Protein AF-A0A7S2ISU5-F1 (afdb_monomer_lite)

Organism: NCBI:txid1333877

Secondary structure (DSSP, 8-state):
-------------S----HHHHHHHHHHHHHHHHHHHHHHHHHTTTSTTHHHHHHHHHHHHHHHH-TTPEEEEEEE----HHHHHHHHHHHHHHHHHHS---EEEEEE---TTS-HHHHHH-TT-HHHHH-EEETTEEEEEEESSHHHHHHHTPEE-TTT-TTS-EEEEEEEEEE--SEEE--TT----SS--TT-SEEEEEEE--TT--GGGGTPPPP---EEEEEESS-TTTEEEEEEEEEE-GGGHHHHHHH-SSSHHHHHHHSPPPPPHHHHHHHHHHHHHHHTT-HHHHHHHHHHHHHTT--HHHHHHHHHHHHHHHHSEEEEHHHHHSHHHHHHHHHHHT-SS-BHHHHHIIIII-TTT-STTTTSBPTTTSSB---GGGGS-GGGEEE-SEE----TT-BHHHHHHHHHHHHHHTT--TTT-EEE-HHHHS-HIIIIIS--GGGGTT-

Sequence (455 aa):
MVWMWSHGIRHVGPGLFGWPDALILLLRMTRLLLLGRLIRVVQAHWLPGTEVARTVDIMNLFHEQLPLATVVGVDVIRNNALEVRRFEQRREHLREIRGHATEQLLFFCGSPSKAPKDVLSDDIKLVEASAVEGLFGLAVYGSELPGYCDCCHSFINWELDGSGKTRQMLVLQALVGEVQDVGLSGKALAAPDSNFDSLCGGPWVPPEYCPEDFGLECRDVASKVYALHESQDRFLMVAVITYQNPEAFPEQVALGHQTWPEYQATRPPDLSGQQVWAVRAFEDAIEQRDVAASEAAQRRCRQMRVPEQRIYQVTEQKRLESESAGVCLAYLLSEEFADLARRCSGKEDPTFIDLKEPFFLSAKGAGMGERRLCPRDHRPGCAIVDTLPAPQRRKATHFMSWVWKYNLSVVRSGLSRWAKANDLAPDDVFLFCCFFCNNQWRILVEGSSQGSDNS

Structure (mmCIF, N/CA/C/O backbone):
data_AF-A0A7S2ISU5-F1
#
_entry.id   AF-A0A7S2ISU5-F1
#
loop_
_atom_site.group_PDB
_atom_site.id
_atom_site.type_symbol
_atom_site.label_atom_id
_atom_site.label_alt_id
_atom_site.label_comp_id
_atom_site.label_asym_id
_atom_site.label_entity_id
_atom_site.label_seq_id
_atom_site.pdbx_PDB_ins_code
_atom_site.Cartn_x
_atom_site.Cartn_y
_atom_site.Cartn_z
_atom_site.occupancy
_atom_site.B_iso_or_equiv
_atom_site.auth_seq_id
_atom_site.auth_comp_id
_atom_site.auth_asym_id
_atom_site.auth_atom_id
_atom_site.pdbx_PDB_model_num
ATOM 1 N N . MET A 1 1 ? -36.724 -22.481 -35.986 1.00 36.34 1 MET A N 1
ATOM 2 C CA . MET A 1 1 ? -37.217 -21.977 -37.283 1.00 36.34 1 MET A CA 1
ATOM 3 C C . MET A 1 1 ? -36.091 -22.198 -38.284 1.00 36.34 1 MET A C 1
ATOM 5 O O . MET A 1 1 ? -35.092 -21.499 -38.237 1.00 36.34 1 MET A O 1
ATOM 9 N N . VAL A 1 2 ? -36.183 -23.299 -39.031 1.00 33.56 2 VAL A N 1
ATOM 10 C CA . VAL A 1 2 ? -35.141 -23.852 -39.910 1.00 33.56 2 VAL A CA 1
ATOM 11 C C . VAL A 1 2 ? -35.475 -23.419 -41.332 1.00 33.56 2 VAL A C 1
ATOM 13 O O . VAL A 1 2 ? -36.574 -23.708 -41.797 1.00 33.56 2 VAL A O 1
ATOM 16 N N . TRP A 1 3 ? -34.567 -22.717 -42.008 1.00 32.81 3 TRP A N 1
ATOM 17 C CA . TRP A 1 3 ? -34.708 -22.400 -43.429 1.00 32.81 3 TRP A CA 1
ATOM 18 C C . TRP A 1 3 ? -33.807 -23.325 -44.247 1.00 32.81 3 TRP A C 1
ATOM 20 O O . TRP A 1 3 ? -32.585 -23.203 -44.246 1.00 32.81 3 TRP A O 1
ATOM 30 N N . MET A 1 4 ? -34.455 -24.280 -44.916 1.00 37.44 4 MET A N 1
ATOM 31 C CA . MET A 1 4 ? -33.894 -25.116 -45.972 1.00 37.44 4 MET A CA 1
ATOM 32 C C . MET A 1 4 ? -33.622 -24.261 -47.211 1.00 37.44 4 MET A C 1
ATOM 34 O O . MET A 1 4 ? -34.537 -23.646 -47.756 1.00 37.44 4 MET A O 1
ATOM 38 N N . TRP A 1 5 ? -32.393 -24.310 -47.715 1.00 40.28 5 TRP A N 1
ATOM 39 C CA . TRP A 1 5 ? -32.092 -24.011 -49.112 1.00 40.28 5 TRP A CA 1
ATOM 40 C C . TRP A 1 5 ? -31.701 -25.318 -49.796 1.00 40.28 5 TRP A C 1
ATOM 42 O O . TRP A 1 5 ? -30.624 -25.862 -49.571 1.00 40.28 5 TRP A O 1
ATOM 52 N N . SER A 1 6 ? -32.619 -25.839 -50.609 1.00 42.03 6 SER A N 1
ATOM 53 C CA . SER A 1 6 ? -32.342 -26.893 -51.580 1.00 42.03 6 SER A CA 1
ATOM 54 C C . SER A 1 6 ? -32.319 -26.239 -52.957 1.00 42.03 6 SER A C 1
ATOM 56 O O . SER A 1 6 ? -33.335 -25.730 -53.425 1.00 42.03 6 SER A O 1
ATOM 58 N N . HIS A 1 7 ? -31.146 -26.179 -53.583 1.00 40.09 7 HIS A N 1
ATOM 59 C CA . HIS A 1 7 ? -31.001 -25.856 -55.001 1.00 40.09 7 HIS A CA 1
ATOM 60 C C . HIS A 1 7 ? -30.184 -26.957 -55.668 1.00 40.09 7 HIS A C 1
ATOM 62 O O . HIS A 1 7 ? -29.195 -27.447 -55.127 1.00 40.09 7 HIS A O 1
ATOM 68 N N . GLY A 1 8 ? -30.707 -27.405 -56.807 1.00 43.72 8 GLY A N 1
ATOM 69 C CA . GLY A 1 8 ? -30.403 -28.684 -57.422 1.00 43.72 8 GLY A CA 1
ATOM 70 C C . GLY A 1 8 ? -28.991 -28.792 -57.978 1.00 43.72 8 GLY A C 1
ATOM 71 O O . GLY A 1 8 ? -28.525 -27.952 -58.746 1.00 43.72 8 GLY A O 1
ATOM 72 N N . ILE A 1 9 ? -28.356 -29.911 -57.647 1.00 40.78 9 ILE A N 1
ATOM 73 C CA . ILE A 1 9 ? -27.146 -30.393 -58.297 1.00 40.78 9 ILE A CA 1
ATOM 74 C C . ILE A 1 9 ? -27.575 -31.011 -59.632 1.00 40.78 9 ILE A C 1
ATOM 76 O O . ILE A 1 9 ? -28.135 -32.106 -59.680 1.00 40.78 9 ILE A O 1
ATOM 80 N N . ARG A 1 10 ? -27.341 -30.293 -60.736 1.00 45.50 10 ARG A N 1
ATOM 81 C CA . ARG A 1 10 ? -27.352 -30.900 -62.071 1.00 45.50 10 ARG A CA 1
ATOM 82 C C . ARG A 1 10 ? -26.112 -31.783 -62.182 1.00 45.50 10 ARG A C 1
ATOM 84 O O . ARG A 1 10 ? -24.994 -31.285 -62.092 1.00 45.50 10 ARG A O 1
ATOM 91 N N . HIS A 1 11 ? -26.320 -33.080 -62.388 1.00 45.50 11 HIS A N 1
ATOM 92 C CA . HIS A 1 11 ? -25.268 -34.010 -62.784 1.00 45.50 11 HIS A CA 1
ATOM 93 C C . HIS A 1 11 ? -24.645 -33.541 -64.105 1.00 45.50 11 HIS A C 1
ATOM 95 O O . HIS A 1 11 ? -25.242 -33.679 -65.171 1.00 45.50 11 HIS A O 1
ATOM 101 N N . VAL A 1 12 ? -23.443 -32.971 -64.028 1.00 47.44 12 VAL A N 1
ATOM 102 C CA . VAL A 1 12 ? -22.566 -32.786 -65.185 1.00 47.44 12 VAL A CA 1
ATOM 103 C C . VAL A 1 12 ? -21.857 -34.121 -65.396 1.00 47.44 12 VAL A C 1
ATOM 105 O O . VAL A 1 12 ? -21.200 -34.628 -64.488 1.00 47.44 12 VAL A O 1
ATOM 108 N N . GLY A 1 13 ? -22.079 -34.738 -66.558 1.00 48.81 13 GLY A N 1
ATOM 109 C CA . GLY A 1 13 ? -21.496 -36.033 -66.903 1.00 48.81 13 GLY A CA 1
ATOM 110 C C . GLY A 1 13 ? -19.959 -36.003 -66.914 1.00 48.81 13 GLY A C 1
ATOM 111 O O . GLY A 1 13 ? -19.372 -34.930 -67.064 1.00 48.81 13 GLY A O 1
ATOM 112 N N . PRO A 1 14 ? -19.299 -37.169 -66.778 1.00 50.88 14 PRO A N 1
ATOM 113 C CA . PRO A 1 14 ? -17.844 -37.307 -66.804 1.00 50.88 14 PRO A CA 1
ATOM 114 C C . PRO A 1 14 ? -17.329 -37.094 -68.235 1.00 50.88 14 PRO A C 1
ATOM 116 O O . PRO A 1 14 ? -17.004 -38.030 -68.958 1.00 50.88 14 PRO A O 1
ATOM 119 N N . GLY A 1 15 ? -17.330 -35.839 -68.672 1.00 51.91 15 GLY A N 1
ATOM 120 C CA . GLY A 1 15 ? -16.884 -35.409 -69.985 1.00 51.91 15 GLY A CA 1
ATOM 121 C C . GLY A 1 15 ? -15.634 -34.557 -69.857 1.00 51.91 15 GLY A C 1
ATOM 122 O O . GLY A 1 15 ? -15.728 -33.375 -69.555 1.00 51.91 15 GLY A O 1
ATOM 123 N N . LEU A 1 16 ? -14.484 -35.177 -70.127 1.00 57.06 16 LEU A N 1
ATOM 124 C CA . LEU A 1 16 ? -13.326 -34.533 -70.753 1.00 57.06 16 LEU A CA 1
ATOM 125 C C . LEU A 1 16 ? -12.862 -33.209 -70.116 1.00 57.06 16 LEU A C 1
ATOM 127 O O . LEU A 1 16 ? -12.778 -32.189 -70.790 1.00 57.06 16 LEU A O 1
ATOM 131 N N . PHE A 1 17 ? -12.433 -33.240 -68.853 1.00 51.75 17 PHE A N 1
ATOM 132 C CA . PHE A 1 17 ? -11.264 -32.428 -68.507 1.00 51.75 17 PHE A CA 1
ATOM 133 C C . PHE A 1 17 ? -10.051 -33.237 -68.949 1.00 51.75 17 PHE A C 1
ATOM 135 O O . PHE A 1 17 ? -9.641 -34.188 -68.281 1.00 51.75 17 PHE A O 1
ATOM 142 N N . GLY A 1 18 ? -9.546 -32.937 -70.144 1.00 61.38 18 GLY A N 1
ATOM 143 C CA . GLY A 1 18 ? -8.326 -33.558 -70.625 1.00 61.38 18 GLY A CA 1
ATOM 144 C C . GLY A 1 18 ? -7.217 -33.313 -69.605 1.00 61.38 18 GLY A C 1
ATOM 145 O O . GLY A 1 18 ? -7.067 -32.203 -69.096 1.00 61.38 18 GLY A O 1
ATOM 146 N N . TRP A 1 19 ? -6.404 -34.335 -69.338 1.00 73.19 19 TRP A N 1
ATOM 147 C CA . TRP A 1 19 ? -5.164 -34.209 -68.566 1.00 73.19 19 TRP A CA 1
ATOM 148 C C . TRP A 1 19 ? -4.330 -32.945 -68.883 1.00 73.19 19 TRP A C 1
ATOM 150 O O . TRP A 1 19 ? -3.750 -32.393 -67.944 1.00 73.19 19 TRP A O 1
ATOM 160 N N . PRO A 1 20 ? -4.295 -32.419 -70.131 1.00 78.00 20 PRO A N 1
ATOM 161 C CA . PRO A 1 20 ? -3.625 -31.153 -70.422 1.00 78.00 20 PRO A CA 1
ATOM 162 C C . PRO A 1 20 ? -4.186 -29.950 -69.650 1.00 78.00 20 PRO A C 1
ATOM 164 O O . PRO A 1 20 ? -3.411 -29.142 -69.146 1.00 78.00 20 PRO A O 1
ATOM 167 N N . ASP A 1 21 ? -5.505 -29.840 -69.489 1.00 76.38 21 ASP A N 1
ATOM 168 C CA . ASP A 1 21 ? -6.135 -28.679 -68.847 1.00 76.38 21 ASP A CA 1
ATOM 169 C C . ASP A 1 21 ? -5.938 -28.694 -67.329 1.00 76.38 21 ASP A C 1
ATOM 171 O O . ASP A 1 21 ? -5.668 -27.656 -66.720 1.00 76.38 21 ASP A O 1
ATOM 175 N N . ALA A 1 22 ? -5.976 -29.883 -66.717 1.00 78.06 22 ALA A N 1
ATOM 176 C CA . ALA A 1 22 ? -5.644 -30.062 -65.305 1.00 78.06 22 ALA A CA 1
ATOM 177 C C . ALA A 1 22 ? -4.168 -29.726 -65.025 1.00 78.06 22 ALA A C 1
ATOM 179 O O . ALA A 1 22 ? -3.861 -29.061 -64.034 1.00 78.06 22 ALA A O 1
ATOM 180 N N . LEU A 1 23 ? -3.257 -30.116 -65.925 1.00 83.00 23 LEU A N 1
ATOM 181 C CA . LEU A 1 23 ? -1.835 -29.789 -65.818 1.00 83.00 23 LEU A CA 1
ATOM 182 C C . LEU A 1 23 ? -1.582 -28.283 -65.980 1.00 83.00 23 LEU A C 1
ATOM 184 O O . LEU A 1 23 ? -0.797 -27.708 -65.228 1.00 83.00 23 LEU A O 1
ATOM 188 N N . ILE A 1 24 ? -2.277 -27.619 -66.909 1.00 85.81 24 ILE A N 1
ATOM 189 C CA . ILE A 1 24 ? -2.200 -26.162 -67.086 1.00 85.81 24 ILE A CA 1
ATOM 190 C C . ILE A 1 24 ? -2.714 -25.437 -65.837 1.00 85.81 24 ILE A C 1
ATOM 192 O O . ILE A 1 24 ? -2.101 -24.457 -65.403 1.00 85.81 24 ILE A O 1
ATOM 196 N N . LEU A 1 25 ? -3.805 -25.911 -65.231 1.00 83.62 25 LEU A N 1
ATOM 197 C CA . LEU A 1 25 ? -4.343 -25.326 -64.005 1.00 83.62 25 LEU A CA 1
ATOM 198 C C . LEU A 1 25 ? -3.375 -25.510 -62.827 1.00 83.62 25 LEU A C 1
ATOM 200 O O . LEU A 1 25 ? -3.094 -24.547 -62.113 1.00 83.62 25 LEU A O 1
ATOM 204 N N . LEU A 1 26 ? -2.800 -26.709 -62.683 1.00 86.06 26 LEU A N 1
ATOM 205 C CA . LEU A 1 26 ? -1.791 -27.012 -61.669 1.00 86.06 26 LEU A CA 1
ATOM 206 C C . LEU A 1 26 ? -0.567 -26.102 -61.833 1.00 86.06 26 LEU A C 1
ATOM 208 O O . LEU A 1 26 ? -0.178 -25.435 -60.882 1.00 86.06 26 LEU A O 1
ATOM 212 N N . LEU A 1 27 ? -0.024 -25.978 -63.048 1.00 89.75 27 LEU A N 1
ATOM 213 C CA . LEU A 1 27 ? 1.117 -25.104 -63.341 1.00 89.75 27 LEU A CA 1
ATOM 214 C C . LEU A 1 27 ? 0.809 -23.626 -63.071 1.00 89.75 27 LEU A C 1
ATOM 216 O O . LEU A 1 27 ? 1.669 -22.905 -62.565 1.00 89.75 27 LEU A O 1
ATOM 220 N N . ARG A 1 28 ? -0.414 -23.159 -63.357 1.00 87.06 28 ARG A N 1
ATOM 221 C CA . ARG A 1 28 ? -0.849 -21.794 -63.014 1.00 87.06 28 ARG A CA 1
ATOM 222 C C . ARG A 1 28 ? -0.933 -21.591 -61.502 1.00 87.06 28 ARG A C 1
ATOM 224 O O . ARG A 1 28 ? -0.465 -20.561 -61.021 1.00 87.06 28 ARG A O 1
ATOM 231 N N . MET A 1 29 ? -1.450 -22.561 -60.748 1.00 87.50 29 MET A N 1
ATOM 232 C CA . MET A 1 29 ? -1.483 -22.487 -59.284 1.00 87.50 29 MET A CA 1
ATOM 233 C C . MET A 1 29 ? -0.081 -22.558 -58.674 1.00 87.50 29 MET A C 1
ATOM 235 O O . MET A 1 29 ? 0.238 -21.759 -57.799 1.00 87.50 29 MET A O 1
ATOM 239 N N . THR A 1 30 ? 0.797 -23.432 -59.173 1.00 88.19 30 THR A N 1
ATOM 240 C CA . THR A 1 30 ? 2.197 -23.495 -58.736 1.00 88.19 30 THR A CA 1
ATOM 241 C C . THR A 1 30 ? 2.927 -22.196 -59.060 1.00 88.19 30 THR A C 1
ATOM 243 O O . THR A 1 30 ? 3.652 -21.686 -58.212 1.00 88.19 30 THR A O 1
ATOM 246 N N . ARG A 1 31 ? 2.693 -21.595 -60.234 1.00 87.75 31 ARG A N 1
ATOM 247 C CA . ARG A 1 31 ? 3.259 -20.290 -60.596 1.00 87.75 31 ARG A CA 1
ATOM 248 C C . ARG A 1 31 ? 2.741 -19.175 -59.692 1.00 87.75 31 ARG A C 1
ATOM 250 O O . ARG A 1 31 ? 3.542 -18.342 -59.301 1.00 87.75 31 ARG A O 1
ATOM 257 N N . LEU A 1 32 ? 1.461 -19.164 -59.319 1.00 84.00 32 LEU A N 1
ATOM 258 C CA . LEU A 1 32 ? 0.912 -18.190 -58.366 1.00 84.00 32 LEU A CA 1
ATOM 259 C C . LEU A 1 32 ? 1.457 -18.389 -56.946 1.00 84.00 32 LEU A C 1
ATOM 261 O O . LEU A 1 32 ? 1.761 -17.409 -56.275 1.00 84.00 32 LEU A O 1
ATOM 265 N N . LEU A 1 33 ? 1.650 -19.633 -56.500 1.00 84.25 33 LEU A N 1
ATOM 266 C CA . LEU A 1 33 ? 2.268 -19.938 -55.205 1.00 84.25 33 LEU A CA 1
ATOM 267 C C . LEU A 1 33 ? 3.755 -19.570 -55.179 1.00 84.25 33 LEU A C 1
ATOM 269 O O . LEU A 1 33 ? 4.227 -19.004 -54.197 1.00 84.25 33 LEU A O 1
ATOM 273 N N . LEU A 1 34 ? 4.488 -19.849 -56.259 1.00 82.25 34 LEU A N 1
ATOM 274 C CA . LEU A 1 34 ? 5.884 -19.448 -56.413 1.00 82.25 34 LEU A CA 1
ATOM 275 C C . LEU A 1 34 ? 6.016 -17.937 -56.565 1.00 82.25 34 LEU A C 1
ATOM 277 O O . LEU A 1 34 ? 6.918 -17.377 -55.966 1.00 82.25 34 LEU A O 1
ATOM 281 N N . LEU A 1 35 ? 5.108 -17.266 -57.279 1.00 80.25 35 LEU A N 1
ATOM 282 C CA . LEU A 1 35 ? 5.066 -15.807 -57.347 1.00 80.25 35 LEU A CA 1
ATOM 283 C C . LEU A 1 35 ? 4.712 -15.222 -55.979 1.00 80.25 35 LEU A C 1
ATOM 285 O O . LEU A 1 35 ? 5.334 -14.260 -55.580 1.00 80.25 35 LEU A O 1
ATOM 289 N N . GLY A 1 36 ? 3.802 -15.829 -55.214 1.00 75.19 36 GLY A N 1
ATOM 290 C CA . GLY A 1 36 ? 3.506 -15.433 -53.836 1.00 75.19 36 GLY A CA 1
ATOM 291 C C . GLY A 1 36 ? 4.693 -15.634 -52.890 1.00 75.19 36 GLY A C 1
ATOM 292 O O . GLY A 1 36 ? 4.945 -14.786 -52.042 1.00 75.19 36 GLY A O 1
ATOM 293 N N . ARG A 1 37 ? 5.471 -16.712 -53.056 1.00 75.69 37 ARG A N 1
ATOM 294 C CA . ARG A 1 37 ? 6.722 -16.942 -52.310 1.00 75.69 37 ARG A CA 1
ATOM 295 C C . ARG A 1 37 ? 7.842 -16.007 -52.759 1.00 75.69 37 ARG A C 1
ATOM 297 O O . ARG A 1 37 ? 8.550 -15.498 -51.909 1.00 75.69 37 ARG A O 1
ATOM 304 N N . LEU A 1 38 ? 7.977 -15.744 -54.056 1.00 67.31 38 LEU A N 1
ATOM 305 C CA . LEU A 1 38 ? 8.961 -14.821 -54.619 1.00 67.31 38 LEU A CA 1
ATOM 306 C C . LEU A 1 38 ? 8.625 -13.382 -54.235 1.00 67.31 38 LEU A C 1
ATOM 308 O O . LEU A 1 38 ? 9.515 -12.652 -53.846 1.00 67.31 38 LEU A O 1
ATOM 312 N N . ILE A 1 39 ? 7.350 -12.997 -54.266 1.00 63.16 39 ILE A N 1
ATOM 313 C CA . ILE A 1 39 ? 6.859 -11.732 -53.728 1.00 63.16 39 ILE A CA 1
ATOM 314 C C . ILE A 1 39 ? 7.193 -11.690 -52.238 1.00 63.16 39 ILE A C 1
ATOM 316 O O . ILE A 1 39 ? 7.875 -10.771 -51.837 1.00 63.16 39 ILE A O 1
ATOM 320 N N . ARG A 1 40 ? 6.896 -12.710 -51.425 1.00 62.03 40 ARG A N 1
ATOM 321 C CA . ARG A 1 40 ? 7.328 -12.716 -50.011 1.00 62.03 40 ARG A CA 1
ATOM 322 C C . ARG A 1 40 ? 8.848 -12.606 -49.825 1.00 62.03 40 ARG A C 1
ATOM 324 O O . ARG A 1 40 ? 9.269 -11.892 -48.933 1.00 62.03 40 ARG A O 1
ATOM 331 N N . VAL A 1 41 ? 9.664 -13.257 -50.655 1.00 60.00 41 VAL A N 1
ATOM 332 C CA . VAL A 1 41 ? 11.140 -13.224 -50.573 1.00 60.00 41 VAL A CA 1
ATOM 333 C C . VAL A 1 41 ? 11.714 -11.886 -51.052 1.00 60.00 41 VAL A C 1
ATOM 335 O O . VAL A 1 41 ? 12.629 -11.352 -50.439 1.00 60.00 41 VAL A O 1
ATOM 338 N N . VAL A 1 42 ? 11.161 -11.308 -52.117 1.00 52.12 42 VAL A N 1
ATOM 339 C CA . VAL A 1 42 ? 11.568 -10.008 -52.671 1.00 52.12 42 VAL A CA 1
ATOM 340 C C . VAL A 1 42 ? 11.034 -8.858 -51.808 1.00 52.12 42 VAL A C 1
ATOM 342 O O . VAL A 1 42 ? 11.706 -7.845 -51.647 1.00 52.12 42 VAL A O 1
ATOM 345 N N . GLN A 1 43 ? 9.859 -9.021 -51.198 1.00 46.12 43 GLN A N 1
ATOM 346 C CA . GLN A 1 43 ? 9.269 -8.066 -50.259 1.00 46.12 43 GLN A CA 1
ATOM 347 C C . GLN A 1 43 ? 9.874 -8.168 -48.850 1.00 46.12 43 GLN A C 1
ATOM 349 O O . GLN A 1 43 ? 9.882 -7.163 -48.145 1.00 46.12 43 GLN A O 1
ATOM 354 N N . ALA A 1 44 ? 10.439 -9.318 -48.456 1.00 48.50 44 ALA A N 1
ATOM 355 C CA . ALA A 1 44 ? 11.121 -9.499 -47.168 1.00 48.50 44 ALA A CA 1
ATOM 356 C C . ALA A 1 44 ? 12.341 -8.586 -46.989 1.00 48.50 44 ALA A C 1
ATOM 358 O O . ALA A 1 44 ? 12.760 -8.353 -45.859 1.00 48.50 44 ALA A O 1
ATOM 359 N N . HIS A 1 45 ? 12.893 -8.040 -48.075 1.00 46.94 45 HIS A N 1
ATOM 360 C CA . HIS A 1 45 ? 13.974 -7.070 -47.969 1.00 46.94 45 HIS A CA 1
ATOM 361 C C . HIS A 1 45 ? 13.507 -5.609 -47.925 1.00 46.94 45 HIS A C 1
ATOM 363 O O . HIS A 1 45 ? 14.326 -4.779 -47.548 1.00 46.94 45 HIS A O 1
ATOM 369 N N . TRP A 1 46 ? 12.250 -5.265 -48.261 1.00 48.47 46 TRP A N 1
ATOM 370 C CA . TRP A 1 46 ? 11.887 -3.855 -48.509 1.00 48.47 46 TRP A CA 1
ATOM 371 C C . TRP A 1 46 ? 10.433 -3.392 -48.229 1.00 48.47 46 TRP A C 1
ATOM 373 O O . TRP A 1 46 ? 10.110 -2.278 -48.640 1.00 48.47 46 TRP A O 1
ATOM 383 N N . LEU A 1 47 ? 9.536 -4.131 -47.549 1.00 48.31 47 LEU A N 1
ATOM 384 C CA . LEU A 1 47 ? 8.135 -3.669 -47.381 1.00 48.31 47 LEU A CA 1
ATOM 385 C C . LEU A 1 47 ? 7.532 -3.736 -45.955 1.00 48.31 47 LEU A C 1
ATOM 387 O O . LEU A 1 47 ? 7.850 -4.652 -45.199 1.00 48.31 47 LEU A O 1
ATOM 391 N N . PRO A 1 48 ? 6.615 -2.788 -45.635 1.00 51.06 48 PRO A N 1
ATOM 392 C CA . PRO A 1 48 ? 5.851 -2.700 -44.389 1.00 51.06 48 PRO A CA 1
ATOM 393 C C . PRO A 1 48 ? 5.148 -4.023 -44.094 1.00 51.06 48 PRO A C 1
ATOM 395 O O . PRO A 1 48 ? 4.364 -4.516 -44.908 1.00 51.06 48 PRO A O 1
ATOM 398 N N . GLY A 1 49 ? 5.451 -4.608 -42.941 1.00 59.00 49 GLY A N 1
ATOM 399 C CA . GLY A 1 49 ? 4.940 -5.921 -42.551 1.00 59.00 49 GLY A CA 1
ATOM 400 C C . GLY A 1 49 ? 5.867 -6.687 -41.614 1.00 59.00 49 GLY A C 1
ATOM 401 O O . GLY A 1 49 ? 5.391 -7.535 -40.860 1.00 59.00 49 GLY A O 1
ATOM 402 N N . THR A 1 50 ? 7.161 -6.362 -41.598 1.00 77.12 50 THR A N 1
ATOM 403 C CA . THR A 1 50 ? 8.083 -6.853 -40.562 1.00 77.12 50 THR A CA 1
ATOM 404 C C . THR A 1 50 ? 7.711 -6.288 -39.194 1.00 77.12 50 THR A C 1
ATOM 406 O O . THR A 1 50 ? 7.808 -6.998 -38.198 1.00 77.12 50 THR A O 1
ATOM 409 N N . GLU A 1 51 ? 7.200 -5.057 -39.145 1.00 81.00 51 GLU A N 1
ATOM 410 C CA . GLU A 1 51 ? 6.679 -4.429 -37.933 1.00 81.00 51 GLU A CA 1
ATOM 411 C C . GLU A 1 51 ? 5.469 -5.201 -37.406 1.00 81.00 51 GLU A C 1
ATOM 413 O O . GLU A 1 51 ? 5.449 -5.571 -36.241 1.00 81.00 51 GLU A O 1
ATOM 418 N N . VAL A 1 52 ? 4.519 -5.550 -38.282 1.00 81.56 52 VAL A N 1
ATOM 419 C CA . VAL A 1 52 ? 3.313 -6.307 -37.905 1.00 81.56 52 VAL A CA 1
ATOM 420 C C . VAL A 1 52 ? 3.662 -7.705 -37.398 1.00 81.56 52 VAL A C 1
ATOM 422 O O . VAL A 1 52 ? 3.119 -8.135 -36.386 1.00 81.56 52 VAL A O 1
ATOM 425 N N . ALA A 1 53 ? 4.573 -8.413 -38.074 1.00 84.56 53 ALA A N 1
ATOM 426 C CA . ALA A 1 53 ? 5.017 -9.733 -37.628 1.00 84.56 53 ALA A CA 1
ATOM 427 C C . ALA A 1 53 ? 5.651 -9.666 -36.228 1.00 84.56 53 ALA A C 1
ATOM 429 O O . ALA A 1 53 ? 5.272 -10.434 -35.350 1.00 84.56 53 ALA A O 1
ATOM 430 N N . ARG A 1 54 ? 6.525 -8.680 -35.987 1.00 88.62 54 ARG A N 1
ATOM 431 C CA . ARG A 1 54 ? 7.113 -8.450 -34.659 1.00 88.62 54 ARG A CA 1
ATOM 432 C C . ARG A 1 54 ? 6.062 -8.080 -33.624 1.00 88.62 54 ARG A C 1
ATOM 434 O O . ARG A 1 54 ? 6.139 -8.555 -32.502 1.00 88.62 54 ARG A O 1
ATOM 441 N N . THR A 1 55 ? 5.070 -7.266 -33.982 1.00 91.00 55 THR A N 1
ATOM 442 C CA . THR A 1 55 ? 3.957 -6.949 -33.082 1.00 91.00 55 THR A CA 1
ATOM 443 C C . THR A 1 55 ? 3.199 -8.209 -32.671 1.00 91.00 55 THR A C 1
ATOM 445 O O . THR A 1 55 ? 2.839 -8.328 -31.507 1.00 91.00 55 THR A O 1
ATOM 448 N N . VAL A 1 56 ? 2.997 -9.175 -33.571 1.00 91.00 56 VAL A N 1
ATOM 449 C CA . VAL A 1 56 ? 2.378 -10.463 -33.212 1.00 91.00 56 VAL A CA 1
ATOM 450 C C . VAL A 1 56 ? 3.238 -11.231 -32.205 1.00 91.00 56 VAL A C 1
ATOM 452 O O . VAL A 1 56 ? 2.703 -11.710 -31.207 1.00 91.00 56 VAL A O 1
ATOM 455 N N . ASP A 1 57 ? 4.554 -11.300 -32.414 1.00 91.94 57 ASP A N 1
ATOM 456 C CA . ASP A 1 57 ? 5.469 -11.965 -31.475 1.00 91.94 57 ASP A CA 1
ATOM 457 C C . ASP A 1 57 ? 5.468 -11.280 -30.098 1.00 91.94 57 ASP A C 1
ATOM 459 O O . ASP A 1 57 ? 5.372 -11.945 -29.067 1.00 91.94 57 ASP A O 1
ATOM 463 N N . ILE A 1 58 ? 5.477 -9.943 -30.084 1.00 94.81 58 ILE A N 1
ATOM 464 C CA . ILE A 1 58 ? 5.362 -9.120 -28.872 1.00 94.81 58 ILE A CA 1
ATOM 465 C C . ILE A 1 58 ? 4.053 -9.415 -28.138 1.00 94.81 58 ILE A C 1
ATOM 467 O O . ILE A 1 58 ? 4.057 -9.565 -26.922 1.00 94.81 58 ILE A O 1
ATOM 471 N N . MET A 1 59 ? 2.934 -9.508 -28.858 1.00 96.69 59 MET A N 1
ATOM 472 C CA . MET A 1 59 ? 1.626 -9.782 -28.264 1.00 96.69 59 MET A CA 1
ATOM 473 C C . MET A 1 59 ? 1.537 -11.190 -27.676 1.00 96.69 59 MET A C 1
ATOM 475 O O . MET A 1 59 ? 0.929 -11.368 -26.623 1.00 96.69 59 MET A O 1
ATOM 479 N N . ASN A 1 60 ? 2.162 -12.181 -28.317 1.00 95.62 60 ASN A N 1
ATOM 480 C CA . ASN A 1 60 ? 2.244 -13.533 -27.769 1.00 95.62 60 ASN A CA 1
ATOM 481 C C . ASN A 1 60 ? 3.033 -13.540 -26.454 1.00 95.62 60 ASN A C 1
ATOM 483 O O . ASN A 1 60 ? 2.532 -14.048 -25.454 1.00 95.62 60 ASN A O 1
ATOM 487 N N . LEU A 1 61 ? 4.211 -12.906 -26.437 1.00 95.06 61 LEU A N 1
ATOM 488 C CA . LEU A 1 61 ? 5.023 -12.764 -25.226 1.00 95.06 61 LEU A CA 1
ATOM 489 C C . LEU A 1 61 ? 4.278 -11.982 -24.132 1.00 95.06 61 LEU A C 1
ATOM 491 O O . LEU A 1 61 ? 4.311 -12.358 -22.963 1.00 95.06 61 LEU A O 1
ATOM 495 N N . PHE A 1 62 ? 3.563 -10.920 -24.510 1.00 96.88 62 PHE A N 1
ATOM 496 C CA . PHE A 1 62 ? 2.751 -10.125 -23.594 1.00 96.88 62 PHE A CA 1
ATOM 497 C C . PHE A 1 62 ? 1.651 -10.958 -22.934 1.00 96.88 62 PHE A C 1
ATOM 499 O O . PHE A 1 62 ? 1.510 -10.924 -21.717 1.00 96.88 62 PHE A O 1
ATOM 506 N N . HIS A 1 63 ? 0.900 -11.741 -23.711 1.00 96.56 63 HIS A N 1
ATOM 507 C CA . HIS A 1 63 ? -0.157 -12.599 -23.175 1.00 96.56 63 HIS A CA 1
ATOM 508 C C . HIS A 1 63 ? 0.369 -13.775 -22.352 1.00 96.56 63 HIS A C 1
ATOM 510 O O . HIS A 1 63 ? -0.302 -14.197 -21.416 1.00 96.56 63 HIS A O 1
ATOM 516 N N . GLU A 1 64 ? 1.547 -14.303 -22.682 1.00 96.19 64 GLU A N 1
ATOM 517 C CA . GLU A 1 64 ? 2.185 -15.354 -21.890 1.00 96.19 64 GLU A CA 1
ATOM 518 C C . GLU A 1 64 ? 2.570 -14.847 -20.494 1.00 96.19 64 GLU A C 1
ATOM 520 O O . GLU A 1 64 ? 2.335 -15.533 -19.503 1.00 96.19 64 GLU A O 1
ATOM 525 N N . GLN A 1 65 ? 3.123 -13.636 -20.417 1.00 96.25 65 GLN A N 1
ATOM 526 C CA . GLN A 1 65 ? 3.653 -13.061 -19.177 1.00 96.25 65 GLN A CA 1
ATOM 527 C C . GLN A 1 65 ? 2.605 -12.305 -18.354 1.00 96.25 65 GLN A C 1
ATOM 529 O O . GLN A 1 65 ? 2.724 -12.211 -17.138 1.00 96.25 65 GLN A O 1
ATOM 534 N N . LEU A 1 66 ? 1.569 -11.769 -19.000 1.00 96.62 66 LEU A N 1
ATOM 535 C CA . LEU A 1 66 ? 0.466 -11.051 -18.362 1.00 96.62 66 LEU A CA 1
ATOM 536 C C . LEU A 1 66 ? -0.877 -11.661 -18.804 1.00 96.62 66 LEU A C 1
ATOM 538 O O . LEU A 1 66 ? -1.656 -11.014 -19.510 1.00 96.62 66 LEU A O 1
ATOM 542 N N . PRO A 1 67 ? -1.182 -12.909 -18.399 1.00 96.69 67 PRO A N 1
ATOM 543 C CA . PRO A 1 67 ? -2.332 -13.657 -18.912 1.00 96.69 67 PRO A CA 1
ATOM 544 C C . PRO A 1 67 ? -3.686 -13.049 -18.530 1.00 96.69 67 PRO A C 1
ATOM 546 O O . PRO A 1 67 ? -4.679 -13.277 -19.221 1.00 96.69 67 PRO A O 1
ATOM 549 N N . LEU A 1 68 ? -3.743 -12.270 -17.443 1.00 95.94 68 LEU A N 1
ATOM 550 C CA . LEU A 1 68 ? -4.956 -11.571 -17.010 1.00 95.94 68 LEU A CA 1
ATOM 551 C C . LEU A 1 68 ? -5.084 -10.158 -17.595 1.00 95.94 68 LEU A C 1
ATOM 553 O O . LEU A 1 68 ? -6.144 -9.537 -17.468 1.00 95.94 68 LEU A O 1
ATOM 557 N N . ALA A 1 69 ? -4.040 -9.639 -18.247 1.00 97.00 69 ALA A N 1
ATOM 558 C CA . ALA A 1 69 ? -4.089 -8.318 -18.845 1.00 97.00 69 ALA A CA 1
ATOM 559 C C . ALA A 1 69 ? -4.939 -8.319 -20.122 1.00 97.00 69 ALA A C 1
ATOM 561 O O . ALA A 1 69 ? -4.788 -9.147 -21.020 1.00 97.00 69 ALA A O 1
ATOM 562 N N . THR A 1 70 ? -5.827 -7.334 -20.225 1.00 97.06 70 THR A N 1
ATOM 563 C CA . THR A 1 70 ? -6.635 -7.094 -21.420 1.00 97.06 70 THR A CA 1
ATOM 564 C C . THR A 1 70 ? -5.993 -5.989 -22.245 1.00 97.06 70 THR A C 1
ATOM 566 O O . THR A 1 70 ? -5.901 -4.847 -21.793 1.00 97.06 70 THR A O 1
ATOM 569 N N . VAL A 1 71 ? -5.555 -6.309 -23.464 1.00 97.06 71 VAL A N 1
ATOM 570 C CA . VAL A 1 71 ? -5.007 -5.310 -24.390 1.00 97.06 71 VAL A CA 1
ATOM 571 C C . VAL A 1 71 ? -6.148 -4.525 -25.030 1.00 97.06 71 VAL A C 1
ATOM 573 O O . VAL A 1 71 ? -7.034 -5.090 -25.666 1.00 97.06 71 VAL A O 1
ATOM 576 N N . VAL A 1 72 ? -6.122 -3.209 -24.831 1.00 96.62 72 VAL A N 1
ATOM 577 C CA . VAL A 1 72 ? -7.125 -2.252 -25.316 1.00 96.62 72 VAL A CA 1
ATOM 578 C C . VAL A 1 72 ? -6.763 -1.754 -26.716 1.00 96.62 72 VAL A C 1
ATOM 580 O O . VAL A 1 72 ? -7.645 -1.549 -27.546 1.00 96.62 72 VAL A O 1
ATOM 583 N N . GLY A 1 73 ? -5.470 -1.577 -26.995 1.00 95.62 73 GLY A N 1
ATOM 584 C CA . GLY A 1 73 ? -4.988 -1.102 -28.287 1.00 95.62 73 GLY A CA 1
ATOM 585 C C . GLY A 1 73 ? -3.494 -1.332 -28.477 1.00 95.62 73 GLY A C 1
ATOM 586 O O . GLY A 1 73 ? -2.746 -1.441 -27.505 1.00 95.62 73 GLY A O 1
ATOM 587 N N . VAL A 1 74 ? -3.069 -1.408 -29.737 1.00 96.31 74 VAL A N 1
ATOM 588 C CA . VAL A 1 74 ? -1.659 -1.530 -30.119 1.00 96.31 74 VAL A CA 1
ATOM 589 C C . VAL A 1 74 ? -1.375 -0.559 -31.254 1.00 96.31 74 VAL A C 1
ATOM 591 O O . VAL A 1 74 ? -1.869 -0.736 -32.369 1.00 96.31 74 VAL A O 1
ATOM 594 N N . ASP A 1 75 ? -0.562 0.450 -30.969 1.00 94.06 75 ASP A N 1
ATOM 595 C CA . ASP A 1 75 ? -0.133 1.441 -31.947 1.00 94.06 75 ASP A CA 1
ATOM 596 C C . ASP A 1 75 ? 1.220 1.016 -32.518 1.00 94.06 75 ASP A C 1
ATOM 598 O O . ASP A 1 75 ? 2.247 1.112 -31.847 1.00 94.06 75 ASP A O 1
ATOM 602 N N . VAL A 1 76 ? 1.229 0.510 -33.754 1.00 94.12 76 VAL A N 1
ATOM 603 C CA . VAL A 1 76 ? 2.466 0.119 -34.449 1.00 94.12 76 VAL A CA 1
ATOM 604 C C . VAL A 1 76 ? 3.206 1.372 -34.910 1.00 94.12 76 VAL A C 1
ATOM 606 O O . VAL A 1 76 ? 2.654 2.201 -35.637 1.00 94.12 76 VAL A O 1
ATOM 609 N N . ILE A 1 77 ? 4.468 1.503 -34.508 1.00 91.38 77 ILE A N 1
ATOM 610 C CA . ILE A 1 77 ? 5.264 2.703 -34.755 1.00 91.38 77 ILE A CA 1
ATOM 611 C C . ILE A 1 77 ? 5.995 2.572 -36.087 1.00 91.38 77 ILE A C 1
ATOM 613 O O . ILE A 1 77 ? 6.753 1.633 -36.332 1.00 91.38 77 ILE A O 1
ATOM 617 N N . ARG A 1 78 ? 5.793 3.563 -36.958 1.00 90.88 78 ARG A N 1
ATOM 618 C CA . ARG A 1 78 ? 6.511 3.671 -38.226 1.00 90.88 78 ARG A CA 1
ATOM 619 C C . ARG A 1 78 ? 7.709 4.602 -38.067 1.00 90.88 78 ARG A C 1
ATOM 621 O O . ARG A 1 78 ? 7.574 5.809 -38.248 1.00 90.88 78 ARG A O 1
ATOM 628 N N . ASN A 1 79 ? 8.868 4.018 -37.779 1.00 89.31 79 ASN A N 1
ATOM 629 C CA . ASN A 1 79 ? 10.140 4.742 -37.743 1.00 89.31 79 ASN A CA 1
ATOM 630 C C . ASN A 1 79 ? 10.420 5.416 -39.095 1.00 89.31 79 ASN A C 1
ATOM 632 O O . ASN A 1 79 ? 10.068 4.899 -40.166 1.00 89.31 79 ASN A O 1
ATOM 636 N N . ASN A 1 80 ? 11.053 6.582 -39.057 1.00 90.19 80 ASN A N 1
ATOM 637 C CA . ASN A 1 80 ? 11.377 7.325 -40.261 1.00 90.19 80 ASN A CA 1
ATOM 638 C C . ASN A 1 80 ? 12.542 6.658 -41.028 1.00 90.19 80 ASN A C 1
ATOM 640 O O . ASN A 1 80 ? 13.326 5.867 -40.502 1.00 90.19 80 ASN A O 1
ATOM 644 N N . ALA A 1 81 ? 12.677 6.974 -42.319 1.00 90.38 81 ALA A N 1
ATOM 645 C CA . ALA A 1 81 ? 13.676 6.331 -43.180 1.00 90.38 81 ALA A CA 1
ATOM 646 C C . ALA A 1 81 ? 15.137 6.662 -42.812 1.00 90.38 81 ALA A C 1
ATOM 648 O O . ALA A 1 81 ? 16.052 6.045 -43.366 1.00 90.38 81 ALA A O 1
ATOM 649 N N . LEU A 1 82 ? 15.372 7.671 -41.968 1.00 90.31 82 LEU A N 1
ATOM 650 C CA . LEU A 1 82 ? 16.696 8.017 -41.461 1.00 90.31 82 LEU A CA 1
ATOM 651 C C . LEU A 1 82 ? 17.048 7.146 -40.248 1.00 90.31 82 LEU A C 1
ATOM 653 O O . LEU A 1 82 ? 18.120 6.554 -40.257 1.00 90.31 82 LEU A O 1
ATOM 657 N N . GLU A 1 83 ? 16.143 7.001 -39.279 1.00 89.44 83 GLU A N 1
ATOM 658 C CA . GLU A 1 83 ? 16.292 6.120 -38.106 1.00 89.44 83 GLU A CA 1
ATOM 659 C C . GLU A 1 83 ? 16.560 4.679 -38.526 1.00 89.44 83 GLU A C 1
ATOM 661 O O . GLU A 1 83 ? 17.548 4.081 -38.107 1.00 89.44 83 GLU A O 1
ATOM 666 N N . VAL A 1 84 ? 15.744 4.152 -39.447 1.00 91.75 84 VAL A N 1
ATOM 667 C CA . VAL A 1 84 ? 15.933 2.797 -39.985 1.00 91.75 84 VAL A CA 1
ATOM 668 C C . VAL A 1 84 ? 17.308 2.664 -40.638 1.00 91.75 84 VAL A C 1
ATOM 670 O O . VAL A 1 84 ? 18.007 1.684 -40.408 1.00 91.75 84 VAL A O 1
ATOM 673 N N . ARG A 1 85 ? 17.745 3.665 -41.416 1.00 92.62 85 ARG A N 1
ATOM 674 C CA . ARG A 1 85 ? 19.077 3.643 -42.039 1.00 92.62 85 ARG A CA 1
ATOM 675 C C . ARG A 1 85 ? 20.204 3.665 -41.012 1.00 92.62 85 ARG A C 1
ATOM 677 O O . ARG A 1 85 ? 21.181 2.954 -41.214 1.00 92.62 85 ARG A O 1
ATOM 684 N N . ARG A 1 86 ? 20.088 4.458 -39.947 1.00 92.81 86 ARG A N 1
ATOM 685 C CA . ARG A 1 86 ? 21.101 4.528 -38.887 1.00 92.81 86 ARG A CA 1
ATOM 686 C C . ARG A 1 86 ? 21.180 3.229 -38.093 1.00 92.81 86 ARG A C 1
ATOM 688 O O . ARG A 1 86 ? 22.277 2.712 -37.905 1.00 92.81 86 ARG A O 1
ATOM 695 N N . PHE A 1 87 ? 20.034 2.658 -37.727 1.00 93.88 87 PHE A N 1
ATOM 696 C CA . PHE A 1 87 ? 19.958 1.348 -37.081 1.00 93.88 87 PHE A CA 1
ATOM 697 C C . PHE A 1 87 ? 20.615 0.259 -37.938 1.00 93.88 87 PHE A C 1
ATOM 699 O O . PHE A 1 87 ? 21.450 -0.503 -37.460 1.00 93.88 87 PHE A O 1
ATOM 706 N N . GLU A 1 88 ? 20.305 0.226 -39.235 1.00 94.94 88 GLU A N 1
ATOM 707 C CA . GLU A 1 88 ? 20.898 -0.720 -40.184 1.00 94.94 88 GLU A CA 1
ATOM 708 C C . GLU A 1 88 ? 22.411 -0.527 -40.350 1.00 94.94 88 GLU A C 1
ATOM 710 O O . GLU A 1 88 ? 23.171 -1.493 -40.312 1.00 94.94 88 GLU A O 1
ATOM 715 N N . GLN A 1 89 ? 22.875 0.720 -40.460 1.00 95.50 89 GLN A N 1
ATOM 716 C CA . GLN A 1 89 ? 24.306 1.035 -40.491 1.00 95.50 89 GLN A CA 1
ATOM 717 C C . GLN A 1 89 ? 25.014 0.577 -39.214 1.00 95.50 89 GLN A C 1
ATOM 719 O O . GLN A 1 89 ? 26.086 -0.023 -39.288 1.00 95.50 89 GLN A O 1
ATOM 724 N N . ARG A 1 90 ? 24.413 0.816 -38.042 1.00 95.50 90 ARG A N 1
ATOM 725 C CA . ARG A 1 90 ? 24.970 0.375 -36.761 1.00 95.50 90 ARG A CA 1
ATOM 726 C C . ARG A 1 90 ? 25.001 -1.147 -36.659 1.00 95.50 90 ARG A C 1
ATOM 728 O O . ARG A 1 90 ? 25.983 -1.695 -36.164 1.00 95.50 90 ARG A O 1
ATOM 735 N N . ARG A 1 91 ? 23.973 -1.829 -37.165 1.00 96.19 91 ARG A N 1
ATOM 736 C CA . ARG A 1 91 ? 23.906 -3.291 -37.225 1.00 96.19 91 ARG A CA 1
ATOM 737 C C . ARG A 1 91 ? 25.018 -3.883 -38.082 1.00 96.19 91 ARG A C 1
ATOM 739 O O . ARG A 1 91 ? 25.696 -4.801 -37.629 1.00 96.19 91 ARG A O 1
ATOM 746 N N . GLU A 1 92 ? 25.224 -3.364 -39.291 1.00 96.75 92 GLU A N 1
ATOM 747 C CA . GLU A 1 92 ? 26.314 -3.827 -40.159 1.00 96.75 92 GLU A CA 1
ATOM 748 C C . GLU A 1 92 ? 27.682 -3.547 -39.538 1.00 96.75 92 GLU A C 1
ATOM 750 O O . GLU A 1 92 ? 28.540 -4.423 -39.514 1.00 96.75 92 GLU A O 1
ATOM 755 N N . HIS A 1 93 ? 27.859 -2.383 -38.917 1.00 95.62 93 HIS A N 1
ATOM 756 C CA . HIS A 1 93 ? 29.094 -2.062 -38.212 1.00 95.62 93 HIS A CA 1
ATOM 757 C C . HIS A 1 93 ? 29.400 -3.029 -37.053 1.00 95.62 93 HIS A C 1
ATOM 759 O O . HIS A 1 93 ? 30.542 -3.458 -36.885 1.00 95.62 93 HIS A O 1
ATOM 765 N N . LEU A 1 94 ? 28.388 -3.421 -36.269 1.00 95.69 94 LEU A N 1
ATOM 766 C CA . LEU A 1 94 ? 28.556 -4.452 -35.239 1.00 95.69 94 LEU A CA 1
ATOM 767 C C . LEU A 1 94 ? 28.934 -5.804 -35.858 1.00 95.69 94 LEU A C 1
ATOM 769 O O . LEU A 1 94 ? 29.841 -6.461 -35.351 1.00 95.69 94 LEU A O 1
ATOM 773 N N . ARG A 1 95 ? 28.330 -6.189 -36.993 1.00 97.00 95 ARG A N 1
ATOM 774 C CA . ARG A 1 95 ? 28.713 -7.411 -37.726 1.00 97.00 95 ARG A CA 1
ATOM 775 C C . ARG A 1 95 ? 30.156 -7.369 -38.213 1.00 97.00 95 ARG A C 1
ATOM 777 O O . ARG A 1 95 ? 30.839 -8.382 -38.123 1.00 97.00 95 ARG A O 1
ATOM 784 N N . GLU A 1 96 ? 30.628 -6.226 -38.695 1.00 97.25 96 GLU A N 1
ATOM 785 C CA . GLU A 1 96 ? 32.011 -6.058 -39.147 1.00 97.25 96 GLU A CA 1
ATOM 786 C C . GLU A 1 96 ? 33.017 -6.213 -37.998 1.00 97.25 96 GLU A C 1
ATOM 788 O O . GLU A 1 96 ? 34.026 -6.897 -38.157 1.00 97.25 96 GLU A O 1
ATOM 793 N N . ILE A 1 97 ? 32.741 -5.617 -36.832 1.00 96.44 97 ILE A N 1
ATOM 794 C CA . ILE A 1 97 ? 33.668 -5.630 -35.687 1.00 96.44 97 ILE A CA 1
ATOM 795 C C . ILE A 1 97 ? 33.583 -6.934 -34.881 1.00 96.44 97 ILE A C 1
ATOM 797 O O . ILE A 1 97 ? 34.607 -7.453 -34.437 1.00 96.44 97 ILE A O 1
ATOM 801 N N . ARG A 1 98 ? 32.373 -7.461 -34.662 1.00 94.88 98 ARG A N 1
ATOM 802 C CA . ARG A 1 98 ? 32.100 -8.605 -33.770 1.00 94.88 98 ARG A CA 1
ATOM 803 C C . ARG A 1 98 ? 31.850 -9.917 -34.516 1.00 94.88 98 ARG A C 1
ATOM 805 O O . ARG A 1 98 ? 31.705 -10.964 -33.889 1.00 94.88 98 ARG A O 1
ATOM 812 N N . GLY A 1 99 ? 31.723 -9.876 -35.841 1.00 96.50 99 GLY A N 1
ATOM 813 C CA . GLY A 1 99 ? 31.298 -11.014 -36.666 1.00 96.50 99 GLY A CA 1
ATOM 814 C C . GLY A 1 99 ? 29.795 -11.315 -36.598 1.00 96.50 99 GLY A C 1
ATOM 815 O O . GLY A 1 99 ? 29.313 -12.187 -37.320 1.00 96.50 99 GLY A O 1
ATOM 816 N N . HIS A 1 100 ? 29.044 -10.616 -35.744 1.00 95.31 100 HIS A N 1
ATOM 817 C CA . HIS A 1 100 ? 27.611 -10.804 -35.550 1.00 95.31 100 HIS A CA 1
ATOM 818 C C . HIS A 1 100 ? 26.959 -9.522 -35.005 1.00 95.31 100 HIS A C 1
ATOM 820 O O . HIS A 1 100 ? 27.642 -8.609 -34.553 1.00 95.31 100 HIS A O 1
ATOM 826 N N . ALA A 1 101 ? 25.629 -9.447 -35.060 1.00 94.12 101 ALA A N 1
ATOM 827 C CA . ALA A 1 101 ? 24.861 -8.394 -34.402 1.00 94.12 101 ALA A CA 1
ATOM 828 C C . ALA A 1 101 ? 23.622 -9.020 -33.767 1.00 94.12 101 ALA A C 1
ATOM 830 O O . ALA A 1 101 ? 22.750 -9.526 -34.478 1.00 94.12 101 ALA A O 1
ATOM 831 N N . THR A 1 102 ? 23.585 -9.012 -32.439 1.00 96.62 102 THR A N 1
ATOM 832 C CA . THR A 1 102 ? 22.481 -9.563 -31.653 1.00 96.62 102 THR A CA 1
ATOM 833 C C . THR A 1 102 ? 21.399 -8.505 -31.486 1.00 96.62 102 THR A C 1
ATOM 835 O O . THR A 1 102 ? 21.680 -7.387 -31.044 1.00 96.62 102 THR A O 1
ATOM 838 N N . GLU A 1 103 ? 20.169 -8.865 -31.845 1.00 96.12 103 GLU A N 1
ATOM 839 C CA . GLU A 1 103 ? 18.983 -8.030 -31.672 1.00 96.12 103 GLU A CA 1
ATOM 840 C C . GLU A 1 103 ? 18.091 -8.624 -30.580 1.00 96.12 103 GLU A C 1
ATOM 842 O O . GLU A 1 103 ? 17.926 -9.841 -30.527 1.00 96.12 103 GLU A O 1
ATOM 847 N N . GLN A 1 104 ? 17.486 -7.773 -29.754 1.00 96.44 104 GLN A N 1
ATOM 848 C CA . GLN A 1 104 ? 16.558 -8.175 -28.699 1.00 96.44 104 GLN A CA 1
ATOM 849 C C . GLN A 1 104 ? 15.297 -7.307 -28.752 1.00 96.44 104 GLN A C 1
ATOM 851 O O . GLN A 1 104 ? 15.373 -6.101 -29.002 1.00 96.44 104 GLN A O 1
ATOM 856 N N . LEU A 1 105 ? 14.134 -7.911 -28.510 1.00 96.06 105 LEU A N 1
ATOM 857 C CA . LEU A 1 105 ? 12.906 -7.167 -28.232 1.00 96.06 105 LEU A CA 1
ATOM 858 C C . LEU A 1 105 ? 12.861 -6.843 -26.741 1.00 96.06 105 LEU A C 1
ATOM 860 O O . LEU A 1 105 ? 12.989 -7.743 -25.915 1.00 96.06 105 LEU A O 1
ATOM 864 N N . LEU A 1 106 ? 12.707 -5.563 -26.417 1.00 96.12 106 LEU A N 1
ATOM 865 C CA . LEU A 1 106 ? 12.741 -5.062 -25.049 1.00 96.12 106 LEU A CA 1
ATOM 866 C C . LEU A 1 106 ? 11.505 -4.215 -24.753 1.00 96.12 106 LEU A C 1
ATOM 868 O O . LEU A 1 106 ? 11.108 -3.371 -25.556 1.00 96.12 106 LEU A O 1
ATOM 872 N N . PHE A 1 107 ? 10.938 -4.390 -23.568 1.00 95.94 107 PHE A N 1
ATOM 873 C CA . PHE A 1 107 ? 9.934 -3.502 -23.002 1.00 95.94 107 PHE A CA 1
ATOM 874 C C . PHE A 1 107 ? 10.645 -2.351 -22.298 1.00 95.94 107 PHE A C 1
ATOM 876 O O . PHE A 1 107 ? 11.533 -2.557 -21.472 1.00 95.94 107 PHE A O 1
ATOM 883 N N . PHE A 1 108 ? 10.311 -1.125 -22.675 1.00 91.50 108 PHE A N 1
ATOM 884 C CA . PHE A 1 108 ? 11.028 0.064 -22.241 1.00 91.50 108 PHE A CA 1
ATOM 885 C C . PHE A 1 108 ? 10.750 0.406 -20.772 1.00 91.50 108 PHE A C 1
ATOM 887 O O . PHE A 1 108 ? 9.598 0.580 -20.370 1.00 91.50 108 PHE A O 1
ATOM 894 N N . CYS A 1 109 ? 11.815 0.576 -19.986 1.00 81.75 109 CYS A N 1
ATOM 895 C CA . CYS A 1 109 ? 11.746 1.011 -18.590 1.00 81.75 109 CYS A CA 1
ATOM 896 C C . CYS A 1 109 ? 11.888 2.540 -18.515 1.00 81.75 109 CYS A C 1
ATOM 898 O O . CYS A 1 109 ? 12.919 3.064 -18.096 1.00 81.75 109 CYS A O 1
ATOM 900 N N . GLY A 1 110 ? 10.875 3.255 -19.007 1.00 76.44 110 GLY A N 1
ATOM 901 C CA . GLY A 1 110 ? 10.856 4.718 -19.049 1.00 76.44 110 GLY A CA 1
ATOM 902 C C . GLY A 1 110 ? 10.380 5.380 -17.758 1.00 76.44 110 GLY A C 1
ATOM 903 O O . GLY A 1 110 ? 9.926 4.721 -16.822 1.00 76.44 110 GLY A O 1
ATOM 904 N N . SER A 1 111 ? 10.436 6.715 -17.732 1.00 79.06 111 SER A N 1
ATOM 905 C CA . SER A 1 111 ? 9.786 7.485 -16.671 1.00 79.06 111 SER A CA 1
ATOM 906 C C . SER A 1 111 ? 8.265 7.329 -16.780 1.00 79.06 111 SER A C 1
ATOM 908 O O . SER A 1 111 ? 7.700 7.706 -17.811 1.00 79.06 111 SER A O 1
ATOM 910 N N . PRO A 1 112 ? 7.575 6.872 -15.725 1.00 78.94 112 PRO A N 1
ATOM 911 C CA . PRO A 1 112 ? 6.124 6.705 -15.747 1.00 78.94 112 PRO A CA 1
ATOM 912 C C . PRO A 1 112 ? 5.358 8.040 -15.795 1.00 78.94 112 PRO A C 1
ATOM 914 O O . PRO A 1 112 ? 4.140 8.041 -15.926 1.00 78.94 112 PRO A O 1
ATOM 917 N N . SER A 1 113 ? 6.057 9.179 -15.716 1.00 81.12 113 SER A N 1
ATOM 918 C CA . SER A 1 113 ? 5.485 10.524 -15.848 1.00 81.12 113 SER A CA 1
ATOM 919 C C . SER A 1 113 ? 5.378 11.036 -17.288 1.00 81.12 113 SER A C 1
ATOM 921 O O . SER A 1 113 ? 4.755 12.073 -17.511 1.00 81.12 113 SER A O 1
ATOM 923 N N . LYS A 1 114 ? 5.982 10.352 -18.271 1.00 85.31 114 LYS A N 1
ATOM 924 C CA . LYS A 1 114 ? 5.932 10.750 -19.686 1.00 85.31 114 LYS A CA 1
ATOM 925 C C . LYS A 1 114 ? 5.149 9.731 -20.494 1.00 85.31 114 LYS A C 1
ATOM 927 O O . LYS A 1 114 ? 5.444 8.538 -20.438 1.00 85.31 114 LYS A O 1
ATOM 932 N N . ALA A 1 115 ? 4.180 10.200 -21.275 1.00 88.69 115 ALA A N 1
ATOM 933 C CA . ALA A 1 115 ? 3.419 9.303 -22.124 1.00 88.69 115 ALA A CA 1
ATOM 934 C C . ALA A 1 115 ? 4.328 8.753 -23.237 1.00 88.69 115 ALA A C 1
ATOM 936 O O . ALA A 1 115 ? 5.132 9.507 -23.794 1.00 88.69 115 ALA A O 1
ATOM 937 N N . PRO A 1 116 ? 4.175 7.480 -23.645 1.00 89.62 116 PRO A N 1
ATOM 938 C CA . PRO A 1 116 ? 4.948 6.921 -24.751 1.00 89.62 116 PRO A CA 1
ATOM 939 C C . PRO A 1 116 ? 4.863 7.754 -26.033 1.00 89.62 116 PRO A C 1
ATOM 941 O O . PRO A 1 116 ? 5.853 7.880 -26.736 1.00 89.62 116 PRO A O 1
ATOM 944 N N . LYS A 1 117 ? 3.713 8.385 -26.311 1.00 85.69 117 LYS A N 1
ATOM 945 C CA . LYS A 1 117 ? 3.534 9.284 -27.466 1.00 85.69 117 LYS A CA 1
ATOM 946 C C . LYS A 1 117 ? 4.469 10.502 -27.438 1.00 85.69 117 LYS A C 1
ATOM 948 O O . LYS A 1 117 ? 4.933 10.918 -28.493 1.00 85.69 117 LYS A O 1
ATOM 953 N N . ASP A 1 118 ? 4.772 11.040 -26.257 1.00 86.12 118 ASP A N 1
ATOM 954 C CA . ASP A 1 118 ? 5.621 12.229 -26.110 1.00 86.12 118 ASP A CA 1
ATOM 955 C C . ASP A 1 118 ? 7.090 11.863 -26.363 1.00 86.12 118 ASP A C 1
ATOM 957 O O . ASP A 1 118 ? 7.852 12.635 -26.943 1.00 86.12 118 ASP A O 1
ATOM 961 N N . VAL A 1 119 ? 7.456 10.625 -26.012 1.00 83.19 119 VAL A N 1
ATOM 962 C CA . VAL A 1 119 ? 8.751 10.018 -26.337 1.00 83.19 119 VAL A CA 1
ATOM 963 C C . VAL A 1 119 ? 8.944 9.889 -27.859 1.00 83.19 119 VAL A C 1
ATOM 965 O O . VAL A 1 119 ? 10.075 9.985 -28.327 1.00 83.19 119 VAL A O 1
ATOM 968 N N . LEU A 1 120 ? 7.861 9.734 -28.637 1.00 80.62 120 LEU A N 1
ATOM 969 C CA . LEU A 1 120 ? 7.908 9.669 -30.109 1.00 80.62 120 LEU A CA 1
ATOM 970 C C . LEU A 1 120 ? 8.084 11.037 -30.777 1.00 80.62 120 LEU A C 1
ATOM 972 O O . LEU A 1 120 ? 8.601 11.101 -31.888 1.00 80.62 120 LEU A O 1
ATOM 976 N N . SER A 1 121 ? 7.593 12.114 -30.160 1.00 78.44 121 SER A N 1
ATOM 977 C CA . SE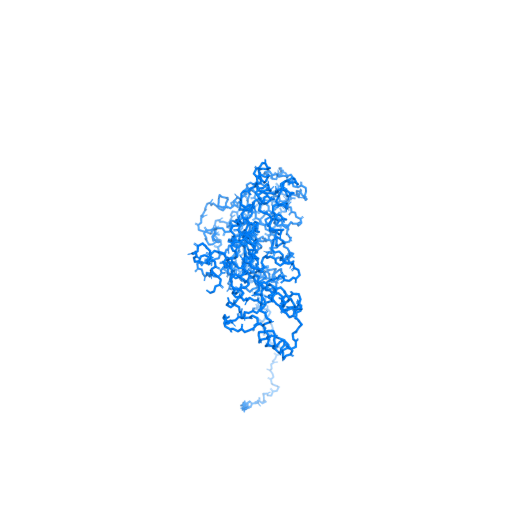R A 1 121 ? 7.606 13.454 -30.765 1.00 78.44 121 SER A CA 1
ATOM 978 C C . SER A 1 121 ? 8.909 14.224 -30.553 1.00 78.44 121 SER A C 1
ATOM 980 O O . SER A 1 121 ? 9.187 15.167 -31.293 1.00 78.44 121 SER A O 1
ATOM 982 N N . ASP A 1 122 ? 9.710 13.841 -29.557 1.00 72.00 122 ASP A N 1
ATOM 983 C CA . ASP A 1 122 ? 10.991 14.482 -29.263 1.00 72.00 122 ASP A CA 1
ATOM 984 C C . ASP A 1 122 ? 12.107 13.887 -30.145 1.00 72.00 122 ASP A C 1
ATOM 986 O O . ASP A 1 122 ? 12.868 13.025 -29.703 1.00 72.00 122 ASP A O 1
ATOM 990 N N . ASP A 1 123 ? 12.244 14.407 -31.375 1.00 57.47 123 ASP A N 1
ATOM 991 C CA . ASP A 1 123 ? 13.206 14.011 -32.433 1.00 57.47 123 ASP A CA 1
ATOM 992 C C . ASP A 1 123 ? 14.690 13.867 -31.988 1.00 57.47 123 ASP A C 1
ATOM 994 O O . ASP A 1 123 ? 15.534 13.441 -32.778 1.00 57.47 123 ASP A O 1
ATOM 998 N N . ILE A 1 124 ? 15.076 14.252 -30.760 1.00 49.31 124 ILE A N 1
ATOM 999 C CA . ILE A 1 124 ? 16.487 14.291 -30.323 1.00 49.31 124 ILE A CA 1
ATOM 1000 C C . ILE A 1 124 ? 16.769 13.680 -28.935 1.00 49.31 124 ILE A C 1
ATOM 1002 O O . ILE A 1 124 ? 17.943 13.531 -28.593 1.00 49.31 124 ILE A O 1
ATOM 1006 N N . LYS A 1 125 ? 15.797 13.290 -28.092 1.00 60.06 125 LYS A N 1
ATOM 1007 C CA . LYS A 1 125 ? 16.122 13.119 -26.653 1.00 60.06 125 LYS A CA 1
ATOM 1008 C C . LYS A 1 125 ? 15.483 11.948 -25.910 1.00 60.06 125 LYS A C 1
ATOM 1010 O O . LYS A 1 125 ? 15.253 12.067 -24.712 1.00 60.06 125 LYS A O 1
ATOM 1015 N N . LEU A 1 126 ? 15.349 10.768 -26.525 1.00 61.88 126 LEU A N 1
ATOM 1016 C CA . LEU A 1 126 ? 15.055 9.549 -25.744 1.00 61.88 126 LEU A CA 1
ATOM 1017 C C . LEU A 1 126 ? 16.086 9.329 -24.616 1.00 61.88 126 LEU A C 1
ATOM 1019 O O . LEU A 1 126 ? 15.726 8.866 -23.541 1.00 61.88 126 LEU A O 1
ATOM 1023 N N . VAL A 1 127 ? 17.342 9.757 -24.815 1.00 57.47 127 VAL A N 1
ATOM 1024 C CA . VAL A 1 127 ? 18.388 9.766 -23.771 1.00 57.47 127 VAL A CA 1
ATOM 1025 C C . VAL A 1 127 ? 18.089 10.752 -22.667 1.00 57.47 127 VAL A C 1
ATOM 1027 O O . VAL A 1 127 ? 18.074 10.372 -21.512 1.00 57.47 127 VAL A O 1
ATOM 1030 N N . GLU A 1 128 ? 17.862 12.025 -22.977 1.00 58.75 128 GLU A N 1
ATOM 1031 C CA . GLU A 1 128 ? 17.727 13.019 -21.907 1.00 58.75 128 GLU A CA 1
ATOM 1032 C C . GLU A 1 128 ? 16.372 12.916 -21.200 1.00 58.75 128 GLU A C 1
ATOM 1034 O O . GLU A 1 128 ? 16.247 13.289 -20.040 1.00 58.75 128 GLU A O 1
ATOM 1039 N N . ALA A 1 129 ? 15.353 12.389 -21.884 1.00 52.97 129 ALA A N 1
ATOM 1040 C CA . ALA A 1 129 ? 14.030 12.168 -21.321 1.00 52.97 129 ALA A CA 1
ATOM 1041 C C . ALA A 1 129 ? 13.929 10.902 -20.460 1.00 52.97 129 ALA A C 1
ATOM 1043 O O . ALA A 1 129 ? 12.987 10.817 -19.670 1.00 52.97 129 ALA A O 1
ATOM 1044 N N . SER A 1 130 ? 14.844 9.943 -20.634 1.00 54.84 130 SER A N 1
ATOM 1045 C CA . SER A 1 130 ? 14.654 8.571 -20.139 1.00 54.84 130 SER A CA 1
ATOM 1046 C C . SER A 1 130 ? 15.904 7.907 -19.590 1.00 54.84 130 SER A C 1
ATOM 1048 O O . SER A 1 130 ? 15.815 6.788 -19.090 1.00 54.84 130 SER A O 1
ATOM 1050 N N . ALA A 1 131 ? 17.061 8.558 -19.680 1.00 57.41 131 ALA A N 1
ATOM 1051 C CA . ALA A 1 131 ? 18.226 8.101 -18.962 1.00 57.41 131 ALA A CA 1
ATOM 1052 C C . ALA A 1 131 ? 18.019 8.416 -17.485 1.00 57.41 131 ALA A C 1
ATOM 1054 O O . ALA A 1 131 ? 18.276 9.513 -16.992 1.00 57.41 131 ALA A O 1
ATOM 1055 N N . VAL A 1 132 ? 17.464 7.426 -16.803 1.00 58.09 132 VAL A N 1
ATOM 1056 C CA . VAL A 1 132 ? 17.394 7.391 -15.354 1.00 58.09 132 VAL A CA 1
ATOM 1057 C C . VAL A 1 132 ? 18.797 7.058 -14.862 1.00 58.09 132 VAL A C 1
ATOM 1059 O O . VAL A 1 132 ? 19.468 6.199 -15.438 1.00 58.09 132 VAL A O 1
ATOM 1062 N N . GLU A 1 133 ? 19.259 7.730 -13.811 1.00 56.62 133 GLU A N 1
ATOM 1063 C CA . GLU A 1 133 ? 20.416 7.260 -13.053 1.00 56.62 133 GLU A CA 1
ATOM 1064 C C . GLU A 1 133 ? 20.003 5.954 -12.357 1.00 56.62 133 GLU A C 1
ATOM 1066 O O . GLU A 1 133 ? 19.443 5.952 -11.266 1.00 56.62 133 GLU A O 1
ATOM 1071 N N . GLY A 1 134 ? 20.149 4.847 -13.084 1.00 65.06 134 GLY A N 1
ATOM 1072 C CA . GLY A 1 134 ? 19.779 3.509 -12.640 1.00 65.06 134 GLY A CA 1
ATOM 1073 C C . GLY A 1 134 ? 20.994 2.694 -12.207 1.00 65.06 134 GLY A C 1
ATOM 1074 O O . GLY A 1 134 ? 22.100 3.212 -12.041 1.00 65.06 134 GLY A O 1
ATOM 1075 N N . LEU A 1 135 ? 20.805 1.376 -12.097 1.00 70.06 135 LEU A N 1
ATOM 1076 C CA . LEU A 1 135 ? 21.855 0.413 -11.729 1.00 70.06 135 LEU A CA 1
ATOM 1077 C C . LEU A 1 135 ? 23.107 0.485 -12.629 1.00 70.06 135 LEU A C 1
ATOM 1079 O O . LEU A 1 135 ? 24.187 0.068 -12.213 1.00 70.06 135 LEU A O 1
ATOM 1083 N N . PHE A 1 136 ? 22.973 1.026 -13.844 1.00 80.94 136 PHE A N 1
ATOM 1084 C CA . PHE A 1 136 ? 24.002 1.070 -14.885 1.00 80.94 136 PHE A CA 1
ATOM 1085 C C . PHE A 1 136 ? 24.373 2.491 -15.336 1.00 80.94 136 PHE A C 1
ATOM 1087 O O . PHE A 1 136 ? 24.883 2.685 -16.441 1.00 80.94 136 PHE A O 1
ATOM 1094 N N . GLY A 1 137 ? 24.101 3.503 -14.509 1.00 82.12 137 GLY A N 1
ATOM 1095 C CA . GLY A 1 137 ? 24.348 4.900 -14.864 1.00 82.12 137 GLY A CA 1
ATOM 1096 C C . GLY A 1 137 ? 23.376 5.431 -15.923 1.00 82.12 137 GLY A C 1
ATOM 1097 O O . GLY A 1 137 ? 22.223 5.006 -15.997 1.00 82.12 137 GLY A O 1
ATOM 1098 N N . LEU A 1 138 ? 23.828 6.398 -16.724 1.00 85.12 138 LEU A N 1
ATOM 1099 C CA . LEU A 1 138 ? 23.004 7.111 -17.703 1.00 85.12 138 LEU A CA 1
ATOM 1100 C C . LEU A 1 138 ? 22.859 6.287 -18.997 1.00 85.12 138 LEU A C 1
ATOM 1102 O O . LEU A 1 138 ? 23.725 6.337 -19.869 1.00 85.12 138 LEU A O 1
ATOM 1106 N N . ALA A 1 139 ? 21.769 5.530 -19.125 1.00 89.81 139 ALA A N 1
ATOM 1107 C CA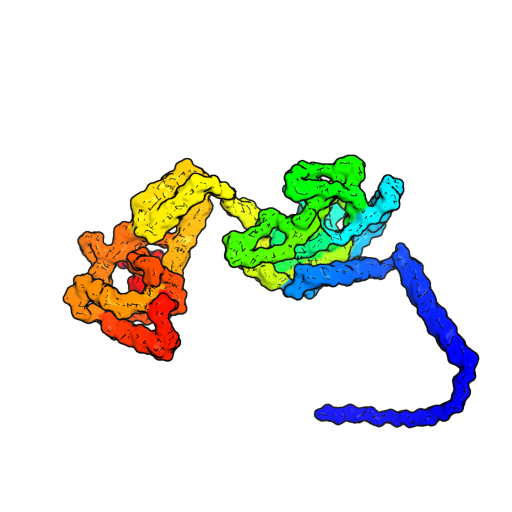 . ALA A 1 139 ? 21.512 4.655 -20.271 1.00 89.81 139 ALA A CA 1
ATOM 1108 C C . ALA A 1 139 ? 20.017 4.562 -20.607 1.00 89.81 139 ALA A C 1
ATOM 1110 O O . ALA A 1 139 ? 19.163 4.951 -19.815 1.00 89.81 139 ALA A O 1
ATOM 1111 N N . VAL A 1 140 ? 19.694 4.018 -21.783 1.00 90.50 140 VAL A N 1
ATOM 1112 C CA . VAL A 1 140 ? 18.327 3.592 -22.116 1.00 90.50 140 VAL A CA 1
ATOM 1113 C C . VAL A 1 140 ? 18.123 2.172 -21.598 1.00 90.50 140 VAL A C 1
ATOM 1115 O O . VAL A 1 140 ? 18.872 1.272 -21.981 1.00 90.50 140 VAL A O 1
ATOM 1118 N N . TYR A 1 141 ? 17.121 1.978 -20.741 1.00 92.06 141 TYR A N 1
ATOM 1119 C CA . TYR A 1 141 ? 16.841 0.693 -20.103 1.00 92.06 141 TYR A CA 1
ATOM 1120 C C . TYR A 1 141 ? 15.671 -0.029 -20.770 1.00 92.06 141 TYR A C 1
ATOM 1122 O O . TYR A 1 141 ? 14.639 0.574 -21.080 1.00 92.06 141 TYR A O 1
ATOM 1130 N N . GLY A 1 142 ? 15.815 -1.339 -20.947 1.00 94.38 142 GLY A N 1
ATOM 1131 C CA . GLY A 1 142 ? 14.738 -2.203 -21.413 1.00 94.38 142 GLY A CA 1
ATOM 1132 C C . GLY A 1 142 ? 14.800 -3.586 -20.776 1.00 94.38 142 GLY A C 1
ATOM 1133 O O . GLY A 1 142 ? 15.884 -4.113 -20.536 1.00 94.38 142 GLY A O 1
ATOM 1134 N N . SER A 1 143 ? 13.641 -4.168 -20.495 1.00 96.44 143 SER A N 1
ATOM 1135 C CA . SER A 1 143 ? 13.500 -5.507 -19.922 1.00 96.44 143 SER A CA 1
ATOM 1136 C C . SER A 1 143 ? 13.040 -6.517 -20.978 1.00 96.44 143 SER A C 1
ATOM 1138 O O . SER A 1 143 ? 12.358 -6.152 -21.933 1.00 96.44 143 SER A O 1
ATOM 1140 N N . GLU A 1 144 ? 13.422 -7.788 -20.845 1.00 96.88 144 GLU A N 1
ATOM 1141 C CA . GLU A 1 144 ? 12.940 -8.854 -21.742 1.00 96.88 144 GLU A CA 1
ATOM 1142 C C . GLU A 1 144 ? 11.464 -9.200 -21.521 1.00 96.88 144 GLU A C 1
ATOM 1144 O O . GLU A 1 144 ? 10.782 -9.576 -22.472 1.00 96.88 144 GLU A O 1
ATOM 1149 N N . LEU A 1 145 ? 10.970 -9.085 -20.284 1.00 97.06 145 LEU A N 1
ATOM 1150 C CA . LEU A 1 145 ? 9.614 -9.481 -19.910 1.00 97.06 145 LEU A CA 1
ATOM 1151 C C . LEU A 1 145 ? 8.770 -8.262 -19.513 1.00 97.06 145 LEU A C 1
ATOM 1153 O O . LEU A 1 145 ? 9.219 -7.428 -18.725 1.00 97.06 145 LEU A O 1
ATOM 1157 N N . PRO A 1 146 ? 7.508 -8.173 -19.971 1.00 97.06 146 PRO A N 1
ATOM 1158 C CA . PRO A 1 146 ? 6.659 -7.017 -19.713 1.00 97.06 146 PRO A CA 1
ATOM 1159 C C . PRO A 1 146 ? 6.234 -6.908 -18.248 1.00 97.06 146 PRO A C 1
ATOM 1161 O O . PRO A 1 146 ? 5.910 -5.809 -17.816 1.00 97.06 146 PRO A O 1
ATOM 1164 N N . GLY A 1 147 ? 6.262 -8.000 -17.472 1.00 96.06 147 GLY A N 1
ATOM 1165 C CA . GLY A 1 147 ? 5.942 -7.978 -16.039 1.00 96.06 147 GLY A CA 1
ATOM 1166 C C . GLY A 1 147 ? 6.807 -6.991 -15.248 1.00 96.06 147 GLY A C 1
ATOM 1167 O O . GLY A 1 147 ? 6.281 -6.252 -14.419 1.00 96.06 147 GLY A O 1
ATOM 1168 N N . TYR A 1 148 ? 8.098 -6.894 -15.587 1.00 95.50 148 TYR A N 1
ATOM 1169 C CA . TYR A 1 148 ? 9.040 -5.950 -14.975 1.00 95.50 148 TYR A CA 1
ATOM 1170 C C . TYR A 1 148 ? 8.645 -4.488 -15.235 1.00 95.50 148 TYR A C 1
ATOM 1172 O O . TYR A 1 148 ? 8.661 -3.642 -14.341 1.00 95.50 148 TYR A O 1
ATOM 1180 N N . CYS A 1 149 ? 8.275 -4.169 -16.478 1.00 94.12 149 CYS A N 1
ATOM 1181 C CA . CYS A 1 149 ? 7.813 -2.830 -16.832 1.00 94.12 149 CYS A CA 1
ATOM 1182 C C . CYS A 1 149 ? 6.421 -2.539 -16.265 1.00 94.12 149 CYS A C 1
ATOM 1184 O O . CYS A 1 149 ? 6.175 -1.422 -15.819 1.00 94.12 149 CYS A O 1
ATOM 1186 N N . ASP A 1 150 ? 5.517 -3.519 -16.275 1.00 94.81 150 ASP A N 1
ATOM 1187 C CA . ASP A 1 150 ? 4.152 -3.375 -15.775 1.00 94.81 150 ASP A CA 1
ATOM 1188 C C . ASP A 1 150 ? 4.132 -3.013 -14.294 1.00 94.81 150 ASP A C 1
ATOM 1190 O O . ASP A 1 150 ? 3.374 -2.131 -13.906 1.00 94.81 150 ASP A O 1
ATOM 1194 N N . CYS A 1 151 ? 4.960 -3.633 -13.454 1.00 90.44 151 CYS A N 1
ATOM 1195 C CA . CYS A 1 151 ? 4.889 -3.329 -12.033 1.00 90.44 151 CYS A CA 1
ATOM 1196 C C . CYS A 1 151 ? 5.335 -1.891 -11.729 1.00 90.44 151 CYS A C 1
ATOM 1198 O O . CYS A 1 151 ? 4.590 -1.203 -11.044 1.00 90.44 151 CYS A O 1
ATOM 1200 N N . CYS A 1 152 ? 6.444 -1.384 -12.291 1.00 86.19 152 CYS A N 1
ATOM 1201 C CA . CYS A 1 152 ? 7.024 -0.098 -11.854 1.00 86.19 152 CYS A CA 1
ATOM 1202 C C . CYS A 1 152 ? 7.117 1.019 -12.906 1.00 86.19 152 CYS A C 1
ATOM 1204 O O . CYS A 1 152 ? 7.200 2.188 -12.527 1.00 86.19 152 CYS A O 1
ATOM 1206 N N . HIS A 1 153 ? 7.134 0.696 -14.200 1.00 87.44 153 HIS A N 1
ATOM 1207 C CA . HIS A 1 153 ? 7.579 1.628 -15.250 1.00 87.44 153 HIS A CA 1
ATOM 1208 C C . HIS A 1 153 ? 6.528 1.927 -16.328 1.00 87.44 153 HIS A C 1
ATOM 1210 O O . HIS A 1 153 ? 6.741 2.800 -17.167 1.00 87.44 153 HIS A O 1
ATOM 1216 N N . SER A 1 154 ? 5.388 1.231 -16.331 1.00 89.31 154 SER A N 1
ATOM 1217 C CA . SER A 1 154 ? 4.304 1.499 -17.276 1.00 89.31 154 SER A CA 1
ATOM 1218 C C . SER A 1 154 ? 3.687 2.875 -17.018 1.00 89.31 154 SER A C 1
ATOM 1220 O O . SER A 1 154 ? 3.386 3.216 -15.872 1.00 89.31 154 SER A O 1
ATOM 1222 N N . PHE A 1 155 ? 3.432 3.634 -18.081 1.00 90.88 155 PHE A N 1
ATOM 1223 C CA . PHE A 1 155 ? 2.760 4.928 -17.991 1.00 90.88 155 PHE A CA 1
ATOM 1224 C C . PHE A 1 155 ? 1.270 4.729 -17.698 1.00 90.88 155 PHE A C 1
ATOM 1226 O O . PHE A 1 155 ? 0.603 3.978 -18.411 1.00 90.88 155 PHE A O 1
ATOM 1233 N N . ILE A 1 156 ? 0.727 5.416 -16.692 1.00 88.50 156 ILE A N 1
ATOM 1234 C CA . ILE A 1 156 ? -0.715 5.412 -16.410 1.00 88.50 156 ILE A CA 1
ATOM 1235 C C . ILE A 1 156 ? -1.358 6.597 -17.121 1.00 88.50 156 ILE A C 1
ATOM 1237 O O . ILE A 1 156 ? -1.032 7.754 -16.857 1.00 88.50 156 ILE A O 1
ATOM 1241 N N . ASN A 1 157 ? -2.310 6.316 -18.009 1.00 85.62 157 ASN A N 1
ATOM 1242 C CA . ASN A 1 157 ? -2.974 7.359 -18.776 1.00 85.62 157 ASN A CA 1
ATOM 1243 C C . ASN A 1 157 ? -4.229 7.871 -18.055 1.00 85.62 157 ASN A C 1
ATOM 1245 O O . ASN A 1 157 ? -5.351 7.474 -18.369 1.00 85.62 157 ASN A O 1
ATOM 1249 N N . TRP A 1 158 ? -4.028 8.784 -17.105 1.00 84.94 158 TRP A N 1
ATOM 1250 C CA . TRP A 1 158 ? -5.111 9.413 -16.341 1.00 84.94 158 TRP A CA 1
ATOM 1251 C C . TRP A 1 158 ? -6.063 10.262 -17.194 1.00 84.94 158 TRP A C 1
ATOM 1253 O O . TRP A 1 158 ? -7.216 10.453 -16.812 1.00 84.94 158 TRP A O 1
ATOM 1263 N N . GLU A 1 159 ? -5.603 10.769 -18.344 1.00 85.69 159 GLU A N 1
ATOM 1264 C CA . GLU A 1 159 ? -6.438 11.551 -19.266 1.00 85.69 159 GLU A CA 1
ATOM 1265 C C . GLU A 1 159 ? -7.482 10.672 -19.962 1.00 85.69 159 GLU A C 1
ATOM 1267 O O . GLU A 1 159 ? -8.630 11.083 -20.130 1.00 85.69 159 GLU A O 1
ATOM 1272 N N . LEU A 1 160 ? -7.085 9.461 -20.365 1.00 83.62 160 LEU A N 1
ATOM 1273 C CA . LEU A 1 160 ? -7.988 8.483 -20.971 1.00 83.62 160 LEU A CA 1
ATOM 1274 C C . LEU A 1 160 ? -8.840 7.765 -19.925 1.00 83.62 160 LEU A C 1
ATOM 1276 O O . LEU A 1 160 ? -9.986 7.414 -20.202 1.00 83.62 160 LEU A O 1
ATOM 1280 N N . ASP A 1 161 ? -8.278 7.529 -18.740 1.00 85.12 161 ASP A N 1
ATOM 1281 C CA . ASP A 1 161 ? -8.903 6.738 -17.694 1.00 85.12 161 ASP A CA 1
ATOM 1282 C C . ASP A 1 161 ? -8.560 7.275 -16.301 1.00 85.12 161 ASP A C 1
ATOM 1284 O O . ASP A 1 161 ? -7.552 6.916 -15.689 1.00 85.12 161 ASP A O 1
ATOM 1288 N N . GLY A 1 162 ? -9.465 8.090 -15.756 1.00 84.12 162 GLY A N 1
ATOM 1289 C CA . GLY A 1 162 ? -9.341 8.639 -14.405 1.00 84.12 162 GLY A CA 1
ATOM 1290 C C . GLY A 1 162 ? -9.336 7.587 -13.288 1.00 84.12 162 GLY A C 1
ATOM 1291 O O . GLY A 1 162 ? -9.089 7.937 -12.138 1.00 84.12 162 GLY A O 1
ATOM 1292 N N . SER A 1 163 ? -9.599 6.308 -13.591 1.00 85.75 163 SER A N 1
ATOM 1293 C CA . SER A 1 163 ? -9.458 5.221 -12.617 1.00 85.75 163 SER A CA 1
ATOM 1294 C C . SER A 1 163 ? -8.019 4.724 -12.457 1.00 85.75 163 SER A C 1
ATOM 1296 O O . SER A 1 163 ? -7.754 3.956 -11.535 1.00 85.75 163 SER A O 1
ATOM 1298 N N . GLY A 1 164 ? -7.101 5.130 -13.343 1.00 84.44 164 GLY A N 1
ATOM 1299 C CA . GLY A 1 164 ? -5.697 4.712 -13.322 1.00 84.44 164 GLY A CA 1
ATOM 1300 C C . GLY A 1 164 ? -5.450 3.282 -13.810 1.00 84.44 164 GLY A C 1
ATOM 1301 O O . GLY A 1 164 ? -4.319 2.799 -13.777 1.00 84.44 164 GLY A O 1
ATOM 1302 N N . LYS A 1 165 ? -6.490 2.588 -14.282 1.00 89.62 165 LYS A N 1
ATOM 1303 C CA . LYS A 1 165 ? -6.414 1.179 -14.694 1.00 89.62 165 LYS A CA 1
ATOM 1304 C C . LYS A 1 165 ? -5.764 0.990 -16.057 1.00 89.62 165 LYS A C 1
ATOM 1306 O O . LYS A 1 165 ? -5.199 -0.070 -16.326 1.00 89.62 165 LYS A O 1
ATOM 1311 N N . THR A 1 166 ? -5.868 1.996 -16.917 1.00 93.75 166 THR A N 1
ATOM 1312 C CA . THR A 1 166 ? -5.333 1.960 -18.278 1.00 93.75 166 THR A CA 1
ATOM 1313 C C . THR A 1 166 ? -3.869 2.386 -18.301 1.00 93.75 166 THR A C 1
ATOM 1315 O O . THR A 1 166 ? -3.516 3.513 -17.944 1.00 93.75 166 THR A O 1
ATOM 1318 N N . ARG A 1 167 ? -3.019 1.467 -18.756 1.00 94.38 167 ARG A N 1
ATOM 1319 C CA . ARG A 1 167 ? -1.563 1.595 -18.801 1.00 94.38 167 ARG A CA 1
ATOM 1320 C C . ARG A 1 167 ? -1.058 1.563 -20.236 1.00 94.38 167 ARG A C 1
ATOM 1322 O O . ARG A 1 167 ? -1.714 1.011 -21.120 1.00 94.38 167 ARG A O 1
ATOM 1329 N N . GLN A 1 168 ? 0.114 2.145 -20.460 1.00 95.31 168 GLN A N 1
ATOM 1330 C CA . GLN A 1 168 ? 0.810 2.122 -21.740 1.00 95.31 168 GLN A CA 1
ATOM 1331 C C . GLN A 1 168 ? 2.267 1.689 -21.569 1.00 95.31 168 GLN A C 1
ATOM 1333 O O . GLN A 1 168 ? 2.945 2.103 -20.627 1.00 95.31 168 GLN A O 1
ATOM 1338 N N . MET A 1 169 ? 2.750 0.874 -22.504 1.00 95.38 169 MET A N 1
ATOM 1339 C CA . MET A 1 169 ? 4.119 0.360 -22.524 1.00 95.38 169 MET A CA 1
ATOM 1340 C C . MET A 1 169 ? 4.715 0.496 -23.925 1.00 95.38 169 MET A C 1
ATOM 1342 O O . MET A 1 169 ? 4.074 0.132 -24.911 1.00 95.38 169 MET A O 1
ATOM 1346 N N . LEU A 1 170 ? 5.934 1.031 -24.012 1.00 95.06 170 LEU A N 1
ATOM 1347 C CA . LEU A 1 170 ? 6.684 1.155 -25.262 1.00 95.06 170 LEU A CA 1
ATOM 1348 C C . LEU A 1 170 ? 7.552 -0.090 -25.470 1.00 95.06 170 LEU A C 1
ATOM 1350 O O . LEU A 1 170 ? 8.208 -0.553 -24.539 1.00 95.06 170 LEU A O 1
ATOM 1354 N N . VAL A 1 171 ? 7.579 -0.606 -26.697 1.00 95.75 171 VAL A N 1
ATOM 1355 C CA . VAL A 1 171 ? 8.400 -1.759 -27.079 1.00 95.75 171 VAL A CA 1
ATOM 1356 C C . VAL A 1 171 ? 9.474 -1.334 -28.068 1.00 95.75 171 VAL A C 1
ATOM 1358 O O . VAL A 1 171 ? 9.196 -0.634 -29.045 1.00 95.75 171 VAL A O 1
ATOM 1361 N N . LEU A 1 172 ? 10.700 -1.778 -27.815 1.00 94.88 172 LEU A N 1
ATOM 1362 C CA . LEU A 1 172 ? 11.898 -1.465 -28.577 1.00 94.88 172 LEU A CA 1
ATOM 1363 C C . LEU A 1 172 ? 12.451 -2.728 -29.238 1.00 94.88 172 LEU A C 1
ATOM 1365 O O . LEU A 1 172 ? 12.428 -3.813 -28.665 1.00 94.88 172 LEU A O 1
ATOM 1369 N N . GLN A 1 173 ? 13.014 -2.569 -30.426 1.00 95.44 173 GLN A N 1
ATOM 1370 C CA . GLN A 1 173 ? 13.927 -3.529 -31.025 1.00 95.44 173 GLN A CA 1
ATOM 1371 C C . GLN A 1 173 ? 15.337 -2.972 -30.868 1.00 95.44 173 GLN A C 1
ATOM 1373 O O . GLN A 1 173 ? 15.656 -1.972 -31.502 1.00 95.44 173 GLN A O 1
ATOM 1378 N N . ALA A 1 174 ? 16.168 -3.598 -30.043 1.00 95.75 174 ALA A N 1
ATOM 1379 C CA . ALA A 1 174 ? 17.483 -3.090 -29.674 1.00 95.75 174 ALA A CA 1
ATOM 1380 C C . ALA A 1 174 ? 18.630 -3.943 -30.232 1.00 95.75 174 ALA A C 1
ATOM 1382 O O . ALA A 1 174 ? 18.573 -5.169 -30.200 1.00 95.75 174 ALA A O 1
ATOM 1383 N N . LEU A 1 175 ? 19.702 -3.289 -30.683 1.00 97.06 175 LEU A N 1
ATOM 1384 C CA . LEU A 1 175 ? 21.007 -3.885 -30.966 1.00 97.06 175 LEU A CA 1
ATOM 1385 C C . LEU A 1 175 ? 21.797 -3.989 -29.659 1.00 97.06 175 LEU A C 1
ATOM 1387 O O . LEU A 1 175 ? 22.441 -3.025 -29.230 1.00 97.06 175 LEU A O 1
ATOM 1391 N N . VAL A 1 176 ? 21.745 -5.158 -29.025 1.00 96.69 176 VAL A N 1
ATOM 1392 C CA . VAL A 1 176 ? 22.441 -5.404 -27.751 1.00 96.69 176 VAL A CA 1
ATOM 1393 C C . VAL A 1 176 ? 23.918 -5.759 -27.955 1.00 96.69 176 VAL A C 1
ATOM 1395 O O . VAL A 1 176 ? 24.730 -5.488 -27.074 1.00 96.69 176 VAL A O 1
ATOM 1398 N N . GLY A 1 177 ? 24.283 -6.272 -29.137 1.00 95.62 177 GLY A N 1
ATOM 1399 C CA . GLY A 1 177 ? 25.672 -6.594 -29.490 1.00 95.62 177 GLY A CA 1
ATOM 1400 C C . GLY A 1 177 ? 26.287 -7.643 -28.558 1.00 95.62 177 GLY A C 1
ATOM 1401 O O . GLY A 1 177 ? 25.591 -8.570 -28.140 1.00 95.62 177 GLY A O 1
ATOM 1402 N N . GLU A 1 178 ? 27.574 -7.495 -28.243 1.00 96.69 178 GLU A N 1
ATOM 1403 C CA . GLU A 1 178 ? 28.233 -8.283 -27.199 1.00 96.69 178 GLU A CA 1
ATOM 1404 C C . GLU A 1 178 ? 27.838 -7.730 -25.820 1.00 96.69 178 GLU A C 1
ATOM 1406 O O . GLU A 1 178 ? 28.050 -6.553 -25.518 1.00 96.69 178 GLU A O 1
ATOM 1411 N N . VAL A 1 179 ? 27.246 -8.568 -24.975 1.00 96.25 179 VAL A N 1
ATOM 1412 C CA . VAL A 1 179 ? 26.624 -8.142 -23.715 1.00 96.25 179 VAL A CA 1
ATOM 1413 C C . VAL A 1 179 ? 27.550 -8.425 -22.536 1.00 96.25 179 VAL A C 1
ATOM 1415 O O . VAL A 1 179 ? 27.962 -9.567 -22.332 1.00 96.25 179 VAL A O 1
ATOM 1418 N N . GLN A 1 180 ? 27.840 -7.410 -21.722 1.00 95.50 180 GLN A N 1
ATOM 1419 C CA . GLN A 1 180 ? 28.534 -7.598 -20.451 1.00 95.50 180 GLN A CA 1
ATOM 1420 C C . GLN A 1 180 ? 27.528 -7.940 -19.353 1.00 95.50 180 GLN A C 1
ATOM 1422 O O . GLN A 1 180 ? 26.713 -7.100 -18.966 1.00 95.50 180 GLN A O 1
ATOM 1427 N N . ASP A 1 181 ? 27.610 -9.161 -18.831 1.00 94.00 181 ASP A N 1
ATOM 1428 C CA . ASP A 1 181 ? 26.840 -9.567 -17.658 1.00 94.00 181 ASP A CA 1
ATOM 1429 C C . ASP A 1 181 ? 27.482 -9.005 -16.383 1.00 94.00 181 ASP A C 1
ATOM 1431 O O . ASP A 1 181 ? 28.640 -9.286 -16.061 1.00 94.00 181 ASP A O 1
ATOM 1435 N N . VAL A 1 182 ? 26.730 -8.186 -15.657 1.00 90.44 182 VAL A N 1
ATOM 1436 C CA . VAL A 1 182 ? 27.169 -7.548 -14.407 1.00 90.44 182 VAL A CA 1
ATOM 1437 C C . VAL A 1 182 ? 26.905 -8.398 -13.156 1.00 90.44 182 VAL A C 1
ATOM 1439 O O . VAL A 1 182 ? 27.337 -8.040 -12.056 1.00 90.44 182 VAL A O 1
ATOM 1442 N N . GLY A 1 183 ? 26.203 -9.525 -13.308 1.00 86.31 183 GLY A N 1
ATOM 1443 C CA . GLY A 1 183 ? 25.776 -10.399 -12.223 1.00 86.31 183 GLY A CA 1
ATOM 1444 C C . GLY A 1 183 ? 24.811 -9.745 -11.223 1.00 86.31 183 GLY A C 1
ATOM 1445 O O . GLY A 1 183 ? 24.405 -8.591 -11.338 1.00 86.31 183 GLY A O 1
ATOM 1446 N N . LEU A 1 184 ? 24.450 -10.501 -10.181 1.00 71.38 184 LEU A N 1
ATOM 1447 C CA . LEU A 1 184 ? 23.535 -10.053 -9.118 1.00 71.38 184 LEU A CA 1
ATOM 1448 C C . LEU A 1 184 ? 24.196 -9.115 -8.086 1.00 71.38 184 LEU A C 1
ATOM 1450 O O . LEU A 1 184 ? 23.499 -8.477 -7.306 1.00 71.38 184 LEU A O 1
ATOM 1454 N N . SER A 1 185 ? 25.532 -9.034 -8.048 1.00 61.25 185 SER A N 1
ATOM 1455 C CA . SER A 1 185 ? 26.276 -8.314 -6.998 1.00 61.25 185 SER A CA 1
ATOM 1456 C C . SER A 1 185 ? 26.465 -6.810 -7.242 1.00 61.25 185 SER A C 1
ATOM 1458 O O . SER A 1 185 ? 27.123 -6.154 -6.438 1.00 61.25 185 SER A O 1
ATOM 1460 N N . GLY A 1 186 ? 25.914 -6.262 -8.332 1.00 57.81 186 GLY A N 1
ATOM 1461 C CA . GLY A 1 186 ? 25.560 -4.841 -8.431 1.00 57.81 186 GLY A CA 1
ATOM 1462 C C . GLY A 1 186 ? 26.677 -3.828 -8.167 1.00 57.81 186 GLY A C 1
ATOM 1463 O O . GLY A 1 186 ? 26.434 -2.811 -7.520 1.00 57.81 186 GLY A O 1
ATOM 1464 N N . LYS A 1 187 ? 27.901 -4.045 -8.670 1.00 69.81 187 LYS A N 1
ATOM 1465 C CA . LYS A 1 187 ? 28.789 -2.886 -8.840 1.00 69.81 187 LYS A CA 1
ATOM 1466 C C . LYS A 1 187 ? 28.230 -2.069 -9.993 1.00 69.81 187 LYS A C 1
ATOM 1468 O O . LYS A 1 187 ? 28.285 -2.522 -11.130 1.00 69.81 187 LYS A O 1
ATOM 1473 N N . ALA A 1 188 ? 27.686 -0.897 -9.677 1.00 75.94 188 ALA A N 1
ATOM 1474 C CA . ALA A 1 188 ? 27.207 0.038 -10.681 1.00 75.94 188 ALA A CA 1
ATOM 1475 C C . ALA A 1 188 ? 28.350 0.359 -11.654 1.00 75.94 188 ALA A C 1
ATOM 1477 O O . ALA A 1 188 ? 29.364 0.950 -11.271 1.00 75.94 188 ALA A O 1
ATOM 1478 N N . LEU A 1 189 ? 28.205 -0.092 -12.897 1.00 86.44 189 LEU A N 1
ATOM 1479 C CA . LEU A 1 189 ? 29.103 0.244 -13.993 1.00 86.44 189 LEU A CA 1
ATOM 1480 C C . LEU A 1 189 ? 28.468 1.386 -14.773 1.00 86.44 189 LEU A C 1
ATOM 1482 O O . LEU A 1 189 ? 27.317 1.293 -15.186 1.00 86.44 189 LEU A O 1
ATOM 1486 N N . ALA A 1 190 ? 29.222 2.467 -14.965 1.00 86.69 190 ALA A N 1
ATOM 1487 C CA . ALA A 1 190 ? 28.740 3.638 -15.692 1.00 86.69 190 ALA A CA 1
ATOM 1488 C C . ALA A 1 190 ? 28.651 3.408 -17.213 1.00 86.69 190 ALA A C 1
ATOM 1490 O O . ALA A 1 190 ? 27.975 4.172 -17.893 1.00 86.69 190 ALA A O 1
ATOM 1491 N N . ALA A 1 191 ? 29.357 2.401 -17.736 1.00 92.06 191 ALA A N 1
ATOM 1492 C CA . ALA A 1 191 ? 29.401 2.008 -19.142 1.00 92.06 191 ALA A CA 1
ATOM 1493 C C . ALA A 1 191 ? 29.935 0.563 -19.265 1.00 92.06 191 ALA A C 1
ATOM 1495 O O . ALA A 1 191 ? 30.618 0.107 -18.341 1.00 92.06 191 ALA A O 1
ATOM 1496 N N . PRO A 1 192 ? 29.656 -0.147 -20.376 1.00 93.44 192 PRO A N 1
ATOM 1497 C CA . PRO A 1 192 ? 30.319 -1.411 -20.693 1.00 93.44 192 PRO A CA 1
ATOM 1498 C C . PRO A 1 192 ? 31.833 -1.235 -20.879 1.00 93.44 192 PRO A C 1
ATOM 1500 O O . PRO A 1 192 ? 32.298 -0.178 -21.317 1.00 93.44 192 PRO A O 1
ATOM 1503 N N . ASP A 1 193 ? 32.608 -2.283 -20.591 1.00 95.38 193 ASP A N 1
ATOM 1504 C CA . ASP A 1 193 ? 34.026 -2.332 -20.955 1.00 95.38 193 ASP A CA 1
ATOM 1505 C C . ASP A 1 193 ? 34.181 -2.269 -22.483 1.00 95.38 193 ASP A C 1
ATOM 1507 O O . ASP A 1 193 ? 33.281 -2.642 -23.232 1.00 95.38 193 ASP A O 1
ATOM 1511 N N . SER A 1 194 ? 35.360 -1.877 -22.979 1.00 94.19 194 SER A N 1
ATOM 1512 C CA . SER A 1 194 ? 35.602 -1.651 -24.418 1.00 94.19 194 SER A CA 1
ATOM 1513 C C . SER A 1 194 ? 35.325 -2.858 -25.327 1.00 94.19 194 SER A C 1
ATOM 1515 O O . SER A 1 194 ? 35.196 -2.711 -26.542 1.00 94.19 194 SER A O 1
ATOM 1517 N N . ASN A 1 195 ? 35.251 -4.062 -24.758 1.00 95.50 195 ASN A N 1
ATOM 1518 C CA . ASN A 1 195 ? 34.948 -5.290 -25.487 1.00 95.50 195 ASN A CA 1
ATOM 1519 C C . ASN A 1 195 ? 33.454 -5.607 -25.576 1.00 95.50 195 ASN A C 1
ATOM 1521 O O . ASN A 1 195 ? 33.114 -6.547 -26.287 1.00 95.50 195 ASN A O 1
ATOM 1525 N N . PHE A 1 196 ? 32.593 -4.834 -24.923 1.00 96.25 196 PHE A N 1
ATOM 1526 C CA . PHE A 1 196 ? 31.156 -5.046 -24.899 1.00 96.25 196 PHE A CA 1
ATOM 1527 C C . PHE A 1 196 ? 30.430 -3.835 -25.461 1.00 96.25 196 PHE A C 1
ATOM 1529 O O . PHE A 1 196 ? 30.930 -2.711 -25.465 1.00 96.25 196 PHE A O 1
ATOM 1536 N N . ASP A 1 197 ? 29.233 -4.087 -25.961 1.00 95.88 197 ASP A N 1
ATOM 1537 C CA . ASP A 1 197 ? 28.404 -3.080 -26.586 1.00 95.88 197 ASP A CA 1
ATOM 1538 C C . ASP A 1 197 ? 27.294 -2.637 -25.620 1.00 95.88 197 ASP A C 1
ATOM 1540 O O . ASP A 1 197 ? 26.918 -1.466 -25.641 1.00 95.88 197 ASP A O 1
ATOM 1544 N N . SER A 1 198 ? 26.791 -3.515 -24.750 1.00 95.50 198 SER A N 1
ATOM 1545 C CA . SER A 1 198 ? 25.769 -3.186 -23.745 1.00 95.50 198 SER A CA 1
ATOM 1546 C C . SER A 1 198 ? 26.026 -3.864 -22.399 1.00 95.50 198 SER A C 1
ATOM 1548 O O . SER A 1 198 ? 26.848 -4.776 -22.293 1.00 95.50 198 SER A O 1
ATOM 1550 N N . LEU A 1 199 ? 25.312 -3.410 -21.366 1.00 94.56 199 LEU A N 1
ATOM 1551 C CA . LEU A 1 199 ? 25.255 -4.074 -20.064 1.00 94.56 199 LEU A CA 1
ATOM 1552 C C . LEU A 1 199 ? 23.954 -4.874 -19.944 1.00 94.56 199 LEU A C 1
ATOM 1554 O O . LEU A 1 199 ? 22.899 -4.405 -20.375 1.00 94.56 199 LEU A O 1
ATOM 1558 N N . CYS A 1 200 ? 24.016 -6.044 -19.312 1.00 94.88 200 CYS A N 1
ATOM 1559 C CA . CYS A 1 200 ? 22.846 -6.810 -18.893 1.00 94.88 200 CYS A CA 1
ATOM 1560 C C . CYS A 1 200 ? 23.014 -7.273 -17.450 1.00 94.88 200 CYS A C 1
ATOM 1562 O O . CYS A 1 200 ? 24.103 -7.662 -17.031 1.00 94.88 200 CYS A O 1
ATOM 1564 N N . GLY A 1 201 ? 21.917 -7.279 -16.705 1.00 91.38 201 GLY A N 1
ATOM 1565 C CA . GLY A 1 201 ? 21.825 -7.940 -15.411 1.00 91.38 201 GLY A CA 1
ATOM 1566 C C . GLY A 1 201 ? 20.487 -8.648 -15.256 1.00 91.38 201 GLY A C 1
ATOM 1567 O O . GLY A 1 201 ? 19.541 -8.382 -15.998 1.00 91.38 201 GLY A O 1
ATOM 1568 N N . GLY A 1 202 ? 20.414 -9.572 -14.304 1.00 87.38 202 GLY A N 1
ATOM 1569 C CA . GLY A 1 202 ? 19.178 -10.263 -13.950 1.00 87.38 202 GLY A CA 1
ATOM 1570 C C . GLY A 1 202 ? 19.236 -11.791 -14.043 1.00 87.38 202 GLY A C 1
ATOM 1571 O O . GLY A 1 202 ? 20.299 -12.357 -14.300 1.00 87.38 202 GLY A O 1
ATOM 1572 N N . PRO A 1 203 ? 18.101 -12.472 -13.804 1.00 92.56 203 PRO A N 1
ATOM 1573 C CA . PRO A 1 203 ? 16.770 -11.888 -13.610 1.00 92.56 203 PRO A CA 1
ATOM 1574 C C . PRO A 1 203 ? 16.678 -11.029 -12.339 1.00 92.56 203 PRO A C 1
ATOM 1576 O O . PRO A 1 203 ? 17.176 -11.415 -11.282 1.00 92.56 203 PRO A O 1
ATOM 1579 N N . TRP A 1 204 ? 16.079 -9.844 -12.459 1.00 91.06 204 TRP A N 1
ATOM 1580 C CA . TRP A 1 204 ? 15.900 -8.877 -11.377 1.00 91.06 204 TRP A CA 1
ATOM 1581 C C . TRP A 1 204 ? 14.438 -8.519 -11.202 1.00 91.06 204 TRP A C 1
ATOM 1583 O O . TRP A 1 204 ? 13.720 -8.362 -12.182 1.00 91.06 204 TRP A O 1
ATOM 1593 N N . VAL A 1 205 ? 14.038 -8.336 -9.951 1.00 90.75 205 VAL A N 1
ATOM 1594 C CA . VAL A 1 205 ? 12.797 -7.657 -9.572 1.00 90.75 205 VAL A CA 1
ATOM 1595 C C . VAL A 1 205 ? 13.131 -6.170 -9.415 1.00 90.75 205 VAL A C 1
ATOM 1597 O O . VAL A 1 205 ? 14.194 -5.880 -8.851 1.00 90.75 205 VAL A O 1
ATOM 1600 N N . PRO A 1 206 ? 12.301 -5.223 -9.901 1.00 88.69 206 PRO A N 1
ATOM 1601 C CA . PRO A 1 206 ? 12.570 -3.808 -9.677 1.00 88.69 206 PRO A CA 1
ATOM 1602 C C . PRO A 1 206 ? 12.678 -3.534 -8.174 1.00 88.69 206 PRO A C 1
ATOM 1604 O O . PRO A 1 206 ? 11.785 -3.946 -7.430 1.00 88.69 206 PRO A O 1
ATOM 1607 N N . PRO A 1 207 ? 13.734 -2.857 -7.699 1.00 85.88 207 PRO A N 1
ATOM 1608 C CA . PRO A 1 207 ? 13.926 -2.620 -6.269 1.00 85.88 207 PRO A CA 1
ATOM 1609 C C . PRO A 1 207 ? 12.796 -1.785 -5.655 1.00 85.88 207 PRO A C 1
ATOM 1611 O O . PRO A 1 207 ? 12.593 -1.819 -4.445 1.00 85.88 207 PRO A O 1
ATOM 1614 N N . GLU A 1 208 ? 12.055 -1.037 -6.476 1.00 86.38 208 GLU A N 1
ATOM 1615 C CA . GLU A 1 208 ? 10.913 -0.251 -6.039 1.00 86.38 208 GLU A CA 1
ATOM 1616 C C . GLU A 1 208 ? 9.656 -1.087 -5.787 1.00 86.38 208 GLU A C 1
ATOM 1618 O O . GLU A 1 208 ? 8.767 -0.614 -5.078 1.00 86.38 208 GLU A O 1
ATOM 1623 N N . TYR A 1 209 ? 9.569 -2.298 -6.345 1.00 91.31 209 TYR A N 1
ATOM 1624 C CA . TYR A 1 209 ? 8.405 -3.171 -6.227 1.00 91.31 209 TYR A CA 1
ATOM 1625 C C . TYR A 1 209 ? 8.403 -3.892 -4.874 1.00 91.31 209 TYR A C 1
ATOM 1627 O O . TYR A 1 209 ? 9.153 -4.845 -4.672 1.00 91.31 209 TYR A O 1
ATOM 1635 N N . CYS A 1 210 ? 7.555 -3.436 -3.946 1.00 89.25 210 CYS A N 1
ATOM 1636 C CA . CYS A 1 210 ? 7.425 -4.005 -2.596 1.00 89.25 210 CYS A CA 1
ATOM 1637 C C . CYS A 1 210 ? 5.945 -4.266 -2.233 1.00 89.25 210 CYS A C 1
ATOM 1639 O O . CYS A 1 210 ? 5.417 -3.624 -1.319 1.00 89.25 210 CYS A O 1
ATOM 1641 N N . PRO A 1 211 ? 5.223 -5.152 -2.950 1.00 89.19 211 PRO A N 1
ATOM 1642 C CA . PRO A 1 211 ? 3.803 -5.457 -2.694 1.00 89.19 211 PRO A CA 1
ATOM 1643 C C . PRO A 1 211 ? 3.522 -5.917 -1.253 1.00 89.19 211 PRO A C 1
ATOM 1645 O O . PRO A 1 211 ? 2.451 -5.648 -0.700 1.00 89.19 211 PRO A O 1
ATOM 1648 N N . GLU A 1 212 ? 4.499 -6.550 -0.612 1.00 88.81 212 GLU A N 1
ATOM 1649 C CA . GLU A 1 212 ? 4.438 -7.010 0.770 1.00 88.81 212 GLU A CA 1
ATOM 1650 C C . GLU A 1 212 ? 4.238 -5.883 1.792 1.00 88.81 212 GLU A C 1
ATOM 1652 O O . GLU A 1 212 ? 3.621 -6.128 2.832 1.00 88.81 212 GLU A O 1
ATOM 1657 N N . ASP A 1 213 ? 4.656 -4.645 1.489 1.00 82.44 213 ASP A N 1
ATOM 1658 C CA . ASP A 1 213 ? 4.429 -3.477 2.358 1.00 82.44 213 ASP A CA 1
ATOM 1659 C C . ASP A 1 213 ? 2.925 -3.198 2.556 1.00 82.44 213 ASP A C 1
ATOM 1661 O O . ASP A 1 213 ? 2.521 -2.558 3.530 1.00 82.44 213 ASP A O 1
ATOM 1665 N N . PHE A 1 214 ? 2.086 -3.734 1.664 1.00 82.12 214 PHE A N 1
ATOM 1666 C CA . PHE A 1 214 ? 0.630 -3.621 1.686 1.00 82.12 214 PHE A CA 1
ATOM 1667 C C . PHE A 1 214 ? -0.078 -4.956 1.960 1.00 82.12 214 PHE A C 1
ATOM 1669 O O . PHE A 1 214 ? -1.304 -5.033 1.875 1.00 82.12 214 PHE A O 1
ATOM 1676 N N . GLY A 1 215 ? 0.673 -6.015 2.283 1.00 83.62 215 GLY A N 1
ATOM 1677 C CA . GLY A 1 215 ? 0.132 -7.366 2.452 1.00 83.62 215 GLY A CA 1
ATOM 1678 C C . GLY A 1 215 ? -0.419 -7.975 1.158 1.00 83.62 215 GLY A C 1
ATOM 1679 O O . GLY A 1 215 ? -1.296 -8.838 1.222 1.00 83.62 215 GLY A O 1
ATOM 1680 N N . LEU A 1 216 ? 0.055 -7.510 -0.001 1.00 86.81 216 LEU A N 1
ATOM 1681 C CA . LEU A 1 216 ? -0.292 -8.070 -1.305 1.00 86.81 216 LEU A CA 1
ATOM 1682 C C . LEU A 1 216 ? 0.648 -9.230 -1.656 1.00 86.81 216 LEU A C 1
ATOM 1684 O O . LEU A 1 216 ? 1.782 -9.301 -1.180 1.00 86.81 216 LEU A O 1
ATOM 1688 N N . GLU A 1 217 ? 0.166 -10.151 -2.487 1.00 91.56 217 GLU A N 1
ATOM 1689 C CA . GLU A 1 217 ? 0.981 -11.248 -3.009 1.00 91.56 217 GLU A CA 1
ATOM 1690 C C . GLU A 1 217 ? 1.979 -10.717 -4.047 1.00 91.56 217 GLU A C 1
ATOM 1692 O O . GLU A 1 217 ? 1.629 -9.893 -4.894 1.00 91.56 217 GLU A O 1
ATOM 1697 N N . CYS A 1 218 ? 3.230 -11.174 -3.969 1.00 92.12 218 CYS A N 1
ATOM 1698 C CA . CYS A 1 218 ? 4.277 -10.747 -4.889 1.00 92.12 218 CYS A CA 1
ATOM 1699 C C . CYS A 1 218 ? 4.141 -11.474 -6.230 1.00 92.12 218 CYS A C 1
ATOM 1701 O O . CYS A 1 218 ? 4.126 -12.706 -6.272 1.00 92.12 218 CYS A O 1
ATOM 1703 N N . ARG A 1 219 ? 4.047 -10.711 -7.324 1.00 93.12 219 ARG A N 1
ATOM 1704 C CA . ARG A 1 219 ? 4.003 -11.253 -8.688 1.00 93.12 219 ARG A CA 1
ATOM 1705 C C . ARG A 1 219 ? 5.403 -11.645 -9.162 1.00 93.12 219 ARG A C 1
ATOM 1707 O O . ARG A 1 219 ? 6.393 -11.018 -8.787 1.00 93.12 219 ARG A O 1
ATOM 1714 N N . ASP A 1 220 ? 5.485 -12.642 -10.042 1.00 94.88 220 ASP A N 1
ATOM 1715 C CA . ASP A 1 220 ? 6.739 -12.981 -10.721 1.00 94.88 220 ASP A CA 1
ATOM 1716 C C . ASP A 1 220 ? 7.036 -11.952 -11.821 1.00 94.88 220 ASP A C 1
ATOM 1718 O O . ASP A 1 220 ? 6.594 -12.067 -12.961 1.00 94.88 220 ASP A O 1
ATOM 1722 N N . VAL A 1 221 ? 7.731 -10.883 -11.437 1.00 95.19 221 VAL A N 1
ATOM 1723 C CA . VAL A 1 221 ? 8.087 -9.761 -12.322 1.00 95.19 221 VAL A CA 1
ATOM 1724 C C . VAL A 1 221 ? 9.571 -9.763 -12.688 1.00 95.19 221 VAL A C 1
ATOM 1726 O O . VAL A 1 221 ? 10.085 -8.776 -13.217 1.00 95.19 221 VAL A O 1
ATOM 1729 N N . ALA A 1 222 ? 10.290 -10.843 -12.370 1.00 95.81 222 ALA A N 1
ATOM 1730 C CA . ALA A 1 222 ? 11.731 -10.882 -12.526 1.00 95.81 222 ALA A CA 1
ATOM 1731 C C . ALA A 1 222 ? 12.123 -10.944 -14.010 1.00 95.81 222 ALA A C 1
ATOM 1733 O O . ALA A 1 222 ? 11.717 -11.849 -14.729 1.00 95.81 222 ALA A O 1
ATOM 1734 N N . SER A 1 223 ? 12.955 -10.014 -14.480 1.00 96.12 223 SER A N 1
ATOM 1735 C CA . SER A 1 223 ? 13.392 -9.968 -15.882 1.00 96.12 223 SER A CA 1
ATOM 1736 C C . SER A 1 223 ? 14.881 -9.691 -15.996 1.00 96.12 223 SER A C 1
ATOM 1738 O O . SER A 1 223 ? 15.473 -9.038 -15.137 1.00 96.12 223 SER A O 1
ATOM 1740 N N . LYS A 1 224 ? 15.503 -10.140 -17.091 1.00 95.88 224 LYS A N 1
ATOM 1741 C CA . LYS A 1 224 ? 16.768 -9.539 -17.520 1.00 95.88 224 LYS A CA 1
ATOM 1742 C C . LYS A 1 224 ? 16.520 -8.102 -17.953 1.00 95.88 224 LYS A C 1
ATOM 1744 O O . LYS A 1 224 ? 15.501 -7.816 -18.591 1.00 95.88 224 LYS A O 1
ATOM 1749 N N . VAL A 1 225 ? 17.445 -7.223 -17.594 1.00 94.38 225 VAL A N 1
ATOM 1750 C CA . VAL A 1 225 ? 17.399 -5.796 -17.900 1.00 94.38 225 VAL A CA 1
ATOM 1751 C C . VAL A 1 225 ? 18.677 -5.416 -18.626 1.00 94.38 225 VAL A C 1
ATOM 1753 O O . VAL A 1 225 ? 19.781 -5.675 -18.148 1.00 94.38 225 VAL A O 1
ATOM 1756 N N . TYR A 1 226 ? 18.504 -4.776 -19.774 1.00 95.12 226 TYR A N 1
ATOM 1757 C CA . TYR A 1 226 ? 19.565 -4.278 -20.631 1.00 95.12 226 TYR A CA 1
ATOM 1758 C C . TYR A 1 226 ? 19.702 -2.767 -20.467 1.00 95.12 226 TYR A C 1
ATOM 1760 O O . TYR A 1 226 ? 18.697 -2.056 -20.429 1.00 95.12 226 TYR A O 1
ATOM 1768 N N . ALA A 1 227 ? 20.941 -2.279 -20.426 1.00 93.56 227 ALA A N 1
ATOM 1769 C CA . ALA A 1 227 ? 21.265 -0.859 -20.525 1.00 93.56 227 ALA A CA 1
ATOM 1770 C C . ALA A 1 227 ? 22.055 -0.563 -21.803 1.00 93.56 227 ALA A C 1
ATOM 1772 O O . ALA A 1 227 ? 23.090 -1.175 -22.080 1.00 93.56 227 ALA A O 1
ATOM 1773 N N . LEU A 1 228 ? 21.553 0.407 -22.569 1.00 93.19 228 LEU A N 1
ATOM 1774 C CA . LEU A 1 228 ? 22.106 0.863 -23.841 1.00 93.19 228 LEU A CA 1
ATOM 1775 C C . LEU A 1 228 ? 22.667 2.289 -23.675 1.00 93.19 228 LEU A C 1
ATOM 1777 O O . LEU A 1 228 ? 21.911 3.263 -23.677 1.00 93.19 228 LEU A O 1
ATOM 1781 N N . HIS A 1 229 ? 23.988 2.417 -23.518 1.00 88.12 229 HIS A N 1
ATOM 1782 C CA . HIS A 1 229 ? 24.673 3.698 -23.245 1.00 88.12 229 HIS A CA 1
ATOM 1783 C C . HIS A 1 229 ? 24.829 4.607 -24.473 1.00 88.12 229 HIS A C 1
ATOM 1785 O O . HIS A 1 229 ? 24.942 5.821 -24.341 1.00 88.12 229 HIS A O 1
ATOM 1791 N N . GLU A 1 230 ? 24.786 4.043 -25.679 1.00 81.62 230 GLU A N 1
ATOM 1792 C CA . GLU A 1 230 ? 24.771 4.787 -26.943 1.00 81.62 230 GLU A CA 1
ATOM 1793 C C . GLU A 1 230 ? 23.412 4.587 -27.611 1.00 81.62 230 GLU A C 1
ATOM 1795 O O . GLU A 1 230 ? 23.123 3.521 -28.142 1.00 81.62 230 GLU A O 1
ATOM 1800 N N . SER A 1 231 ? 22.538 5.579 -27.562 1.00 68.06 231 SER A N 1
ATOM 1801 C CA . SER A 1 231 ? 21.109 5.352 -27.810 1.00 68.06 231 SER A CA 1
ATOM 1802 C C . SER A 1 231 ? 20.640 5.620 -29.240 1.00 68.06 231 SER A C 1
ATOM 1804 O O . SER A 1 231 ? 19.767 4.909 -29.721 1.00 68.06 231 SER A O 1
ATOM 1806 N N . GLN A 1 232 ? 21.176 6.643 -29.916 1.00 74.75 232 GLN A N 1
ATOM 1807 C CA . GLN A 1 232 ? 20.450 7.283 -31.023 1.00 74.75 232 GLN A CA 1
ATOM 1808 C C . GLN A 1 232 ? 20.259 6.365 -32.236 1.00 74.75 232 GLN A C 1
ATOM 1810 O O . GLN A 1 232 ? 19.307 6.548 -32.988 1.00 74.75 232 GLN A O 1
ATOM 1815 N N . ASP A 1 233 ? 21.103 5.338 -32.366 1.00 88.94 233 ASP A N 1
ATOM 1816 C CA . ASP A 1 233 ? 21.131 4.444 -33.525 1.00 88.94 233 ASP A CA 1
ATOM 1817 C C . ASP A 1 233 ? 21.069 2.958 -33.127 1.00 88.94 233 ASP A C 1
ATOM 1819 O O . ASP A 1 233 ? 21.336 2.076 -33.944 1.00 88.94 233 ASP A O 1
ATOM 1823 N N . ARG A 1 234 ? 20.774 2.654 -31.855 1.00 90.81 234 ARG A N 1
ATOM 1824 C CA . ARG A 1 234 ? 20.818 1.279 -31.329 1.00 90.81 234 ARG A CA 1
ATOM 1825 C C . ARG A 1 234 ? 19.465 0.635 -31.127 1.00 90.81 234 ARG A C 1
ATOM 1827 O O . ARG A 1 234 ? 19.420 -0.550 -30.818 1.00 90.81 234 ARG A O 1
ATOM 1834 N N . PHE A 1 235 ? 18.375 1.359 -31.304 1.00 93.12 235 PHE A N 1
ATOM 1835 C CA . PHE A 1 235 ? 17.053 0.762 -31.231 1.00 93.12 235 PHE A CA 1
ATOM 1836 C C . PHE A 1 235 ? 16.095 1.390 -32.232 1.00 93.12 235 PHE A C 1
ATOM 1838 O O . PHE A 1 235 ? 16.281 2.518 -32.680 1.00 93.12 235 PHE A O 1
ATOM 1845 N N . LEU A 1 236 ? 15.056 0.633 -32.559 1.00 92.81 236 LEU A N 1
ATOM 1846 C CA . LEU A 1 236 ? 13.868 1.106 -33.251 1.00 92.81 236 LEU A CA 1
ATOM 1847 C C . LEU A 1 236 ? 12.676 0.950 -32.321 1.00 92.81 236 LEU A C 1
ATOM 1849 O O . LEU A 1 236 ? 12.579 -0.027 -31.576 1.00 92.81 236 LEU A O 1
ATOM 1853 N N . MET A 1 237 ? 11.748 1.893 -32.383 1.00 92.50 237 MET A N 1
ATOM 1854 C CA . MET A 1 237 ? 10.502 1.793 -31.635 1.00 92.50 237 MET A CA 1
ATOM 1855 C C . MET A 1 237 ? 9.527 0.934 -32.436 1.00 92.50 237 MET A C 1
ATOM 1857 O O . MET A 1 237 ? 9.339 1.157 -33.630 1.00 92.50 237 MET A O 1
ATOM 1861 N N . VAL A 1 238 ? 8.940 -0.086 -31.816 1.00 94.25 238 VAL A N 1
ATOM 1862 C CA . VAL A 1 238 ? 8.129 -1.084 -32.531 1.00 94.25 238 VAL A CA 1
ATOM 1863 C C . VAL A 1 238 ? 6.644 -0.820 -32.339 1.00 94.25 238 VAL A C 1
ATOM 1865 O O . VAL A 1 238 ? 5.901 -0.729 -33.316 1.00 94.25 238 VAL A O 1
ATOM 1868 N N . ALA A 1 239 ? 6.202 -0.694 -31.089 1.00 95.69 239 ALA A N 1
ATOM 1869 C CA . ALA A 1 239 ? 4.799 -0.480 -30.768 1.00 95.69 239 ALA A CA 1
ATOM 1870 C C . ALA A 1 239 ? 4.613 0.197 -29.406 1.00 95.69 239 ALA A C 1
ATOM 1872 O O . ALA A 1 239 ? 5.462 0.067 -28.522 1.00 95.69 239 ALA A O 1
ATOM 1873 N N . VAL A 1 240 ? 3.467 0.857 -29.227 1.00 95.44 240 VAL A N 1
ATOM 1874 C CA . VAL A 1 240 ? 2.911 1.189 -27.910 1.00 95.44 240 VAL A CA 1
ATOM 1875 C C . VAL A 1 240 ? 1.737 0.256 -27.635 1.00 95.44 240 VAL A C 1
ATOM 1877 O O . VAL A 1 240 ? 0.783 0.206 -28.409 1.00 95.44 240 VAL A O 1
ATOM 1880 N N . ILE A 1 241 ? 1.797 -0.482 -26.531 1.00 96.31 241 ILE A N 1
ATOM 1881 C CA . ILE A 1 241 ? 0.714 -1.358 -26.078 1.00 96.31 241 ILE A CA 1
ATOM 1882 C C . ILE A 1 241 ? -0.085 -0.604 -25.021 1.00 96.31 241 ILE A C 1
ATOM 1884 O O . ILE A 1 241 ? 0.472 -0.220 -23.996 1.00 96.31 241 ILE A O 1
ATOM 1888 N N . THR A 1 242 ? -1.382 -0.410 -25.254 1.00 96.00 242 THR A N 1
ATOM 1889 C CA . THR A 1 242 ? -2.330 0.122 -24.265 1.00 96.00 242 THR A CA 1
ATOM 1890 C C . THR A 1 242 ? -3.146 -1.031 -23.694 1.00 96.00 242 THR A C 1
ATOM 1892 O O . THR A 1 242 ? -3.767 -1.778 -24.450 1.00 96.00 242 THR A O 1
ATOM 1895 N N . TYR A 1 243 ? -3.161 -1.199 -22.374 1.00 96.75 243 TYR A N 1
ATOM 1896 C CA . TYR A 1 243 ? -3.754 -2.371 -21.728 1.00 96.75 243 TYR A CA 1
ATOM 1897 C C . TYR A 1 243 ? -4.293 -2.064 -20.326 1.00 96.75 243 TYR A C 1
ATOM 1899 O O . TYR A 1 243 ? -4.052 -0.999 -19.761 1.00 96.75 243 TYR A O 1
ATOM 1907 N N . GLN A 1 244 ? -5.033 -3.017 -19.766 1.00 95.69 244 GLN A N 1
ATOM 1908 C CA . GLN A 1 244 ? -5.512 -3.011 -18.387 1.00 95.69 244 GLN A CA 1
ATOM 1909 C C . GLN A 1 244 ? -5.090 -4.311 -17.708 1.00 95.69 244 GLN A C 1
ATOM 1911 O O . GLN A 1 244 ? -5.398 -5.384 -18.223 1.00 95.69 244 GLN A O 1
ATOM 1916 N N . ASN A 1 245 ? -4.406 -4.229 -16.564 1.00 94.56 245 ASN A N 1
ATOM 1917 C CA . ASN A 1 245 ? -3.989 -5.400 -15.790 1.00 94.56 245 ASN A CA 1
ATOM 1918 C C . ASN A 1 245 ? -4.718 -5.451 -14.432 1.00 94.56 245 ASN A C 1
ATOM 1920 O O . ASN A 1 245 ? -4.332 -4.714 -13.522 1.00 94.56 245 ASN A O 1
ATOM 1924 N N . PRO A 1 246 ? -5.739 -6.317 -14.267 1.00 92.25 246 PRO A N 1
ATOM 1925 C CA . PRO A 1 246 ? -6.485 -6.446 -13.018 1.00 92.25 246 PRO A CA 1
ATOM 1926 C C . PRO A 1 246 ? -5.622 -6.778 -11.798 1.00 92.25 246 PRO A C 1
ATOM 1928 O O . PRO A 1 246 ? -5.953 -6.344 -10.696 1.00 92.25 246 PRO A O 1
ATOM 1931 N N . GLU A 1 247 ? -4.518 -7.506 -11.981 1.00 88.75 247 GLU A N 1
ATOM 1932 C CA . GLU A 1 247 ? -3.613 -7.876 -10.884 1.00 88.75 247 GLU A CA 1
ATOM 1933 C C . GLU A 1 247 ? -2.859 -6.672 -10.317 1.00 88.75 247 GLU A C 1
ATOM 1935 O O . GLU A 1 247 ? -2.495 -6.665 -9.146 1.00 88.75 247 GLU A O 1
ATOM 1940 N N . ALA A 1 248 ? -2.677 -5.623 -11.119 1.00 86.31 248 ALA A N 1
ATOM 1941 C CA . ALA A 1 248 ? -1.985 -4.412 -10.701 1.00 86.31 248 ALA A CA 1
ATOM 1942 C C . ALA A 1 248 ? -2.926 -3.381 -10.041 1.00 86.31 248 ALA A C 1
ATOM 1944 O O . ALA A 1 248 ? -2.468 -2.349 -9.548 1.00 86.31 248 ALA A O 1
ATOM 1945 N N . PHE A 1 249 ? -4.247 -3.615 -10.026 1.00 86.31 249 PHE A N 1
ATOM 1946 C CA . PHE A 1 249 ? -5.207 -2.673 -9.432 1.00 86.31 249 PHE A CA 1
ATOM 1947 C C . PHE A 1 249 ? -5.145 -2.629 -7.900 1.00 86.31 249 PHE A C 1
ATOM 1949 O O . PHE A 1 249 ? -5.166 -1.522 -7.361 1.00 86.31 249 PHE A O 1
ATOM 1956 N N . PRO A 1 250 ? -5.054 -3.764 -7.170 1.00 84.94 250 PRO A N 1
ATOM 1957 C CA . PRO A 1 250 ? -4.857 -3.729 -5.724 1.00 84.94 250 PRO A CA 1
ATOM 1958 C C . PRO A 1 250 ? -3.591 -2.962 -5.338 1.00 84.94 250 PRO A C 1
ATOM 1960 O O . PRO A 1 250 ? -3.634 -2.180 -4.395 1.00 84.94 250 PRO A O 1
ATOM 1963 N N . GLU A 1 251 ? -2.508 -3.121 -6.110 1.00 83.62 251 GLU A N 1
ATOM 1964 C CA . GLU A 1 251 ? -1.247 -2.394 -5.920 1.00 83.62 251 GLU A CA 1
ATOM 1965 C C . GLU A 1 251 ? -1.469 -0.880 -6.046 1.00 83.62 251 GLU A C 1
ATOM 1967 O O . GLU A 1 251 ? -1.139 -0.133 -5.134 1.00 83.62 251 GLU A O 1
ATOM 1972 N N . GLN A 1 252 ? -2.112 -0.417 -7.123 1.00 79.12 252 GLN A N 1
ATOM 1973 C CA . GLN A 1 252 ? -2.404 1.010 -7.333 1.00 79.12 252 GLN A CA 1
ATOM 1974 C C . GLN A 1 252 ? -3.277 1.614 -6.229 1.00 79.12 252 GLN A C 1
ATOM 1976 O O . GLN A 1 252 ? -3.011 2.718 -5.754 1.00 79.12 252 GLN A O 1
ATOM 1981 N N . VAL A 1 253 ? -4.328 0.897 -5.822 1.00 78.62 253 VAL A N 1
ATOM 1982 C CA . VAL A 1 253 ? -5.231 1.352 -4.758 1.00 78.62 253 VAL A CA 1
ATOM 1983 C C . VAL A 1 253 ? -4.496 1.420 -3.422 1.00 78.62 253 VAL A C 1
ATOM 1985 O O . VAL A 1 253 ? -4.703 2.367 -2.666 1.00 78.62 253 VAL A O 1
ATOM 1988 N N . ALA A 1 254 ? -3.641 0.437 -3.134 1.00 78.44 254 ALA A N 1
ATOM 1989 C CA . ALA A 1 254 ? -2.889 0.374 -1.889 1.00 78.44 254 ALA A CA 1
ATOM 1990 C C . ALA A 1 254 ? -1.785 1.437 -1.814 1.00 78.44 254 ALA A C 1
ATOM 1992 O O . ALA A 1 254 ? -1.600 2.040 -0.758 1.00 78.44 254 ALA A O 1
ATOM 1993 N N . LEU A 1 255 ? -1.097 1.701 -2.930 1.00 79.94 255 LEU A N 1
ATOM 1994 C CA . LEU A 1 255 ? -0.012 2.677 -3.001 1.00 79.94 255 LEU A CA 1
ATOM 1995 C C . LEU A 1 255 ? -0.478 4.079 -2.607 1.00 79.94 255 LEU A C 1
ATOM 1997 O O . LEU A 1 255 ? 0.245 4.783 -1.913 1.00 79.94 255 LEU A O 1
ATOM 2001 N N . GLY A 1 256 ? -1.648 4.519 -3.082 1.00 79.75 256 GLY A N 1
ATOM 2002 C CA . GLY A 1 256 ? -2.062 5.924 -2.954 1.00 79.75 256 GLY A CA 1
ATOM 2003 C C . GLY A 1 256 ? -1.164 6.911 -3.726 1.00 79.75 256 GLY A C 1
ATOM 2004 O O . GLY A 1 256 ? -1.341 8.123 -3.616 1.00 79.75 256 GLY A O 1
ATOM 2005 N N . HIS A 1 257 ? -0.227 6.391 -4.523 1.00 80.25 257 HIS A N 1
ATOM 2006 C CA . HIS A 1 257 ? 0.673 7.100 -5.432 1.00 80.25 257 HIS A CA 1
ATOM 2007 C C . HIS A 1 257 ? 0.443 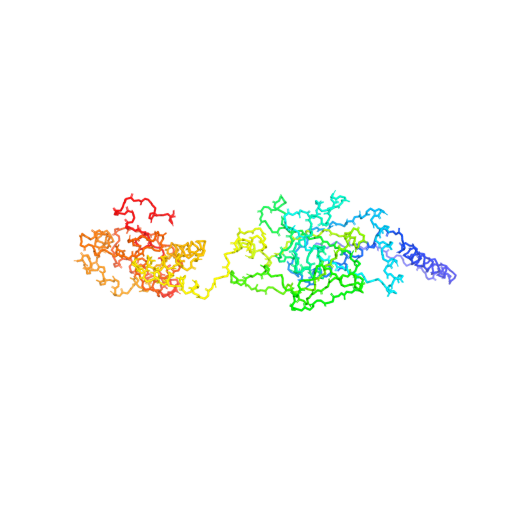6.605 -6.860 1.00 80.25 257 HIS A C 1
ATOM 2009 O O . HIS A 1 257 ? -0.160 5.549 -7.062 1.00 80.25 257 HIS A O 1
ATOM 2015 N N . GLN A 1 258 ? 0.926 7.341 -7.865 1.00 81.12 258 GLN A N 1
ATOM 2016 C CA . GLN A 1 258 ? 0.749 6.905 -9.250 1.00 81.12 258 GLN A CA 1
ATOM 2017 C C . GLN A 1 258 ? 1.682 5.736 -9.578 1.00 81.12 258 GLN A C 1
ATOM 2019 O O . GLN A 1 258 ? 1.346 4.889 -10.400 1.00 81.12 258 GLN A O 1
ATOM 2024 N N . THR A 1 259 ? 2.861 5.683 -8.953 1.00 82.56 259 THR A N 1
ATOM 2025 C CA . THR A 1 259 ? 3.920 4.741 -9.330 1.00 82.56 259 THR A CA 1
ATOM 2026 C C . THR A 1 259 ? 4.693 4.245 -8.109 1.00 82.56 259 THR A C 1
ATOM 2028 O O . THR A 1 259 ? 4.751 4.918 -7.078 1.00 82.56 259 THR A O 1
ATOM 2031 N N . TRP A 1 260 ? 5.321 3.071 -8.220 1.00 83.75 260 TRP A N 1
ATOM 2032 C CA . TRP A 1 260 ? 6.211 2.553 -7.175 1.00 83.75 260 TRP A CA 1
ATOM 2033 C C . TRP A 1 260 ? 7.424 3.456 -6.912 1.00 83.75 260 TRP A C 1
ATOM 2035 O O . TRP A 1 260 ? 7.711 3.691 -5.742 1.00 83.75 260 TRP A O 1
ATOM 2045 N N . PRO A 1 261 ? 8.104 4.034 -7.925 1.00 81.94 261 PRO A N 1
ATOM 2046 C CA . PRO A 1 261 ? 9.156 5.018 -7.678 1.00 81.94 261 PRO A CA 1
ATOM 2047 C C . PRO A 1 261 ? 8.689 6.237 -6.872 1.00 81.94 261 PRO A C 1
ATOM 2049 O O . PRO A 1 261 ? 9.398 6.676 -5.970 1.00 81.94 261 PRO A O 1
ATOM 2052 N N . GLU A 1 262 ? 7.488 6.767 -7.137 1.00 81.50 262 GLU A N 1
ATOM 2053 C CA . GLU A 1 262 ? 6.911 7.846 -6.319 1.00 81.50 262 GLU A CA 1
ATOM 2054 C C . GLU A 1 262 ? 6.659 7.393 -4.880 1.00 81.50 262 GLU A C 1
ATOM 2056 O O . GLU A 1 262 ? 6.996 8.112 -3.937 1.00 81.50 262 GLU A O 1
ATOM 2061 N N . TYR A 1 263 ? 6.112 6.188 -4.700 1.00 82.44 263 TYR A N 1
ATOM 2062 C CA . TYR A 1 263 ? 5.937 5.608 -3.373 1.00 82.44 263 TYR A CA 1
ATOM 2063 C C . TYR A 1 263 ? 7.276 5.477 -2.647 1.00 82.44 263 TYR A C 1
ATOM 2065 O O . TYR A 1 263 ? 7.400 5.994 -1.546 1.00 82.44 263 TYR A O 1
ATOM 2073 N N . GLN A 1 264 ? 8.306 4.898 -3.267 1.00 80.38 264 GLN A N 1
ATOM 2074 C CA . GLN A 1 264 ? 9.634 4.759 -2.659 1.00 80.38 264 GLN A CA 1
ATOM 2075 C C . GLN A 1 264 ? 10.279 6.112 -2.346 1.00 80.38 264 GLN A C 1
ATOM 2077 O O . GLN A 1 264 ? 10.893 6.269 -1.296 1.00 80.38 264 GLN A O 1
ATOM 2082 N N . ALA A 1 265 ? 10.094 7.121 -3.202 1.00 79.44 265 ALA A N 1
ATOM 2083 C CA . ALA A 1 265 ? 10.587 8.474 -2.946 1.00 79.44 265 ALA A CA 1
ATOM 2084 C C . ALA A 1 265 ? 9.912 9.133 -1.728 1.00 79.44 265 ALA A C 1
ATOM 2086 O O . ALA A 1 265 ? 10.510 9.986 -1.072 1.00 79.44 265 ALA A O 1
ATOM 2087 N N . THR A 1 266 ? 8.674 8.738 -1.417 1.00 77.06 266 THR A N 1
ATOM 2088 C CA . THR A 1 266 ? 7.949 9.166 -0.208 1.00 77.06 266 THR A CA 1
ATOM 2089 C C . THR A 1 266 ? 8.032 8.162 0.939 1.00 77.06 266 THR A C 1
ATOM 2091 O O . THR A 1 266 ? 7.569 8.459 2.047 1.00 77.06 266 THR A O 1
ATOM 2094 N N . ARG A 1 267 ? 8.618 6.984 0.699 1.00 75.62 267 ARG A N 1
ATOM 2095 C CA . ARG A 1 267 ? 8.780 5.939 1.698 1.00 75.62 267 ARG A CA 1
ATOM 2096 C C . ARG A 1 267 ? 9.761 6.470 2.734 1.00 75.62 267 ARG A C 1
ATOM 2098 O O . ARG A 1 267 ? 10.862 6.904 2.385 1.00 75.62 267 ARG A O 1
ATOM 2105 N N . PRO A 1 268 ? 9.376 6.491 4.018 1.00 73.25 268 PRO A N 1
ATOM 2106 C CA . PRO A 1 268 ? 10.304 6.897 5.050 1.00 73.25 268 PRO A CA 1
ATOM 2107 C C . PRO A 1 268 ? 11.517 5.956 5.013 1.00 73.25 268 PRO A C 1
ATOM 2109 O O . PRO A 1 268 ? 11.341 4.755 4.804 1.00 73.25 268 PRO A O 1
ATOM 2112 N N . PRO A 1 269 ? 12.737 6.482 5.204 1.00 79.50 269 PRO A N 1
ATOM 2113 C CA . PRO A 1 269 ? 13.948 5.677 5.141 1.00 79.50 269 PRO A CA 1
ATOM 2114 C C . PRO A 1 269 ? 13.883 4.520 6.137 1.00 79.50 269 PRO A C 1
ATOM 2116 O O . PRO A 1 269 ? 13.287 4.658 7.215 1.00 79.50 269 PRO A O 1
ATOM 2119 N N . ASP A 1 270 ? 14.547 3.415 5.792 1.00 85.69 270 ASP A N 1
ATOM 2120 C CA . ASP A 1 270 ? 14.641 2.250 6.663 1.00 85.69 270 ASP A CA 1
ATOM 2121 C C . ASP A 1 270 ? 15.107 2.661 8.057 1.00 85.69 270 ASP A C 1
ATOM 2123 O O . ASP A 1 270 ? 16.132 3.323 8.259 1.00 85.69 270 ASP A O 1
ATOM 2127 N N . LEU A 1 271 ? 14.313 2.269 9.047 1.00 89.81 271 LEU A N 1
ATOM 2128 C CA . LEU A 1 271 ? 14.609 2.572 10.431 1.00 89.81 271 LEU A CA 1
ATOM 2129 C C . LEU A 1 271 ? 15.750 1.678 10.911 1.00 89.81 271 LEU A C 1
ATOM 2131 O O . LEU A 1 271 ? 15.700 0.453 10.807 1.00 89.81 271 LEU A O 1
ATOM 2135 N N . SER A 1 272 ? 16.740 2.281 11.561 1.00 93.94 272 SER A N 1
ATOM 2136 C CA . SER A 1 272 ? 17.697 1.529 12.372 1.00 93.94 272 SER A CA 1
ATOM 2137 C C . SER A 1 272 ? 16.975 0.705 13.448 1.00 93.94 272 SER A C 1
ATOM 2139 O O . SER A 1 272 ? 15.897 1.071 13.922 1.00 93.94 272 SER A O 1
ATOM 2141 N N . GLY A 1 273 ? 17.598 -0.376 13.927 1.00 93.06 273 GLY A N 1
ATOM 2142 C CA . GLY A 1 273 ? 17.000 -1.221 14.972 1.00 93.06 273 GLY A CA 1
ATOM 2143 C C . GLY A 1 273 ? 16.579 -0.452 16.239 1.00 93.06 273 GLY A C 1
ATOM 2144 O O . GLY A 1 273 ? 15.559 -0.771 16.848 1.00 93.06 273 GLY A O 1
ATOM 2145 N N . GLN A 1 274 ? 17.307 0.611 16.607 1.00 96.25 274 GLN A N 1
ATOM 2146 C CA . GLN A 1 274 ? 16.941 1.482 17.734 1.00 96.25 274 GLN A CA 1
ATOM 2147 C C . GLN A 1 274 ? 15.699 2.336 17.443 1.00 96.25 274 GLN A C 1
ATOM 2149 O O . GLN A 1 274 ? 14.857 2.517 18.324 1.00 96.25 274 GLN A O 1
ATOM 2154 N N . GLN A 1 275 ? 15.563 2.839 16.213 1.00 95.94 275 GLN A N 1
ATOM 2155 C CA . GLN A 1 275 ? 14.378 3.574 15.773 1.00 95.94 275 GLN A CA 1
ATOM 2156 C C . GLN A 1 275 ? 13.150 2.658 15.712 1.00 95.94 275 GLN A C 1
ATOM 2158 O O . GLN A 1 275 ? 12.101 3.041 16.223 1.00 95.94 275 GLN A O 1
ATOM 2163 N N . VAL A 1 276 ? 13.287 1.432 15.188 1.00 93.69 276 VAL A N 1
ATOM 2164 C CA . VAL A 1 276 ? 12.211 0.421 15.196 1.00 93.69 276 VAL A CA 1
ATOM 2165 C C . VAL A 1 276 ? 11.726 0.160 16.621 1.00 93.69 276 VAL A C 1
ATOM 2167 O O . VAL A 1 276 ? 10.524 0.159 16.880 1.00 93.69 276 VAL A O 1
ATOM 2170 N N . TRP A 1 277 ? 12.650 -0.017 17.569 1.00 96.62 277 TRP A N 1
ATOM 2171 C CA . TRP A 1 277 ? 12.292 -0.217 18.971 1.00 96.62 277 TRP A CA 1
ATOM 2172 C C . TRP A 1 277 ? 11.569 0.993 19.580 1.00 96.62 277 TRP A C 1
ATOM 2174 O O . TRP A 1 277 ? 10.591 0.820 20.305 1.00 96.62 277 TRP A O 1
ATOM 2184 N N . ALA A 1 278 ? 12.010 2.217 19.271 1.00 97.75 278 ALA A N 1
ATOM 2185 C CA . ALA A 1 278 ? 11.350 3.433 19.745 1.00 97.75 278 ALA A CA 1
ATOM 2186 C C . ALA A 1 278 ? 9.913 3.564 19.207 1.00 97.75 278 ALA A C 1
ATOM 2188 O O . ALA A 1 278 ? 9.018 3.912 19.976 1.00 97.75 278 ALA A O 1
ATOM 2189 N N . VAL A 1 279 ? 9.692 3.240 17.927 1.00 96.38 279 VAL A N 1
ATOM 2190 C CA . VAL A 1 279 ? 8.360 3.237 17.299 1.00 96.38 279 VAL A CA 1
ATOM 2191 C C . VAL A 1 279 ? 7.454 2.184 17.937 1.00 96.38 279 VAL A C 1
ATOM 2193 O O . VAL A 1 279 ? 6.342 2.516 18.333 1.00 96.38 279 VAL A O 1
ATOM 2196 N N . ARG A 1 280 ? 7.943 0.953 18.142 1.00 96.44 280 ARG A N 1
ATOM 2197 C CA . ARG A 1 280 ? 7.176 -0.100 18.835 1.00 96.44 280 ARG A CA 1
ATOM 2198 C C . ARG A 1 280 ? 6.792 0.301 20.257 1.00 96.44 280 ARG A C 1
ATOM 2200 O O . ARG A 1 280 ? 5.650 0.127 20.655 1.00 96.44 280 ARG A O 1
ATOM 2207 N N . ALA A 1 281 ? 7.710 0.913 21.006 1.00 98.00 281 ALA A N 1
ATOM 2208 C CA . ALA A 1 281 ? 7.401 1.414 22.345 1.00 98.00 281 ALA A CA 1
ATOM 2209 C C . ALA A 1 281 ? 6.307 2.501 22.333 1.00 98.00 281 ALA A C 1
ATOM 2211 O O . ALA A 1 281 ? 5.559 2.628 23.301 1.00 98.00 281 ALA A O 1
ATOM 2212 N N . PHE A 1 282 ? 6.215 3.290 21.258 1.00 98.25 282 PHE A N 1
ATOM 2213 C CA . PHE A 1 282 ? 5.151 4.278 21.074 1.00 98.25 282 PHE A CA 1
ATOM 2214 C C . PHE A 1 282 ? 3.813 3.613 20.727 1.00 98.25 282 PHE A C 1
ATOM 2216 O O . PHE A 1 282 ? 2.806 3.928 21.359 1.00 98.25 282 PHE A O 1
ATOM 2223 N N . GLU A 1 283 ? 3.810 2.642 19.810 1.00 97.19 283 GLU A N 1
ATOM 2224 C CA . GLU A 1 283 ? 2.640 1.807 19.494 1.00 97.19 283 GLU A CA 1
ATOM 2225 C C . GLU A 1 283 ? 2.087 1.102 20.743 1.00 97.19 283 GLU A C 1
ATOM 2227 O O . GLU A 1 283 ? 0.890 1.196 21.023 1.00 97.19 283 GLU A O 1
ATOM 2232 N N . ASP A 1 284 ? 2.957 0.463 21.532 1.00 97.44 284 ASP A N 1
ATOM 2233 C CA . ASP A 1 284 ? 2.597 -0.246 22.765 1.00 97.44 284 ASP A CA 1
ATOM 2234 C C . ASP A 1 284 ? 1.976 0.695 23.803 1.00 97.44 284 ASP A C 1
ATOM 2236 O O . ASP A 1 284 ? 0.986 0.351 24.450 1.00 97.44 284 ASP A O 1
ATOM 2240 N N . ALA A 1 285 ? 2.523 1.905 23.953 1.00 98.06 285 ALA A N 1
ATOM 2241 C CA . ALA A 1 285 ? 1.988 2.895 24.880 1.00 98.06 285 ALA A CA 1
ATOM 2242 C C . ALA A 1 285 ? 0.588 3.378 24.469 1.00 98.06 285 ALA A C 1
ATOM 2244 O O . ALA A 1 285 ? -0.288 3.545 25.327 1.00 98.06 285 ALA A O 1
ATOM 2245 N N . ILE A 1 286 ? 0.350 3.549 23.161 1.00 97.81 286 ILE A N 1
ATOM 2246 C CA . ILE A 1 286 ? -0.987 3.847 22.639 1.00 97.81 286 ILE A CA 1
ATOM 2247 C C . ILE A 1 286 ? -1.927 2.671 22.906 1.00 97.81 286 ILE A C 1
ATOM 2249 O O . ILE A 1 286 ? -3.042 2.876 23.388 1.00 97.81 286 ILE A O 1
ATOM 2253 N N . GLU A 1 287 ? -1.493 1.438 22.651 1.00 96.38 287 GLU A N 1
ATOM 2254 C CA . GLU A 1 287 ? -2.294 0.225 22.845 1.00 96.38 287 GLU A CA 1
ATOM 2255 C C . GLU A 1 287 ? -2.698 0.012 24.312 1.00 96.38 287 GLU A C 1
ATOM 2257 O O . GLU A 1 287 ? -3.851 -0.316 24.603 1.00 96.38 287 GLU A O 1
ATOM 2262 N N . GLN A 1 288 ? -1.778 0.283 25.240 1.00 97.12 288 GLN A N 1
ATOM 2263 C CA . GLN A 1 288 ? -1.998 0.226 26.691 1.00 97.12 288 GLN A CA 1
ATOM 2264 C C . GLN A 1 288 ? -2.795 1.420 27.231 1.00 97.12 288 GLN A C 1
ATOM 2266 O O . GLN A 1 288 ? -3.217 1.413 28.389 1.00 97.12 288 GLN A O 1
ATOM 2271 N N . ARG A 1 289 ? -3.048 2.426 26.385 1.00 97.44 289 ARG A N 1
ATOM 2272 C CA . ARG A 1 289 ? -3.770 3.657 26.717 1.00 97.44 289 ARG A CA 1
ATOM 2273 C C . ARG A 1 289 ? -3.101 4.452 27.849 1.00 97.44 289 ARG A C 1
ATOM 2275 O O . ARG A 1 289 ? -3.792 5.101 28.640 1.00 97.44 289 ARG A O 1
ATOM 2282 N N . ASP A 1 290 ? -1.772 4.415 27.923 1.00 97.81 290 ASP A N 1
ATOM 2283 C CA . ASP A 1 290 ? -0.979 5.106 28.944 1.00 97.81 290 ASP A CA 1
ATOM 2284 C C . ASP A 1 290 ? -0.470 6.452 28.407 1.00 97.81 290 ASP A C 1
ATOM 2286 O O . ASP A 1 290 ? 0.354 6.524 27.491 1.00 97.81 290 ASP A O 1
ATOM 2290 N N . VAL A 1 291 ? -0.974 7.538 28.999 1.00 97.06 291 VAL A N 1
ATOM 2291 C CA . VAL A 1 291 ? -0.635 8.913 28.610 1.00 97.06 291 VAL A CA 1
ATOM 2292 C C . VAL A 1 291 ? 0.848 9.206 28.840 1.00 97.06 291 VAL A C 1
ATOM 2294 O O . VAL A 1 291 ? 1.525 9.715 27.949 1.00 97.06 291 VAL A O 1
ATOM 2297 N N . ALA A 1 292 ? 1.378 8.845 30.010 1.00 97.81 292 ALA A N 1
ATOM 2298 C CA . ALA A 1 292 ? 2.750 9.165 30.382 1.00 97.81 292 ALA A CA 1
ATOM 2299 C C . ALA A 1 292 ? 3.756 8.338 29.569 1.00 97.81 292 ALA A C 1
ATOM 2301 O O . ALA A 1 292 ? 4.780 8.868 29.120 1.00 97.81 292 ALA A O 1
ATOM 2302 N N . ALA A 1 293 ? 3.454 7.054 29.343 1.00 98.00 293 ALA A N 1
ATOM 2303 C CA . ALA A 1 293 ? 4.273 6.190 28.500 1.00 98.00 293 ALA A CA 1
ATOM 2304 C C . ALA A 1 293 ? 4.281 6.671 27.043 1.00 98.00 293 ALA A C 1
ATOM 2306 O O . ALA A 1 293 ? 5.347 6.693 26.426 1.00 98.00 293 ALA A O 1
ATOM 2307 N N . SER A 1 294 ? 3.136 7.119 26.515 1.00 98.00 294 SER A N 1
ATOM 2308 C CA . SER A 1 294 ? 3.028 7.613 25.137 1.00 98.00 294 SER A CA 1
ATOM 2309 C C . SER A 1 294 ? 3.863 8.874 24.930 1.00 98.00 294 SER A C 1
ATOM 2311 O O . SER A 1 294 ? 4.693 8.928 24.021 1.00 98.00 294 SER A O 1
ATOM 2313 N N . GLU A 1 295 ? 3.769 9.846 25.841 1.00 97.81 295 GLU A N 1
ATOM 2314 C CA . GLU A 1 295 ? 4.611 11.044 25.795 1.00 97.81 295 GLU A CA 1
ATOM 2315 C C . GLU A 1 295 ? 6.110 10.715 25.896 1.00 97.81 295 GLU A C 1
ATOM 2317 O O . GLU A 1 295 ? 6.942 11.304 25.198 1.00 97.81 295 GLU A O 1
ATOM 2322 N N . ALA A 1 296 ? 6.487 9.774 26.770 1.00 98.12 296 ALA A N 1
ATOM 2323 C CA . ALA A 1 296 ? 7.874 9.344 26.919 1.00 98.12 296 ALA A CA 1
ATOM 2324 C C . ALA A 1 296 ? 8.395 8.640 25.657 1.00 98.12 296 ALA A C 1
ATOM 2326 O O . ALA A 1 296 ? 9.513 8.922 25.213 1.00 98.12 296 ALA A O 1
ATOM 2327 N N . ALA A 1 297 ? 7.588 7.766 25.056 1.00 97.94 297 ALA A N 1
ATOM 2328 C CA . ALA A 1 297 ? 7.922 7.066 23.825 1.00 97.94 297 ALA A CA 1
ATOM 2329 C C . ALA A 1 297 ? 7.995 8.022 22.624 1.00 97.94 297 ALA A C 1
ATOM 2331 O O . ALA A 1 297 ? 8.924 7.925 21.821 1.00 97.94 297 ALA A O 1
ATOM 2332 N N . GLN A 1 298 ? 7.118 9.027 22.549 1.00 97.88 298 GLN A N 1
ATOM 2333 C CA . GLN A 1 298 ? 7.185 10.065 21.521 1.00 97.88 298 GLN A CA 1
ATOM 2334 C C . GLN A 1 298 ? 8.459 10.916 21.654 1.00 97.88 298 GLN A C 1
ATOM 2336 O O . GLN A 1 298 ? 9.151 11.162 20.662 1.00 97.88 298 GLN A O 1
ATOM 2341 N N . ARG A 1 299 ? 8.835 11.324 22.879 1.00 98.19 299 ARG A N 1
ATOM 2342 C CA . ARG A 1 299 ? 10.122 12.005 23.136 1.00 98.19 299 ARG A CA 1
ATOM 2343 C C . ARG A 1 299 ? 11.306 11.143 22.704 1.00 98.19 299 ARG A C 1
ATOM 2345 O O . ARG A 1 299 ? 12.242 11.655 22.093 1.00 98.19 299 ARG A O 1
ATOM 2352 N N . ARG A 1 300 ? 11.251 9.838 22.975 1.00 98.00 300 ARG A N 1
ATOM 2353 C CA . ARG A 1 300 ? 12.284 8.885 22.562 1.00 98.00 300 ARG A CA 1
ATOM 2354 C C . ARG A 1 300 ? 12.378 8.753 21.041 1.00 98.00 300 ARG A C 1
ATOM 2356 O O . ARG A 1 300 ? 13.489 8.755 20.522 1.00 98.00 300 ARG A O 1
ATOM 2363 N N . CYS A 1 301 ? 11.254 8.707 20.326 1.00 97.62 301 CYS A N 1
ATOM 2364 C CA . CYS A 1 301 ? 11.252 8.714 18.861 1.00 97.62 301 CYS A CA 1
ATOM 2365 C C . CYS A 1 301 ? 11.990 9.945 18.312 1.00 97.62 301 CYS A C 1
ATOM 2367 O O . CYS A 1 301 ? 12.857 9.812 17.450 1.00 97.62 301 CYS A O 1
ATOM 2369 N N . ARG A 1 302 ? 11.735 11.130 18.884 1.00 97.31 302 ARG A N 1
ATOM 2370 C CA . ARG A 1 302 ? 12.441 12.368 18.508 1.00 97.31 302 ARG A CA 1
ATOM 2371 C C . ARG A 1 302 ? 13.942 12.304 18.816 1.00 97.31 302 ARG A C 1
ATOM 2373 O O . ARG A 1 302 ? 14.750 12.692 17.979 1.00 97.31 302 ARG A O 1
ATOM 2380 N N . GLN A 1 303 ? 14.331 11.779 19.981 1.00 97.88 303 GLN A N 1
ATOM 2381 C CA . GLN A 1 303 ? 15.745 11.607 20.357 1.00 97.88 303 GLN A CA 1
ATOM 2382 C C . GLN A 1 303 ? 16.495 10.669 19.402 1.00 97.88 303 GLN A C 1
ATOM 2384 O O . GLN A 1 303 ? 17.630 10.956 19.032 1.00 97.88 303 GLN A O 1
ATOM 2389 N N . MET A 1 304 ? 15.843 9.592 18.957 1.00 97.62 304 MET A N 1
ATOM 2390 C CA . MET A 1 304 ? 16.389 8.634 17.988 1.00 97.62 304 MET A CA 1
ATOM 2391 C C . MET A 1 304 ? 16.275 9.110 16.533 1.00 97.62 304 MET A C 1
ATOM 2393 O O . MET A 1 304 ? 16.566 8.346 15.613 1.00 97.62 304 MET A O 1
ATOM 2397 N N . ARG A 1 305 ? 15.838 10.358 16.305 1.00 96.81 305 ARG A N 1
ATOM 2398 C CA . ARG A 1 305 ? 15.608 10.935 14.972 1.00 96.81 305 ARG A CA 1
ATOM 2399 C C . ARG A 1 305 ? 14.730 10.037 14.094 1.00 96.81 305 ARG A C 1
ATOM 2401 O O . ARG A 1 305 ? 15.010 9.864 12.913 1.00 96.81 305 ARG A O 1
ATOM 2408 N N . VAL A 1 306 ? 13.706 9.411 14.680 1.00 95.00 306 VAL A N 1
ATOM 2409 C CA . VAL A 1 306 ? 12.682 8.697 13.907 1.00 95.00 306 VAL A CA 1
ATOM 2410 C C . VAL A 1 306 ? 12.005 9.718 12.982 1.00 95.00 306 VAL A C 1
ATOM 2412 O O . VAL A 1 306 ? 11.601 10.773 13.482 1.00 95.00 306 VAL A O 1
ATOM 2415 N N . PRO A 1 307 ? 11.868 9.443 11.671 1.00 92.06 307 PRO A N 1
ATOM 2416 C CA . PRO A 1 307 ? 11.154 10.326 10.752 1.00 92.06 307 PRO A CA 1
ATOM 2417 C C . PRO A 1 307 ? 9.744 10.659 11.259 1.00 92.06 307 PRO A C 1
ATOM 2419 O O . PRO A 1 307 ? 8.997 9.760 11.651 1.00 92.06 307 PRO A O 1
ATOM 2422 N N . GLU A 1 308 ? 9.350 11.937 11.230 1.00 90.81 308 GLU A N 1
ATOM 2423 C CA . GLU A 1 308 ? 8.033 12.372 11.731 1.00 90.81 308 GLU A CA 1
ATOM 2424 C C . GLU A 1 308 ? 6.875 11.686 11.000 1.00 90.81 308 GLU A C 1
ATOM 2426 O O . GLU A 1 308 ? 5.890 11.308 11.633 1.00 90.81 308 GLU A O 1
ATOM 2431 N N . GLN A 1 309 ? 7.035 11.429 9.698 1.00 84.19 309 GLN A N 1
ATOM 2432 C CA . GLN A 1 309 ? 6.079 10.674 8.887 1.00 84.19 309 GLN A CA 1
ATOM 2433 C C . GLN A 1 309 ? 5.784 9.294 9.483 1.00 84.19 309 GLN A C 1
ATOM 2435 O O . GLN A 1 309 ? 4.639 8.856 9.462 1.00 84.19 309 GLN A O 1
ATOM 2440 N N . ARG A 1 310 ? 6.777 8.623 10.080 1.00 89.50 310 ARG A N 1
ATOM 2441 C CA . ARG A 1 310 ? 6.555 7.315 10.702 1.00 89.50 310 ARG A CA 1
ATOM 2442 C C . ARG A 1 310 ? 5.745 7.419 11.990 1.00 89.50 310 ARG A C 1
ATOM 2444 O O . ARG A 1 310 ? 4.870 6.596 12.235 1.00 89.50 310 ARG A O 1
ATOM 2451 N N . ILE A 1 311 ? 6.012 8.441 12.802 1.00 94.19 311 ILE A N 1
ATOM 2452 C CA . ILE A 1 311 ? 5.231 8.718 14.017 1.00 94.19 311 ILE A CA 1
ATOM 2453 C C . ILE A 1 311 ? 3.781 9.047 13.632 1.00 94.19 311 ILE A C 1
ATOM 2455 O O . ILE A 1 311 ? 2.843 8.563 14.267 1.00 94.19 311 ILE A O 1
ATOM 2459 N N . TYR A 1 312 ? 3.598 9.834 12.569 1.00 90.06 312 TYR A N 1
ATOM 2460 C CA . TYR A 1 312 ? 2.289 10.158 12.011 1.00 90.06 312 TYR A CA 1
ATOM 2461 C C . TYR A 1 312 ? 1.557 8.913 11.492 1.00 90.06 312 TYR A C 1
ATOM 2463 O O . TYR A 1 312 ? 0.406 8.717 11.852 1.00 90.06 312 TYR A O 1
ATOM 2471 N N . GLN A 1 313 ? 2.221 8.027 10.741 1.00 86.19 313 GLN A N 1
ATOM 2472 C CA . GLN A 1 313 ? 1.630 6.767 10.267 1.00 86.19 313 GLN A CA 1
ATOM 2473 C C . GLN A 1 313 ? 1.096 5.907 11.417 1.00 86.19 313 GLN A C 1
ATOM 2475 O O . GLN A 1 313 ? -0.035 5.438 11.352 1.00 86.19 313 GLN A O 1
ATOM 2480 N N . VAL A 1 314 ? 1.872 5.746 12.494 1.00 94.00 314 VAL A N 1
ATOM 2481 C CA . VAL A 1 314 ? 1.423 5.016 13.692 1.00 94.00 314 VAL A CA 1
ATOM 2482 C C . VAL A 1 314 ? 0.211 5.684 14.336 1.00 94.00 314 VAL A C 1
ATOM 2484 O O . VAL A 1 314 ? -0.756 5.012 14.691 1.00 94.00 314 VAL A O 1
ATOM 2487 N N . THR A 1 315 ? 0.264 7.009 14.477 1.00 95.19 315 THR A N 1
ATOM 2488 C CA . THR A 1 315 ? -0.832 7.818 15.030 1.00 95.19 315 THR A CA 1
ATOM 2489 C C . THR A 1 315 ? -2.114 7.607 14.230 1.00 95.19 315 THR A C 1
ATOM 2491 O O . THR A 1 315 ? -3.160 7.293 14.789 1.00 95.19 315 THR A O 1
ATOM 2494 N N . GLU A 1 316 ? -2.012 7.731 12.912 1.00 90.25 316 GLU A N 1
ATOM 2495 C CA . GLU A 1 316 ? -3.134 7.634 11.992 1.00 90.25 316 GLU A CA 1
ATOM 2496 C C . GLU A 1 316 ? -3.706 6.217 11.942 1.00 90.25 316 GLU A C 1
ATOM 2498 O O . GLU A 1 316 ? -4.918 6.032 12.036 1.00 90.25 316 GLU A O 1
ATOM 2503 N N . GLN A 1 317 ? -2.849 5.197 11.897 1.00 90.31 317 GLN A N 1
ATOM 2504 C CA . GLN A 1 317 ? -3.284 3.807 11.969 1.00 90.31 317 GLN A CA 1
ATOM 2505 C C . GLN A 1 317 ? -4.074 3.542 13.260 1.00 90.31 317 GLN A C 1
ATOM 2507 O O . GLN A 1 317 ? -5.166 2.973 13.216 1.00 90.31 317 GLN A O 1
ATOM 2512 N N . LYS A 1 318 ? -3.563 3.986 14.416 1.00 96.00 318 LYS A N 1
ATOM 2513 C CA . LYS A 1 318 ? -4.237 3.798 15.709 1.00 96.00 318 LYS A CA 1
ATOM 2514 C C . LYS A 1 318 ? -5.529 4.602 15.835 1.00 96.00 318 LYS A C 1
ATOM 2516 O O . LYS A 1 318 ? -6.482 4.113 16.452 1.00 96.00 318 LYS A O 1
ATOM 2521 N N . ARG A 1 319 ? -5.600 5.777 15.206 1.00 95.50 319 ARG A N 1
ATOM 2522 C CA . ARG A 1 319 ? -6.838 6.546 15.052 1.00 95.50 319 ARG A CA 1
ATOM 2523 C C . ARG A 1 319 ? -7.880 5.744 14.272 1.00 95.50 319 ARG A C 1
ATOM 2525 O O . ARG A 1 319 ? -8.960 5.504 14.808 1.00 95.50 319 ARG A O 1
ATOM 2532 N N . LEU A 1 320 ? -7.538 5.252 13.080 1.00 89.69 320 LEU A N 1
ATOM 2533 C CA . LEU A 1 320 ? -8.437 4.466 12.221 1.00 89.69 320 LEU A CA 1
ATOM 2534 C C . LEU A 1 320 ? -8.902 3.158 12.887 1.00 89.69 320 LEU A C 1
ATOM 2536 O O . LEU A 1 320 ? -10.077 2.790 12.795 1.00 89.69 320 LEU A O 1
ATOM 2540 N N . GLU A 1 321 ? -8.009 2.462 13.599 1.00 94.38 321 GLU A N 1
ATOM 2541 C CA . GLU A 1 321 ? -8.349 1.269 14.387 1.00 94.38 321 GLU A CA 1
ATOM 2542 C C . GLU A 1 321 ? -9.404 1.585 15.460 1.00 94.38 321 GLU A C 1
ATOM 2544 O O . GLU A 1 321 ? -10.387 0.858 15.589 1.00 94.38 321 GLU A O 1
ATOM 2549 N N . SER A 1 322 ? -9.233 2.680 16.208 1.00 96.94 322 SER A N 1
ATOM 2550 C CA . SER A 1 322 ? -10.183 3.118 17.242 1.00 96.94 322 SER A CA 1
ATOM 2551 C C . SER A 1 322 ? -11.505 3.627 16.658 1.00 96.94 322 SER A C 1
ATOM 2553 O O . SER A 1 322 ? -12.571 3.402 17.237 1.00 96.94 322 SER A O 1
ATOM 2555 N N . GLU A 1 323 ? -11.461 4.317 15.521 1.00 95.06 323 GLU A N 1
ATOM 2556 C CA . GLU A 1 323 ? -12.635 4.864 14.837 1.00 95.06 323 GLU A CA 1
ATOM 2557 C C . GLU A 1 323 ? -13.526 3.778 14.238 1.00 95.06 323 GLU A C 1
ATOM 2559 O O . GLU A 1 323 ? -14.752 3.870 14.318 1.00 95.06 323 GLU A O 1
ATOM 2564 N N . SER A 1 324 ? -12.910 2.731 13.692 1.00 95.56 324 SER A N 1
ATOM 2565 C CA . SER A 1 324 ? -13.610 1.580 13.120 1.00 95.56 324 SER A CA 1
ATOM 2566 C C . SER A 1 324 ? -13.927 0.482 14.141 1.00 95.56 324 SER A C 1
ATOM 2568 O O . SER A 1 324 ? -14.516 -0.538 13.775 1.00 95.56 324 SER A O 1
ATOM 2570 N N . ALA A 1 325 ? -13.559 0.657 15.414 1.00 97.94 325 ALA A N 1
ATOM 2571 C CA . ALA A 1 325 ? -13.762 -0.352 16.446 1.00 97.94 325 ALA A CA 1
ATOM 2572 C C . ALA A 1 325 ? -15.242 -0.529 16.833 1.00 97.94 325 ALA A C 1
ATOM 2574 O O . ALA A 1 325 ? -16.006 0.425 16.995 1.00 97.94 325 ALA A O 1
ATOM 2575 N N . GLY A 1 326 ? -15.625 -1.782 17.065 1.00 98.25 326 GLY A N 1
ATOM 2576 C CA . GLY A 1 326 ? -16.872 -2.200 17.689 1.00 98.25 326 GLY A CA 1
ATOM 2577 C C . GLY A 1 326 ? -16.618 -2.953 18.993 1.00 98.25 326 GLY A C 1
ATOM 2578 O O . GLY A 1 326 ? -15.530 -3.484 19.233 1.00 98.25 326 GLY A O 1
ATOM 2579 N N . VAL A 1 327 ? -17.646 -3.011 19.836 1.00 98.50 327 VAL A N 1
ATOM 2580 C CA . VAL A 1 327 ? -17.634 -3.780 21.087 1.00 98.50 327 VAL A CA 1
ATOM 2581 C C . VAL A 1 327 ? -18.110 -5.202 20.816 1.00 98.50 327 VAL A C 1
ATOM 2583 O O . VAL A 1 327 ? -19.126 -5.392 20.147 1.00 98.50 327 VAL A O 1
ATOM 2586 N N . CYS A 1 328 ? -17.395 -6.192 21.345 1.00 98.62 328 CYS A N 1
ATOM 2587 C CA . CYS A 1 328 ? -17.773 -7.598 21.236 1.00 98.62 328 CYS A CA 1
ATOM 2588 C C . CYS A 1 328 ? -19.155 -7.869 21.853 1.00 98.62 328 CYS A C 1
ATOM 2590 O O . CYS A 1 328 ? -19.458 -7.441 22.973 1.00 98.62 328 CYS A O 1
ATOM 2592 N N . LEU A 1 329 ? -19.997 -8.613 21.138 1.00 98.62 329 LEU A N 1
ATOM 2593 C CA . LEU A 1 329 ? -21.331 -8.972 21.595 1.00 98.62 329 LEU A CA 1
ATOM 2594 C C . LEU A 1 329 ? -21.280 -9.877 22.835 1.00 98.62 329 LEU A C 1
ATOM 2596 O O . LEU A 1 329 ? -22.086 -9.687 23.747 1.00 98.62 329 LEU A O 1
ATOM 2600 N N . ALA A 1 330 ? -20.327 -10.812 22.913 1.00 98.56 330 ALA A N 1
ATOM 2601 C CA . ALA A 1 330 ? -20.149 -11.667 24.088 1.00 98.56 330 ALA A CA 1
ATOM 2602 C C . ALA A 1 330 ? -19.939 -10.843 25.372 1.00 98.56 330 ALA A C 1
ATOM 2604 O O . ALA A 1 330 ? -20.572 -11.120 26.393 1.00 98.56 330 ALA A O 1
ATOM 2605 N N . TYR A 1 331 ? -19.142 -9.770 25.308 1.00 98.50 331 TYR A N 1
ATOM 2606 C CA . TYR A 1 331 ? -18.971 -8.841 26.428 1.00 98.50 331 TYR A CA 1
ATOM 2607 C C . TYR A 1 331 ? -20.279 -8.155 26.823 1.00 98.50 331 TYR A C 1
ATOM 2609 O O . TYR A 1 331 ? -20.629 -8.146 28.002 1.00 98.50 331 TYR A O 1
ATOM 2617 N N . LEU A 1 332 ? -21.046 -7.636 25.860 1.00 98.25 332 LEU A N 1
ATOM 2618 C CA . LEU A 1 332 ? -22.325 -6.974 26.148 1.00 98.25 332 LEU A CA 1
ATOM 2619 C C . LEU A 1 332 ? -23.356 -7.924 26.782 1.00 98.25 332 LEU A C 1
ATOM 2621 O O . LEU A 1 332 ? -24.190 -7.488 27.580 1.00 98.25 332 LEU A O 1
ATOM 2625 N N . LEU A 1 333 ? -23.302 -9.215 26.444 1.00 98.38 333 LEU A N 1
ATOM 2626 C CA . LEU A 1 333 ? -24.168 -10.255 27.004 1.00 98.38 333 LEU A CA 1
ATOM 2627 C C . LEU A 1 333 ? -23.648 -10.856 28.321 1.00 98.38 333 LEU A C 1
ATOM 2629 O O . LEU A 1 333 ? -24.390 -11.603 28.959 1.00 98.38 333 LEU A O 1
ATOM 2633 N N . SER A 1 334 ? -22.422 -10.534 28.738 1.00 98.44 334 SER A N 1
ATOM 2634 C CA . SER A 1 334 ? -21.779 -11.092 29.934 1.00 98.44 334 SER A CA 1
ATOM 2635 C C . SER A 1 334 ? -22.352 -10.534 31.242 1.00 98.44 334 SER A C 1
ATOM 2637 O O . SER A 1 334 ? -22.784 -9.381 31.310 1.00 98.44 334 SER A O 1
ATOM 2639 N N . GLU A 1 335 ? -22.312 -11.315 32.325 1.00 98.31 335 GLU A N 1
ATOM 2640 C CA . GLU A 1 335 ? -22.646 -10.789 33.660 1.00 98.31 335 GLU A CA 1
ATOM 2641 C C . GLU A 1 335 ? -21.666 -9.705 34.116 1.00 98.31 335 GLU A C 1
ATOM 2643 O O . GLU A 1 335 ? -22.083 -8.759 34.774 1.00 98.31 335 GLU A O 1
ATOM 2648 N N . GLU A 1 336 ? -20.408 -9.752 33.668 1.00 97.94 336 GLU A N 1
ATOM 2649 C CA . GLU A 1 336 ? -19.412 -8.721 33.968 1.00 97.94 336 GLU A CA 1
ATOM 2650 C C . GLU A 1 336 ? -19.893 -7.321 33.556 1.00 97.94 336 GLU A C 1
ATOM 2652 O O . GLU A 1 336 ? -19.857 -6.387 34.364 1.00 97.94 336 GLU A O 1
ATOM 2657 N N . PHE A 1 337 ? -20.398 -7.168 32.325 1.00 97.94 337 PHE A N 1
ATOM 2658 C CA . PHE A 1 337 ? -20.933 -5.885 31.866 1.00 97.94 337 PHE A CA 1
ATOM 2659 C C . PHE A 1 337 ? -22.223 -5.497 32.605 1.00 97.94 337 PHE A C 1
ATOM 2661 O O . PHE A 1 337 ? -22.408 -4.321 32.932 1.00 97.94 337 PHE A O 1
ATOM 2668 N N . ALA A 1 338 ? -23.102 -6.461 32.914 1.00 98.38 338 ALA A N 1
ATOM 2669 C CA . ALA A 1 338 ? -24.306 -6.167 33.699 1.00 98.38 338 ALA A CA 1
ATOM 2670 C C . ALA A 1 338 ? -23.967 -5.637 35.084 1.00 98.38 338 ALA A C 1
ATOM 2672 O O . ALA A 1 338 ? -24.493 -4.606 35.498 1.00 98.38 338 ALA A O 1
ATOM 2673 N N . ASP A 1 339 ? -23.087 -6.331 35.790 1.00 98.38 339 ASP A N 1
ATOM 2674 C CA . ASP A 1 339 ? -22.710 -5.980 37.147 1.00 98.38 339 ASP A CA 1
ATOM 2675 C C . ASP A 1 339 ? -21.967 -4.651 37.180 1.00 98.38 339 ASP A C 1
ATOM 2677 O O . ASP A 1 339 ? -22.189 -3.849 38.087 1.00 98.38 339 ASP A O 1
ATOM 2681 N N . LEU A 1 340 ? -21.153 -4.359 36.161 1.00 96.75 340 LEU A N 1
ATOM 2682 C CA . LEU A 1 340 ? -20.554 -3.042 35.981 1.00 96.75 340 LEU A CA 1
ATOM 2683 C C . LEU A 1 340 ? -21.627 -1.953 35.845 1.00 96.75 340 LEU A C 1
ATOM 2685 O O . LEU A 1 340 ? -21.593 -0.976 36.592 1.00 96.75 340 LEU A O 1
ATOM 2689 N N . ALA A 1 341 ? -22.598 -2.130 34.948 1.00 97.38 341 ALA A N 1
ATOM 2690 C CA . ALA A 1 341 ? -23.675 -1.167 34.728 1.00 97.38 341 ALA A CA 1
ATOM 2691 C C . ALA A 1 341 ? -24.539 -0.955 35.986 1.00 97.38 341 ALA A C 1
ATOM 2693 O O . ALA A 1 341 ? -24.811 0.188 36.369 1.00 97.38 341 ALA A O 1
ATOM 2694 N N . ARG A 1 342 ? -24.918 -2.039 36.675 1.00 98.12 342 ARG A N 1
ATOM 2695 C CA . ARG A 1 342 ? -25.683 -1.999 37.932 1.00 98.12 342 ARG A CA 1
ATOM 2696 C C . ARG A 1 342 ? -24.910 -1.299 39.041 1.00 98.12 342 ARG A C 1
ATOM 2698 O O . ARG A 1 342 ? -25.424 -0.377 39.666 1.00 98.12 342 ARG A O 1
ATOM 2705 N N . ARG A 1 343 ? -23.648 -1.682 39.256 1.00 96.31 343 ARG A N 1
ATOM 2706 C CA . ARG A 1 343 ? -22.780 -1.100 40.289 1.00 96.31 343 ARG A CA 1
ATOM 2707 C C . ARG A 1 343 ? -22.543 0.390 40.064 1.00 96.31 343 ARG A C 1
ATOM 2709 O O . ARG A 1 343 ? -22.566 1.155 41.020 1.00 96.31 343 ARG A O 1
ATOM 2716 N N . CYS A 1 344 ? -22.316 0.798 38.818 1.00 94.44 344 CYS A N 1
ATOM 2717 C CA . CYS A 1 344 ? -22.078 2.195 38.466 1.00 94.44 344 CYS A CA 1
ATOM 2718 C C . CYS A 1 344 ? -23.341 3.060 38.595 1.00 94.44 344 CYS A C 1
ATOM 2720 O O . CYS A 1 344 ? -23.251 4.191 39.061 1.00 94.44 344 CYS A O 1
ATOM 2722 N N . SER A 1 345 ? -24.507 2.545 38.197 1.00 95.62 345 SER A N 1
ATOM 2723 C CA . SER A 1 345 ? -25.776 3.290 38.264 1.00 95.62 345 SER A CA 1
ATOM 2724 C C . SER A 1 345 ? -26.476 3.230 39.623 1.00 95.62 345 SER A C 1
ATOM 2726 O O . SER A 1 345 ? -27.318 4.078 39.910 1.00 95.62 345 SER A O 1
ATOM 2728 N N . GLY A 1 346 ? -26.189 2.211 40.436 1.00 96.62 346 GLY A N 1
ATOM 2729 C CA . GLY A 1 346 ? -26.959 1.892 41.639 1.00 96.62 346 GLY A CA 1
ATOM 2730 C C . GLY A 1 346 ? -28.370 1.360 41.349 1.00 96.62 346 GLY A C 1
ATOM 2731 O O . GLY A 1 346 ? -29.201 1.339 42.255 1.00 96.62 346 GLY A O 1
ATOM 2732 N N . LYS A 1 347 ? -28.664 0.961 40.104 1.00 98.00 347 LYS A N 1
ATOM 2733 C CA . LYS A 1 347 ? -29.973 0.451 39.668 1.00 98.00 347 LYS A CA 1
ATOM 2734 C C . LYS A 1 347 ? -29.878 -1.014 39.251 1.00 98.00 347 LYS A C 1
ATOM 2736 O O . LYS A 1 347 ? -28.860 -1.447 38.723 1.00 98.00 347 LYS A O 1
ATOM 2741 N N . GLU A 1 348 ? -30.958 -1.764 39.451 1.00 98.25 348 GLU A N 1
ATOM 2742 C CA . GLU A 1 348 ? -31.038 -3.184 39.075 1.00 98.25 348 GLU A CA 1
ATOM 2743 C C . GLU A 1 348 ? -31.075 -3.391 37.549 1.00 98.25 348 GLU A C 1
ATOM 2745 O O . GLU A 1 348 ? -30.410 -4.284 37.019 1.00 98.25 348 GLU A O 1
ATOM 2750 N N . ASP A 1 349 ? -31.809 -2.526 36.846 1.00 98.31 349 ASP A N 1
ATOM 2751 C CA . ASP A 1 349 ? -31.940 -2.525 35.387 1.00 98.31 349 ASP A CA 1
ATOM 2752 C C . ASP A 1 349 ? -31.860 -1.083 34.851 1.00 98.31 349 ASP A C 1
ATOM 2754 O O . ASP A 1 349 ? -32.886 -0.452 34.588 1.00 98.31 349 ASP A O 1
ATOM 2758 N N . PRO A 1 350 ? -30.652 -0.493 34.780 1.00 98.31 350 PRO A N 1
ATOM 2759 C CA . PRO A 1 350 ? -30.487 0.892 34.359 1.00 98.31 350 PRO A CA 1
ATOM 2760 C C . PRO A 1 350 ? -30.845 1.085 32.883 1.00 98.31 350 PRO A C 1
ATOM 2762 O O . PRO A 1 350 ? -30.545 0.242 32.035 1.00 98.31 350 PRO A O 1
ATOM 2765 N N . THR A 1 351 ? -31.401 2.252 32.557 1.00 98.06 351 THR A N 1
ATOM 2766 C CA . THR A 1 351 ? -31.360 2.758 31.181 1.00 98.06 351 THR A CA 1
ATOM 2767 C C . THR A 1 351 ? -29.965 3.285 30.874 1.00 98.06 351 THR A C 1
ATOM 2769 O O . THR A 1 351 ? -29.202 3.638 31.771 1.00 98.06 351 THR A O 1
ATOM 2772 N N . PHE A 1 352 ? -29.614 3.443 29.606 1.00 96.19 352 PHE A N 1
ATOM 2773 C CA . PHE A 1 352 ? -28.333 4.071 29.283 1.00 96.19 352 PHE A CA 1
ATOM 2774 C C . PHE A 1 352 ? -28.317 5.588 29.547 1.00 96.19 352 PHE A C 1
ATOM 2776 O O . PHE A 1 352 ? -27.237 6.165 29.659 1.00 96.19 352 PHE A O 1
ATOM 2783 N N . ILE A 1 353 ? -29.480 6.245 29.700 1.00 96.56 353 ILE A N 1
ATOM 2784 C CA . ILE A 1 353 ? -29.539 7.589 30.306 1.00 96.56 353 ILE A CA 1
ATOM 2785 C C . ILE A 1 353 ? -28.968 7.531 31.723 1.00 96.56 353 ILE A C 1
ATOM 2787 O O . ILE A 1 353 ? -28.145 8.370 32.079 1.00 96.56 353 ILE A O 1
ATOM 2791 N N . ASP A 1 354 ? -29.351 6.518 32.502 1.00 97.25 354 ASP A N 1
ATOM 2792 C CA . ASP A 1 354 ? -28.856 6.333 33.869 1.00 97.25 354 ASP A CA 1
ATOM 2793 C C . ASP A 1 354 ? -27.362 6.001 33.912 1.00 97.25 354 ASP A C 1
ATOM 2795 O O . ASP A 1 354 ? -26.693 6.30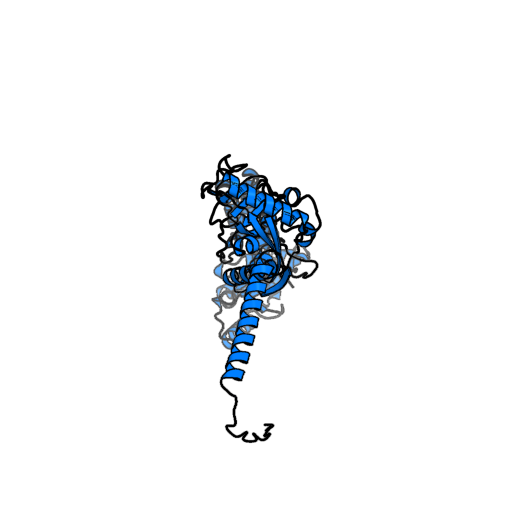8 34.895 1.00 97.25 354 ASP A O 1
ATOM 2799 N N . LEU A 1 355 ? -26.829 5.393 32.848 1.00 96.06 355 LEU A N 1
ATOM 2800 C CA . LEU A 1 355 ? -25.403 5.087 32.722 1.00 96.06 355 LEU A CA 1
ATOM 2801 C C . LEU A 1 355 ? -24.566 6.284 32.264 1.00 96.06 355 LEU A C 1
ATOM 2803 O O . LEU A 1 355 ? -23.363 6.287 32.510 1.00 96.06 355 LEU A O 1
ATOM 2807 N N . LYS A 1 356 ? -25.170 7.306 31.644 1.00 94.44 356 LYS A N 1
ATOM 2808 C CA . LYS A 1 356 ? -24.450 8.472 31.111 1.00 94.44 356 LYS A CA 1
ATOM 2809 C C . LYS A 1 356 ? -23.580 9.143 32.177 1.00 94.44 356 LYS A C 1
ATOM 2811 O O . LYS A 1 356 ? -22.387 9.342 31.967 1.00 94.44 356 LYS A O 1
ATOM 2816 N N . GLU A 1 357 ? -24.184 9.483 33.311 1.00 93.56 357 GLU A N 1
ATOM 2817 C CA . GLU A 1 357 ? -23.496 10.193 34.388 1.00 93.56 357 GLU A CA 1
ATOM 2818 C C . GLU A 1 357 ? -22.344 9.363 34.983 1.00 93.56 357 GLU A C 1
ATOM 2820 O O . GLU A 1 357 ? -21.202 9.819 34.942 1.00 93.56 357 GLU A O 1
ATOM 2825 N N . PRO A 1 358 ? -22.565 8.125 35.471 1.00 93.69 358 PRO A N 1
ATOM 2826 C CA . PRO A 1 358 ? -21.491 7.360 36.092 1.00 93.69 358 PRO A CA 1
ATOM 2827 C C . PRO A 1 358 ? -20.412 6.892 35.107 1.00 93.69 358 PRO A C 1
ATOM 2829 O O . PRO A 1 358 ? -19.278 6.678 35.532 1.00 93.69 358 PRO A O 1
ATOM 2832 N N . PHE A 1 359 ? -20.722 6.734 33.815 1.00 94.62 359 PHE A N 1
ATOM 2833 C CA . PHE A 1 359 ? -19.728 6.308 32.825 1.00 94.62 359 PHE A CA 1
ATOM 2834 C C . PHE A 1 359 ? -18.887 7.475 32.305 1.00 94.62 359 PHE A C 1
ATOM 2836 O O . PHE A 1 359 ? -17.702 7.268 32.059 1.00 94.62 359 PHE A O 1
ATOM 2843 N N . PHE A 1 360 ? -19.453 8.677 32.153 1.00 93.00 360 PHE A N 1
ATOM 2844 C CA . PHE A 1 360 ? -18.770 9.783 31.464 1.00 93.00 360 PHE A CA 1
ATOM 2845 C C . PHE A 1 360 ? -18.600 11.055 32.293 1.00 93.00 360 PHE A C 1
ATOM 2847 O O . PHE A 1 360 ? -17.666 11.801 32.046 1.00 93.00 360 PHE A O 1
ATOM 2854 N N . LEU A 1 361 ? -19.490 11.339 33.244 1.00 90.00 361 LEU A N 1
ATOM 2855 C CA . LEU A 1 361 ? -19.553 12.638 33.934 1.00 90.00 361 LEU A CA 1
ATOM 2856 C C . LEU A 1 361 ? -19.244 12.538 35.435 1.00 90.00 361 LEU A C 1
ATOM 2858 O O . LEU A 1 361 ? -19.446 13.487 36.187 1.00 90.00 361 LEU A O 1
ATOM 2862 N N . SER A 1 362 ? -18.740 11.390 35.894 1.00 83.12 362 SER A N 1
ATOM 2863 C CA . SER A 1 362 ? -18.473 11.149 37.312 1.00 83.12 362 SER A CA 1
ATOM 2864 C C . SER A 1 362 ? -17.522 12.198 37.900 1.00 83.12 362 SER A C 1
ATOM 2866 O O . SER A 1 362 ? -16.327 12.214 37.607 1.00 83.12 362 SER A O 1
ATOM 2868 N N . ALA A 1 363 ? -18.041 13.024 38.816 1.00 70.56 363 ALA A N 1
ATOM 2869 C CA . ALA A 1 363 ? -17.335 14.143 39.450 1.00 70.56 363 ALA A CA 1
ATOM 2870 C C . ALA A 1 363 ? -16.037 13.767 40.198 1.00 70.56 363 ALA A C 1
ATOM 2872 O O . ALA A 1 363 ? -15.288 14.643 40.624 1.00 70.56 363 ALA A O 1
ATOM 2873 N N . LYS A 1 364 ? -15.761 12.471 40.400 1.00 71.44 364 LYS A N 1
ATOM 2874 C CA . LYS A 1 364 ? -14.572 11.975 41.115 1.00 71.44 364 LYS A CA 1
ATOM 2875 C C . LYS A 1 364 ? -13.424 11.554 40.199 1.00 71.44 364 LYS A C 1
ATOM 2877 O O . LYS A 1 364 ? -12.503 10.873 40.652 1.00 71.44 364 LYS A O 1
ATOM 2882 N N . GLY A 1 365 ? -13.458 11.936 38.928 1.00 66.88 365 GLY A N 1
ATOM 2883 C CA . GLY A 1 365 ? -12.391 11.594 37.999 1.00 66.88 365 GLY A CA 1
ATOM 2884 C C . GLY A 1 365 ? -12.296 10.084 37.739 1.00 66.88 365 GLY A C 1
ATOM 2885 O O . GLY A 1 365 ? -11.189 9.541 37.650 1.00 66.88 365 GLY A O 1
ATOM 2886 N N . ALA A 1 366 ? -13.450 9.409 37.796 1.00 80.00 366 ALA A N 1
ATOM 2887 C CA . ALA A 1 366 ? -13.609 7.957 37.760 1.00 80.00 366 ALA A CA 1
ATOM 2888 C C . ALA A 1 366 ? -14.472 7.499 36.574 1.00 80.00 366 ALA A C 1
ATOM 2890 O O . ALA A 1 366 ? -14.912 6.348 36.548 1.00 80.00 366 ALA A O 1
ATOM 2891 N N . GLY A 1 367 ? -14.749 8.394 35.620 1.00 89.69 367 GLY A N 1
ATOM 2892 C CA . GLY A 1 367 ? -15.459 8.011 34.409 1.00 89.69 367 GLY A CA 1
ATOM 2893 C C . GLY A 1 367 ? -14.600 7.063 33.565 1.00 89.69 367 GLY A C 1
ATOM 2894 O O . GLY A 1 367 ? -13.365 7.109 33.582 1.00 89.69 367 GLY A O 1
ATOM 2895 N N . MET A 1 368 ? -15.246 6.168 32.825 1.00 94.38 368 MET A N 1
ATOM 2896 C CA . MET A 1 368 ? -14.540 5.228 31.963 1.00 94.38 368 MET A CA 1
ATOM 2897 C C . MET A 1 368 ? -13.788 5.983 30.874 1.00 94.38 368 MET A C 1
ATOM 2899 O O . MET A 1 368 ? -14.370 6.760 30.127 1.00 94.38 368 MET A O 1
ATOM 2903 N N . GLY A 1 369 ? -12.483 5.738 30.784 1.00 94.25 369 GLY A N 1
ATOM 2904 C CA . GLY A 1 369 ? -11.627 6.322 29.753 1.00 94.25 369 GLY A CA 1
ATOM 2905 C C . GLY A 1 369 ? -11.049 7.697 30.087 1.00 94.25 369 GLY A C 1
ATOM 2906 O O . GLY A 1 369 ? -10.125 8.111 29.399 1.00 94.25 369 GLY A O 1
ATOM 2907 N N . GLU A 1 370 ? -11.490 8.366 31.159 1.00 94.00 370 GLU A N 1
ATOM 2908 C CA . GLU A 1 370 ? -11.095 9.748 31.498 1.00 94.00 370 GLU A CA 1
ATOM 2909 C C . GLU A 1 370 ? -9.579 9.978 31.529 1.00 94.00 370 GLU A C 1
ATOM 2911 O O . GLU A 1 370 ? -9.055 10.934 30.968 1.00 94.00 370 GLU A O 1
ATOM 2916 N N . ARG A 1 371 ? -8.858 9.073 32.196 1.00 94.25 371 ARG A N 1
ATOM 2917 C CA . ARG A 1 371 ? -7.402 9.163 32.389 1.00 94.25 371 ARG A CA 1
ATOM 2918 C C . ARG A 1 371 ? -6.615 8.310 31.403 1.00 94.25 371 ARG A C 1
ATOM 2920 O O . ARG A 1 371 ? -5.404 8.176 31.539 1.00 94.25 371 ARG A O 1
ATOM 2927 N N . ARG A 1 372 ? -7.307 7.678 30.458 1.00 96.56 372 ARG A N 1
ATOM 2928 C CA . ARG A 1 372 ? -6.696 6.813 29.454 1.00 96.56 372 ARG A CA 1
ATOM 2929 C C . ARG A 1 372 ? -6.405 7.623 28.204 1.00 96.56 372 ARG A C 1
ATOM 2931 O O . ARG A 1 372 ? -7.182 8.503 27.837 1.00 96.56 372 ARG A O 1
ATOM 2938 N N . LEU A 1 373 ? -5.282 7.325 27.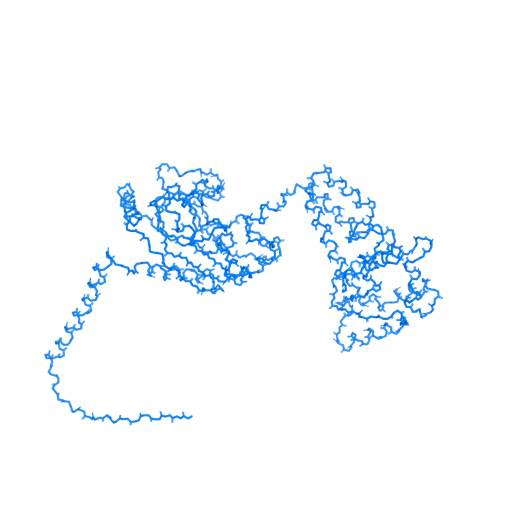563 1.00 98.00 373 LEU A N 1
ATOM 2939 C CA . LEU A 1 373 ? -4.917 7.933 26.292 1.00 98.00 373 LEU A CA 1
ATOM 2940 C C . LEU A 1 373 ? -5.946 7.539 25.227 1.00 98.00 373 LEU A C 1
ATOM 2942 O O . LEU A 1 373 ? -6.221 6.357 25.023 1.00 98.00 373 LEU A O 1
ATOM 2946 N N . CYS A 1 374 ? -6.496 8.527 24.536 1.00 97.88 374 CYS A N 1
ATOM 2947 C CA . CYS A 1 374 ? -7.327 8.316 23.365 1.00 97.88 374 CYS A CA 1
ATOM 2948 C C . CYS A 1 374 ? -6.449 8.049 22.134 1.00 97.88 374 CYS A C 1
ATOM 2950 O O . CYS A 1 374 ? -5.620 8.893 21.796 1.00 97.88 374 CYS A O 1
ATOM 2952 N N . PRO A 1 375 ? -6.630 6.927 21.419 1.00 97.75 375 PRO A N 1
ATOM 2953 C CA . PRO A 1 375 ? -5.853 6.641 20.207 1.00 97.75 375 PRO A CA 1
ATOM 2954 C C . PRO A 1 375 ? -6.159 7.584 19.044 1.00 97.75 375 PRO A C 1
ATOM 2956 O O . PRO A 1 375 ? -5.396 7.629 18.090 1.00 97.75 375 PRO A O 1
ATOM 2959 N N . ARG A 1 376 ? -7.283 8.312 19.103 1.00 96.69 376 ARG A N 1
ATOM 2960 C CA . ARG A 1 376 ? -7.733 9.185 18.010 1.00 96.69 376 ARG A CA 1
ATOM 2961 C C . ARG A 1 376 ? -7.026 10.529 17.988 1.00 96.69 376 ARG A C 1
ATOM 2963 O O . ARG A 1 376 ? -6.772 11.070 16.922 1.00 96.69 376 ARG A O 1
ATOM 2970 N N . ASP A 1 377 ? -6.750 11.075 19.170 1.00 96.00 377 ASP A N 1
ATOM 2971 C CA . ASP A 1 377 ? -6.220 12.433 19.336 1.00 96.00 377 ASP A CA 1
ATOM 2972 C C . ASP A 1 377 ? -5.039 12.521 20.314 1.00 96.00 377 ASP A C 1
ATOM 2974 O O . ASP A 1 377 ? -4.514 13.606 20.556 1.00 96.00 377 ASP A O 1
ATOM 2978 N N . HIS A 1 378 ? -4.624 11.389 20.891 1.00 95.81 378 HIS A N 1
ATOM 2979 C CA . HIS A 1 378 ? -3.532 11.275 21.859 1.00 95.81 378 HIS A CA 1
ATOM 2980 C C . HIS A 1 378 ? -3.679 12.151 23.105 1.00 95.81 378 HIS A C 1
ATOM 2982 O O . HIS A 1 378 ? -2.694 12.498 23.758 1.00 95.81 378 HIS A O 1
ATOM 2988 N N . ARG A 1 379 ? -4.916 12.482 23.478 1.00 95.81 379 ARG A N 1
ATOM 2989 C CA . ARG A 1 379 ? -5.232 13.218 24.703 1.00 95.81 379 ARG A CA 1
ATOM 2990 C C . ARG A 1 379 ? -5.909 12.295 25.726 1.00 95.81 379 ARG A C 1
ATOM 2992 O O . ARG A 1 379 ? -6.516 11.293 25.339 1.00 95.81 379 ARG A O 1
ATOM 2999 N N . PRO A 1 380 ? -5.849 12.607 27.033 1.00 96.19 380 PRO A N 1
ATOM 3000 C CA . PRO A 1 380 ? -6.649 11.909 28.040 1.00 96.19 380 PRO A CA 1
ATOM 3001 C C . PRO A 1 380 ? -8.150 11.964 27.710 1.00 96.19 380 PRO A C 1
ATOM 3003 O O . PRO A 1 380 ? -8.629 12.973 27.185 1.00 96.19 380 PRO A O 1
ATOM 3006 N N . GLY A 1 381 ? -8.891 10.896 28.001 1.00 95.19 381 GLY A N 1
ATOM 3007 C CA . GLY A 1 381 ? -10.329 10.795 27.740 1.00 95.19 381 GLY A CA 1
ATOM 3008 C C . GLY A 1 381 ? -10.613 10.088 26.418 1.00 95.19 381 GLY A C 1
ATOM 3009 O O . GLY A 1 381 ? -10.626 10.723 25.364 1.00 95.19 381 GLY A O 1
ATOM 3010 N N . CYS A 1 382 ? -10.839 8.774 26.466 1.00 97.00 382 CYS A N 1
ATOM 3011 C CA . CYS A 1 382 ? -11.110 7.942 25.289 1.00 97.00 382 CYS A CA 1
ATOM 3012 C C . CYS A 1 382 ? -12.532 7.354 25.274 1.00 97.00 382 CYS A C 1
ATOM 3014 O O . CYS A 1 382 ? -13.246 7.383 26.278 1.00 97.00 382 CYS A O 1
ATOM 3016 N N . ALA A 1 383 ? -12.954 6.814 24.126 1.00 97.12 383 ALA A N 1
ATOM 3017 C CA . ALA A 1 383 ? -14.221 6.093 24.015 1.00 97.12 383 ALA A CA 1
ATOM 3018 C C . ALA A 1 383 ? -14.211 4.820 24.888 1.00 97.12 383 ALA A C 1
ATOM 3020 O O . ALA A 1 383 ? -13.152 4.248 25.148 1.00 97.12 383 ALA A O 1
ATOM 3021 N N . ILE A 1 384 ? -15.380 4.323 25.315 1.00 97.50 384 ILE A N 1
ATOM 3022 C CA . ILE A 1 384 ? -15.445 3.107 26.155 1.00 97.50 384 ILE A CA 1
ATOM 3023 C C . ILE A 1 384 ? -14.829 1.916 25.429 1.00 97.50 384 ILE A C 1
ATOM 3025 O O . ILE A 1 384 ? -14.107 1.143 26.058 1.00 97.50 384 ILE A O 1
ATOM 3029 N N . VAL A 1 385 ? -15.069 1.786 24.119 1.00 98.06 385 VAL A N 1
ATOM 3030 C CA . VAL A 1 385 ? -14.491 0.704 23.310 1.00 98.06 385 VAL A CA 1
ATOM 3031 C C . VAL A 1 385 ? -12.966 0.650 23.447 1.00 98.06 385 VAL A C 1
ATOM 3033 O O . VAL A 1 385 ? -12.406 -0.433 23.553 1.00 98.06 385 VAL A O 1
ATOM 3036 N N . ASP A 1 386 ? -12.297 1.798 23.583 1.00 98.12 386 ASP A N 1
ATOM 3037 C CA . ASP A 1 386 ? -10.845 1.887 23.755 1.00 98.12 386 ASP A CA 1
ATOM 3038 C C . ASP A 1 386 ? -10.360 1.533 25.160 1.00 98.12 386 ASP A C 1
ATOM 3040 O O . ASP A 1 386 ? -9.157 1.381 25.373 1.00 98.12 386 ASP A O 1
ATOM 3044 N N . THR A 1 387 ? -11.267 1.393 26.124 1.00 97.31 387 THR A N 1
ATOM 3045 C CA . THR A 1 387 ? -10.946 0.934 27.479 1.00 97.31 387 THR A CA 1
ATOM 3046 C C . THR A 1 387 ? -10.990 -0.590 27.612 1.00 97.31 387 THR A C 1
ATOM 3048 O O . THR A 1 387 ? -10.480 -1.131 28.600 1.00 97.31 387 THR A O 1
ATOM 3051 N N . LEU A 1 388 ? -11.578 -1.277 26.630 1.00 97.62 388 LEU A N 1
ATOM 3052 C CA . LEU A 1 388 ? -11.771 -2.720 26.660 1.00 97.62 388 LEU A CA 1
ATOM 3053 C C . LEU A 1 388 ? -10.476 -3.482 26.317 1.00 97.62 388 LEU A C 1
ATOM 3055 O O . LEU A 1 388 ? -9.650 -2.997 25.532 1.00 97.62 388 LEU A O 1
ATOM 3059 N N . PRO A 1 389 ? -10.299 -4.699 26.866 1.00 96.50 389 PRO A N 1
ATOM 3060 C CA . PRO A 1 389 ? -9.242 -5.612 26.439 1.00 96.50 389 PRO A CA 1
ATOM 3061 C C . PRO A 1 389 ? -9.332 -5.928 24.941 1.00 96.50 389 PRO A C 1
ATOM 3063 O O . PRO A 1 389 ? -10.430 -5.985 24.388 1.00 96.50 389 PRO A O 1
ATOM 3066 N N . ALA A 1 390 ? -8.193 -6.209 24.300 1.00 95.44 390 ALA A N 1
ATOM 3067 C CA . ALA A 1 390 ? -8.122 -6.488 22.861 1.00 95.44 390 ALA A CA 1
ATOM 3068 C C . ALA A 1 390 ? -9.104 -7.578 22.359 1.00 95.44 390 ALA A C 1
ATOM 3070 O O . ALA A 1 390 ? -9.691 -7.382 21.303 1.00 95.44 390 ALA A O 1
ATOM 3071 N N . PRO A 1 391 ? -9.391 -8.679 23.087 1.00 97.38 391 PRO A N 1
ATOM 3072 C CA . PRO A 1 391 ? -10.409 -9.643 22.647 1.00 97.38 391 PRO A CA 1
ATOM 3073 C C . PRO A 1 391 ? -11.833 -9.073 22.560 1.00 97.38 391 PRO A C 1
ATOM 3075 O O . PRO A 1 391 ? -12.644 -9.578 21.795 1.00 97.38 391 PRO A O 1
ATOM 3078 N N . GLN A 1 392 ? -12.136 -8.018 23.323 1.00 98.31 392 GLN A N 1
ATOM 3079 C CA . GLN A 1 392 ? -13.467 -7.411 23.402 1.00 98.31 392 GLN A CA 1
ATOM 3080 C C . GLN A 1 392 ? -13.626 -6.174 22.500 1.00 98.31 392 GLN A C 1
ATOM 3082 O O . GLN A 1 392 ? -14.705 -5.578 22.464 1.00 98.31 392 GLN A O 1
ATOM 3087 N N . ARG A 1 393 ? -12.575 -5.802 21.753 1.00 97.44 393 ARG A N 1
ATOM 3088 C CA . ARG A 1 393 ? -12.596 -4.727 20.752 1.00 97.44 393 ARG A CA 1
ATOM 3089 C C . ARG A 1 393 ? -11.910 -5.158 19.458 1.00 97.44 393 ARG A C 1
ATOM 3091 O O . ARG A 1 393 ? -10.743 -5.529 19.451 1.00 97.44 393 ARG A O 1
ATOM 3098 N N . ARG A 1 394 ? -12.621 -5.070 18.341 1.00 97.62 394 ARG A N 1
ATOM 3099 C CA . ARG A 1 394 ? -12.086 -5.287 16.985 1.00 97.62 394 ARG A CA 1
ATOM 3100 C C . ARG A 1 394 ? -12.832 -4.391 16.011 1.00 97.62 394 ARG A C 1
ATOM 3102 O O . ARG A 1 394 ? -13.767 -3.706 16.415 1.00 97.62 394 ARG A O 1
ATOM 3109 N N . LYS A 1 395 ? -12.445 -4.406 14.735 1.00 97.94 395 LYS A N 1
ATOM 3110 C CA . LYS A 1 395 ? -13.193 -3.729 13.671 1.00 97.94 395 LYS A CA 1
ATOM 3111 C C . LYS A 1 395 ? -14.672 -4.130 13.727 1.00 97.94 395 LYS A C 1
ATOM 3113 O O . LYS A 1 395 ? -14.991 -5.315 13.817 1.00 97.94 395 LYS A O 1
ATOM 3118 N N . ALA A 1 396 ? -15.560 -3.143 13.702 1.00 98.19 396 ALA A N 1
ATOM 3119 C CA . ALA A 1 396 ? -16.991 -3.367 13.764 1.00 98.19 396 ALA A CA 1
ATOM 3120 C C . ALA A 1 396 ? -17.468 -4.195 12.563 1.00 98.19 396 ALA A C 1
ATOM 3122 O O . ALA A 1 396 ? -17.103 -3.945 11.416 1.00 98.19 396 ALA A O 1
ATOM 3123 N N . THR A 1 397 ? -18.313 -5.174 12.857 1.00 98.19 397 THR A N 1
ATOM 3124 C CA . THR A 1 397 ? -18.958 -6.063 11.877 1.00 98.19 397 THR A CA 1
ATOM 3125 C C . THR A 1 397 ? -20.379 -5.609 11.554 1.00 98.19 397 THR A C 1
ATOM 3127 O O . THR A 1 397 ? -20.886 -5.870 10.471 1.00 98.19 397 THR A O 1
ATOM 3130 N N . HIS A 1 398 ? -21.021 -4.924 12.502 1.00 97.94 398 HIS A N 1
ATOM 3131 C CA . HIS A 1 398 ? -22.413 -4.512 12.421 1.00 97.94 398 HIS A CA 1
ATOM 3132 C C . HIS A 1 398 ? -22.577 -3.127 13.043 1.00 97.94 398 HIS A C 1
ATOM 3134 O O . HIS A 1 398 ? -21.952 -2.808 14.057 1.00 97.94 398 HIS A O 1
ATOM 3140 N N . PHE A 1 399 ? -23.457 -2.321 12.461 1.00 97.12 399 PHE A N 1
ATOM 3141 C CA . PHE A 1 399 ? -23.888 -1.056 13.041 1.00 97.12 399 PHE A CA 1
ATOM 3142 C C . PHE A 1 399 ? -25.173 -1.260 13.846 1.00 97.12 399 PHE A C 1
ATOM 3144 O O . PHE A 1 399 ? -26.124 -1.872 13.358 1.00 97.12 399 PHE A O 1
ATOM 3151 N N . MET A 1 400 ? -25.223 -0.725 15.067 1.00 95.00 400 MET A N 1
ATOM 3152 C CA . MET A 1 400 ? -26.406 -0.768 15.921 1.00 95.00 400 MET A CA 1
ATOM 3153 C C . MET A 1 400 ? -26.898 0.646 16.227 1.00 95.00 400 MET A C 1
ATOM 3155 O O . MET A 1 400 ? -26.355 1.345 17.086 1.00 95.00 400 MET A O 1
ATOM 3159 N N . SER A 1 401 ? -27.989 1.036 15.564 1.00 89.25 401 SER A N 1
ATOM 3160 C CA . SER A 1 401 ? -28.771 2.199 15.984 1.00 89.25 401 SER A CA 1
ATOM 3161 C C . SER A 1 401 ? -29.484 1.885 17.297 1.00 89.25 401 SER A C 1
ATOM 3163 O O . SER A 1 401 ? -30.038 0.797 17.470 1.00 89.25 401 SER A O 1
ATOM 3165 N N . TRP A 1 402 ? -29.450 2.815 18.248 1.00 85.00 402 TRP A N 1
ATOM 3166 C CA . TRP A 1 402 ? -29.915 2.559 19.607 1.00 85.00 402 TRP A CA 1
ATOM 3167 C C . TRP A 1 402 ? -30.521 3.819 20.245 1.00 85.00 402 TRP A C 1
ATOM 3169 O O . TRP A 1 402 ? -30.246 4.942 19.822 1.00 85.00 402 TRP A O 1
ATOM 3179 N N . VAL A 1 403 ? -31.361 3.634 21.270 1.00 89.56 403 VAL A N 1
ATOM 3180 C CA . VAL A 1 403 ? -32.061 4.728 21.962 1.00 89.56 403 VAL A CA 1
ATOM 3181 C C . VAL A 1 403 ? -31.700 4.735 23.445 1.00 89.56 403 VAL A C 1
ATOM 3183 O O . VAL A 1 403 ? -31.894 3.738 24.138 1.00 89.56 403 VAL A O 1
ATOM 3186 N N . TRP A 1 404 ? -31.284 5.901 23.954 1.00 93.44 404 TRP A N 1
ATOM 3187 C CA . TRP A 1 404 ? -30.849 6.120 25.343 1.00 93.44 404 TRP A CA 1
ATOM 3188 C C . TRP A 1 404 ? -31.806 5.615 26.427 1.00 93.44 404 TRP A C 1
ATOM 3190 O O . TRP A 1 404 ? -31.369 5.217 27.506 1.00 93.44 404 TRP A O 1
ATOM 3200 N N . LYS A 1 405 ? -33.105 5.590 26.132 1.00 96.81 405 LYS A N 1
ATOM 3201 C CA . LYS A 1 405 ? -34.161 5.181 27.065 1.00 96.81 405 LYS A CA 1
ATOM 3202 C C . LYS A 1 405 ? -34.328 3.668 27.218 1.00 96.81 405 LYS A C 1
ATOM 3204 O O . LYS A 1 405 ? -35.139 3.258 28.040 1.00 96.81 405 LYS A O 1
ATOM 3209 N N . TYR A 1 406 ? -33.639 2.840 26.435 1.00 96.88 406 TYR A N 1
ATOM 3210 C CA . TYR A 1 406 ? -33.759 1.394 26.601 1.00 96.88 406 TYR A CA 1
ATOM 3211 C C . TYR A 1 406 ? -33.068 0.923 27.876 1.00 96.88 406 TYR A C 1
ATOM 3213 O O . TYR A 1 406 ? -31.960 1.356 28.189 1.00 96.88 406 TYR A O 1
ATOM 3221 N N . ASN A 1 407 ? -33.740 0.026 28.595 1.00 98.06 407 ASN A N 1
ATOM 3222 C CA . ASN A 1 407 ? -33.161 -0.676 29.730 1.00 98.06 407 ASN A CA 1
ATOM 3223 C C . ASN A 1 407 ? -32.079 -1.648 29.256 1.00 98.06 407 ASN A C 1
ATOM 3225 O O . ASN A 1 407 ? -32.165 -2.219 28.161 1.00 98.06 407 ASN A O 1
ATOM 3229 N N . LEU A 1 408 ? -31.097 -1.886 30.118 1.00 97.81 408 LEU A N 1
ATOM 3230 C CA . LEU A 1 408 ? -30.032 -2.852 29.894 1.00 97.81 408 LEU A CA 1
ATOM 3231 C C . LEU A 1 408 ? -30.577 -4.250 29.560 1.00 97.81 408 LEU A C 1
ATOM 3233 O O . LEU A 1 408 ? -30.121 -4.876 28.598 1.00 97.81 408 LEU A O 1
ATOM 3237 N N . SER A 1 409 ? -31.573 -4.726 30.312 1.00 98.12 409 SER A N 1
ATOM 3238 C CA . SER A 1 409 ? -32.201 -6.037 30.108 1.00 98.12 409 SER A CA 1
ATOM 3239 C C . SER A 1 409 ? -32.828 -6.182 28.717 1.00 98.12 409 SER A C 1
ATOM 3241 O O . SER A 1 409 ? -32.664 -7.214 28.061 1.00 98.12 409 SER A O 1
ATOM 3243 N N . VAL A 1 410 ? -33.490 -5.128 28.230 1.00 97.69 410 VAL A N 1
ATOM 3244 C CA . VAL A 1 410 ? -34.137 -5.086 26.913 1.00 97.69 410 VAL A CA 1
ATOM 3245 C C . VAL A 1 410 ? -33.093 -5.177 25.809 1.00 97.69 410 VAL A C 1
ATOM 3247 O O . VAL A 1 410 ? -33.241 -5.996 24.902 1.00 97.69 410 VAL A O 1
ATOM 3250 N N . VAL A 1 411 ? -32.015 -4.392 25.905 1.00 97.06 411 VAL A N 1
ATOM 3251 C CA . VAL A 1 411 ? -30.929 -4.415 24.913 1.00 97.06 411 VAL A CA 1
ATOM 3252 C C . VAL A 1 411 ? -30.269 -5.790 24.869 1.00 97.06 411 VAL A C 1
ATOM 3254 O O . VAL A 1 411 ? -30.146 -6.373 23.794 1.00 97.06 411 VAL A O 1
ATOM 3257 N N . ARG A 1 412 ? -29.917 -6.363 26.024 1.00 98.00 412 ARG A N 1
ATOM 3258 C CA . ARG A 1 412 ? -29.288 -7.691 26.092 1.00 98.00 412 ARG A CA 1
ATOM 3259 C C . ARG A 1 412 ? -30.194 -8.802 25.573 1.00 98.00 412 ARG A C 1
ATOM 3261 O O . ARG A 1 412 ? -29.744 -9.644 24.800 1.00 98.00 412 ARG A O 1
ATOM 3268 N N . SER A 1 413 ? -31.472 -8.805 25.958 1.00 98.12 413 SER A N 1
ATOM 3269 C CA . SER A 1 413 ? -32.434 -9.802 25.475 1.00 98.12 413 SER A CA 1
ATOM 3270 C C . SER A 1 413 ? -32.638 -9.691 23.963 1.00 98.12 413 SER A C 1
ATOM 3272 O O . SER A 1 413 ? -32.645 -10.707 23.266 1.00 98.12 413 SER A O 1
ATOM 3274 N N . GLY A 1 414 ? -32.746 -8.463 23.446 1.00 97.56 414 GLY A N 1
ATOM 3275 C CA . GLY A 1 414 ? -32.855 -8.189 22.016 1.00 97.56 414 GLY A CA 1
ATOM 3276 C C . GLY A 1 414 ? -31.639 -8.684 21.237 1.00 97.56 414 GLY A C 1
ATOM 3277 O O . GLY A 1 414 ? -31.799 -9.451 20.292 1.00 97.56 414 GLY A O 1
ATOM 3278 N N . LEU A 1 415 ? -30.431 -8.323 21.679 1.00 97.94 415 LEU A N 1
ATOM 3279 C CA . LEU A 1 415 ? -29.176 -8.747 21.057 1.00 97.94 415 LEU A CA 1
ATOM 3280 C C . LEU A 1 415 ? -28.983 -10.268 21.087 1.00 97.94 415 LEU A C 1
ATOM 3282 O O . LEU A 1 415 ? -28.615 -10.858 20.075 1.00 97.94 415 LEU A O 1
ATOM 3286 N N . SER A 1 416 ? -29.287 -10.918 22.213 1.00 98.44 416 SER A N 1
ATOM 3287 C CA . SER A 1 416 ? -29.206 -12.377 22.340 1.00 98.44 416 SER A CA 1
ATOM 3288 C C . SER A 1 416 ? -30.161 -13.089 21.377 1.00 98.44 416 SER A C 1
ATOM 3290 O O . SER A 1 416 ? -29.766 -14.026 20.681 1.00 98.44 416 SER A O 1
ATOM 3292 N N . ARG A 1 417 ? -31.415 -12.623 21.283 1.00 98.38 417 ARG A N 1
ATOM 3293 C CA . ARG A 1 417 ? -32.400 -13.177 20.340 1.00 98.38 417 ARG A CA 1
ATOM 3294 C C . ARG A 1 417 ? -32.001 -12.929 18.894 1.00 98.38 417 ARG A C 1
ATOM 3296 O O . ARG A 1 417 ? -32.155 -13.831 18.080 1.00 98.38 417 ARG A O 1
ATOM 3303 N N . TRP A 1 418 ? -31.497 -11.737 18.585 1.00 98.19 418 TRP A N 1
ATOM 3304 C CA . TRP A 1 418 ? -31.031 -11.384 17.249 1.00 98.19 418 TRP A CA 1
ATOM 3305 C C . TRP A 1 418 ? -29.864 -12.274 16.808 1.00 98.19 418 TRP A C 1
ATOM 3307 O O . TRP A 1 418 ? -29.953 -12.872 15.739 1.00 98.19 418 TRP A O 1
ATOM 3317 N N . ALA A 1 419 ? -28.833 -12.445 17.640 1.00 98.31 419 ALA A N 1
ATOM 3318 C CA . ALA A 1 419 ? -27.702 -13.315 17.315 1.00 98.31 419 ALA A CA 1
ATOM 3319 C C . ALA A 1 419 ? -28.148 -14.766 17.107 1.00 98.31 419 ALA A C 1
ATOM 3321 O O . ALA A 1 419 ? -27.804 -15.378 16.101 1.00 98.31 419 ALA A O 1
ATOM 3322 N N . LYS A 1 420 ? -29.016 -15.282 17.990 1.00 98.31 420 LYS A N 1
ATOM 3323 C CA . LYS A 1 420 ? -29.590 -16.627 17.850 1.00 98.31 420 LYS A CA 1
ATOM 3324 C C . LYS A 1 420 ? -30.416 -16.791 16.569 1.00 98.31 420 LYS A C 1
ATOM 3326 O O . LYS A 1 420 ? -30.349 -17.835 15.936 1.00 98.31 420 LYS A O 1
ATOM 3331 N N . ALA A 1 421 ? -31.215 -15.792 16.200 1.00 98.25 421 ALA A N 1
ATOM 3332 C CA . ALA A 1 421 ? -32.059 -15.846 15.006 1.00 98.25 421 ALA A CA 1
ATOM 3333 C C . ALA A 1 421 ? -31.256 -15.821 13.696 1.00 98.25 421 ALA A C 1
ATOM 3335 O O . ALA A 1 421 ? -31.767 -16.267 12.674 1.00 98.25 421 ALA A O 1
ATOM 3336 N N . ASN A 1 422 ? -30.024 -15.309 13.734 1.00 98.25 422 ASN A N 1
ATOM 3337 C CA . ASN A 1 422 ? -29.133 -15.205 12.579 1.00 98.25 422 ASN A CA 1
ATOM 3338 C C . ASN A 1 422 ? -27.959 -16.199 12.636 1.00 98.25 422 ASN A C 1
ATOM 3340 O O . ASN A 1 422 ? -27.042 -16.075 11.834 1.00 98.25 422 ASN A O 1
ATOM 3344 N N . ASP A 1 423 ? -27.981 -17.153 13.576 1.00 97.81 423 ASP A N 1
ATOM 3345 C CA . ASP A 1 423 ? -26.919 -18.150 13.787 1.00 97.81 423 ASP A CA 1
ATOM 3346 C C . ASP A 1 423 ? -25.513 -17.531 13.938 1.00 97.81 423 ASP A C 1
ATOM 3348 O O . ASP A 1 423 ? -24.520 -18.014 13.401 1.00 97.81 423 ASP A O 1
ATOM 3352 N N . LEU A 1 424 ? -25.432 -16.404 14.655 1.00 98.19 424 LEU A N 1
ATOM 3353 C CA . LEU A 1 424 ? -24.187 -15.665 14.866 1.00 98.19 424 LEU A CA 1
ATOM 3354 C C . LEU A 1 424 ? -23.526 -16.061 16.191 1.00 98.19 424 LEU A C 1
ATOM 3356 O O . LEU A 1 424 ? -24.163 -16.022 17.249 1.00 98.19 424 LEU A O 1
ATOM 3360 N N . ALA A 1 425 ? -22.225 -16.352 16.150 1.00 98.19 425 ALA A N 1
ATOM 3361 C CA . ALA A 1 425 ? -21.407 -16.566 17.340 1.00 98.19 425 ALA A CA 1
ATOM 3362 C C . ALA A 1 425 ? -21.107 -15.221 18.040 1.00 98.19 425 ALA A C 1
ATOM 3364 O O . ALA A 1 425 ? -20.519 -14.334 17.418 1.00 98.19 425 ALA A O 1
ATOM 3365 N N . PRO A 1 426 ? -21.470 -15.031 19.326 1.00 98.31 426 PRO A N 1
ATOM 3366 C CA . PRO A 1 426 ? -21.263 -13.757 20.020 1.00 98.31 426 PRO A CA 1
ATOM 3367 C C . PRO A 1 426 ? -19.812 -13.259 20.080 1.00 98.31 426 PRO A C 1
ATOM 3369 O O . PRO A 1 426 ? -19.609 -12.048 20.143 1.00 98.31 426 PRO A O 1
ATOM 3372 N N . ASP A 1 427 ? -18.824 -14.155 20.056 1.00 98.31 427 ASP A N 1
ATOM 3373 C CA . ASP A 1 427 ? -17.394 -13.805 20.077 1.00 98.31 427 ASP A CA 1
ATOM 3374 C C . ASP A 1 427 ? -16.877 -13.254 18.733 1.00 98.31 427 ASP A C 1
ATOM 3376 O O . ASP A 1 427 ? -15.853 -12.568 18.694 1.00 98.31 427 ASP A O 1
ATOM 3380 N N . ASP A 1 428 ? -17.605 -13.501 17.639 1.00 98.19 428 ASP A N 1
ATOM 3381 C CA . ASP A 1 428 ? -17.258 -13.042 16.288 1.00 98.19 428 ASP A CA 1
ATOM 3382 C C . ASP A 1 428 ? -18.027 -11.776 15.876 1.00 98.19 428 ASP A C 1
ATOM 3384 O O . ASP A 1 428 ? -17.784 -11.201 14.812 1.00 98.19 428 ASP A O 1
ATOM 3388 N N . VAL A 1 429 ? -18.953 -11.306 16.719 1.00 98.44 429 VAL A N 1
ATOM 3389 C CA . VAL A 1 429 ? -19.782 -10.130 16.442 1.00 98.44 429 VAL A CA 1
ATOM 3390 C C . VAL A 1 429 ? -19.268 -8.916 17.208 1.00 98.44 429 VAL A C 1
ATOM 3392 O O . VAL A 1 429 ? -19.311 -8.866 18.434 1.00 98.44 429 VAL A O 1
ATOM 3395 N N . PHE A 1 430 ? -18.876 -7.881 16.468 1.00 98.56 430 PHE A N 1
ATOM 3396 C CA . PHE A 1 430 ? -18.455 -6.583 17.002 1.00 98.56 430 PHE A CA 1
ATOM 3397 C C . PHE A 1 430 ? -19.427 -5.495 16.556 1.00 98.56 430 PHE A C 1
ATOM 3399 O O . PHE A 1 430 ? -19.589 -5.258 15.356 1.00 98.56 430 PHE A O 1
ATOM 3406 N N . LEU A 1 431 ? -20.075 -4.845 17.519 1.00 98.31 431 LEU A N 1
ATOM 3407 C CA . LEU A 1 431 ? -21.120 -3.854 17.286 1.00 98.31 431 LEU A CA 1
ATOM 3408 C C . LEU A 1 431 ? -20.553 -2.442 17.402 1.00 98.31 431 LEU A C 1
ATOM 3410 O O . LEU A 1 431 ? -20.035 -2.060 18.454 1.00 98.31 431 LEU A O 1
ATOM 3414 N N . PHE A 1 432 ? -20.707 -1.644 16.347 1.00 97.88 432 PHE A N 1
ATOM 3415 C CA . PHE A 1 432 ? -20.578 -0.198 16.461 1.00 97.88 432 PHE A CA 1
ATOM 3416 C C . PHE A 1 432 ? -21.857 0.359 17.083 1.00 97.88 432 PHE A C 1
ATOM 3418 O O . PHE A 1 432 ? -22.939 0.273 16.500 1.00 97.88 432 PHE A O 1
ATOM 3425 N N . CYS A 1 433 ? -21.738 0.932 18.274 1.00 96.75 433 CYS A N 1
ATOM 3426 C CA . CYS A 1 433 ? -22.841 1.556 18.991 1.00 96.75 433 CYS A CA 1
ATOM 3427 C C . CYS A 1 433 ? -22.350 2.872 19.584 1.00 96.75 433 CYS A C 1
ATOM 3429 O O . CYS A 1 433 ? -21.394 2.879 20.360 1.00 96.75 433 CYS A O 1
ATOM 3431 N N . CYS A 1 434 ? -23.013 3.985 19.254 1.00 94.88 434 CYS A N 1
ATOM 3432 C CA . CYS A 1 434 ? -22.529 5.330 19.584 1.00 94.88 434 CYS A CA 1
ATOM 3433 C C . CYS A 1 434 ? -22.274 5.543 21.086 1.00 94.88 434 CYS A C 1
ATOM 3435 O O . CYS A 1 434 ? -21.404 6.331 21.445 1.00 94.88 434 CYS A O 1
ATOM 3437 N N . PHE A 1 435 ? -22.996 4.839 21.970 1.00 95.44 435 PHE A N 1
ATOM 3438 C CA . PHE A 1 435 ? -22.736 4.893 23.414 1.00 95.44 435 PHE A CA 1
ATOM 3439 C C . PHE A 1 435 ? -21.306 4.460 23.758 1.00 95.44 435 PHE A C 1
ATOM 3441 O O . PHE A 1 435 ? -20.653 5.095 24.577 1.00 95.44 435 PHE A O 1
ATOM 3448 N N . PHE A 1 436 ? -20.816 3.397 23.118 1.00 96.94 436 PHE A N 1
ATOM 3449 C CA . PHE A 1 436 ? -19.510 2.813 23.411 1.00 96.94 436 PHE A CA 1
ATOM 3450 C C . PHE A 1 436 ? -18.397 3.327 22.498 1.00 96.94 436 PHE A C 1
ATOM 3452 O O . PHE A 1 436 ? -17.258 3.467 22.945 1.00 96.94 436 PHE A O 1
ATOM 3459 N N . CYS A 1 437 ? -18.723 3.566 21.225 1.00 96.94 437 CYS A N 1
ATOM 3460 C CA . CYS A 1 437 ? -17.745 3.829 20.174 1.00 96.94 437 CYS A CA 1
ATOM 3461 C C . CYS A 1 437 ? -17.487 5.320 19.944 1.00 96.9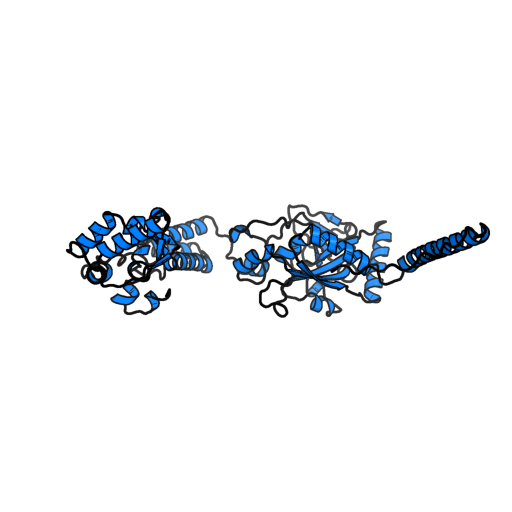4 437 CYS A C 1
ATOM 3463 O O . CYS A 1 437 ? -16.394 5.671 19.512 1.00 96.94 437 CYS A O 1
ATOM 3465 N N . ASN A 1 438 ? -18.421 6.224 20.246 1.00 95.50 438 ASN A N 1
ATOM 3466 C CA . ASN A 1 438 ? -18.113 7.653 20.136 1.00 95.50 438 ASN A CA 1
ATOM 3467 C C . ASN A 1 438 ? -17.284 8.094 21.342 1.00 95.50 438 ASN A C 1
ATOM 3469 O O . ASN A 1 438 ? -17.456 7.583 22.453 1.00 95.50 438 ASN A O 1
ATOM 3473 N N . ASN A 1 439 ? -16.401 9.073 21.139 1.00 95.94 439 ASN A N 1
ATOM 3474 C CA . ASN A 1 439 ? -15.653 9.640 22.252 1.00 95.94 439 ASN A CA 1
ATOM 3475 C C . ASN A 1 439 ? -16.549 10.623 23.019 1.00 95.94 439 ASN A C 1
ATOM 3477 O O . ASN A 1 439 ? -16.524 11.835 22.801 1.00 95.94 439 ASN A O 1
ATOM 3481 N N . GLN A 1 440 ? -17.362 10.073 23.922 1.00 93.44 440 GLN A N 1
ATOM 3482 C CA . GLN A 1 440 ? -18.318 10.832 24.726 1.00 93.44 440 GLN A CA 1
ATOM 3483 C C . GLN A 1 440 ? -17.642 11.872 25.631 1.00 93.44 440 GLN A C 1
ATOM 3485 O O . GLN A 1 440 ? -18.297 12.840 25.998 1.00 93.44 440 GLN A O 1
ATOM 3490 N N . TRP A 1 441 ? -16.343 11.749 25.936 1.00 91.44 441 TRP A N 1
ATOM 3491 C CA . TRP A 1 441 ? -15.599 12.803 26.640 1.00 91.44 441 TRP A CA 1
ATOM 3492 C C . TRP A 1 441 ? -15.516 14.077 25.810 1.00 91.44 441 TRP A C 1
ATOM 3494 O O . TRP A 1 441 ? -15.829 15.162 26.295 1.00 91.44 441 TRP A O 1
ATOM 3504 N N . ARG A 1 442 ? -15.169 13.952 24.529 1.00 93.75 442 ARG A N 1
ATOM 3505 C CA . ARG A 1 442 ? -15.102 15.113 23.635 1.00 93.75 442 ARG A CA 1
ATOM 3506 C C . ARG A 1 442 ? -16.478 15.735 23.430 1.00 93.75 442 ARG A C 1
ATOM 3508 O O . ARG A 1 442 ? -16.597 16.953 23.483 1.00 93.75 442 ARG A O 1
ATOM 3515 N N . ILE A 1 443 ? -17.511 14.905 23.286 1.00 90.69 443 ILE A N 1
ATOM 3516 C CA . ILE A 1 443 ? -18.885 15.370 23.045 1.00 90.69 443 ILE A CA 1
ATOM 3517 C C . ILE A 1 443 ? -19.490 16.016 24.296 1.00 90.69 443 ILE A C 1
ATOM 3519 O O . ILE A 1 443 ? -19.990 17.135 24.240 1.00 90.69 443 ILE A O 1
ATOM 3523 N N . LEU A 1 444 ? -19.499 15.300 25.421 1.00 87.75 444 LEU A N 1
ATOM 3524 C CA . LEU A 1 444 ? -20.279 15.676 26.600 1.00 87.75 444 LEU A CA 1
ATOM 3525 C C . LEU A 1 444 ? -19.504 16.553 27.581 1.00 87.75 444 LEU A C 1
ATOM 3527 O O . LEU A 1 444 ? -20.120 17.387 28.238 1.00 87.75 444 LEU A O 1
ATOM 3531 N N . VAL A 1 445 ? -18.189 16.346 27.709 1.00 84.25 445 VAL A N 1
ATOM 3532 C CA . VAL A 1 445 ? -17.360 17.048 28.703 1.00 84.25 445 VAL A CA 1
ATOM 3533 C C . VAL A 1 445 ? -16.696 18.272 28.091 1.00 84.25 445 VAL A C 1
ATOM 3535 O O . VAL A 1 445 ? -16.729 19.342 28.690 1.00 84.25 445 VAL A O 1
ATOM 3538 N N . GLU A 1 446 ? -16.136 18.143 26.887 1.00 87.25 446 GLU A N 1
ATOM 3539 C CA . GLU A 1 446 ? -15.496 19.273 26.196 1.00 87.25 446 GLU A CA 1
ATOM 3540 C C . GLU A 1 446 ? -16.469 20.083 25.325 1.00 87.25 446 GLU A C 1
ATOM 3542 O O . GLU A 1 446 ? -16.150 21.209 24.949 1.00 87.25 446 GLU A O 1
ATOM 3547 N N . GLY A 1 447 ? -17.649 19.540 25.000 1.00 86.06 447 GLY A N 1
ATOM 3548 C CA . GLY A 1 447 ? -18.617 20.204 24.119 1.00 86.06 447 GLY A CA 1
ATOM 3549 C C . GLY A 1 447 ? -18.162 20.301 22.657 1.00 86.06 447 GLY A C 1
ATOM 3550 O O . GLY A 1 447 ? -18.635 21.167 21.925 1.00 86.06 447 GLY A O 1
ATOM 3551 N N . SER A 1 448 ? -17.230 19.444 22.230 1.00 82.00 448 SER A N 1
ATOM 3552 C CA . SER A 1 448 ? -16.693 19.402 20.867 1.00 82.00 448 SER A CA 1
ATOM 3553 C C . SER A 1 448 ? -17.500 18.457 19.974 1.00 82.00 448 SER A C 1
ATOM 3555 O O . SER A 1 448 ? -17.842 17.343 20.374 1.00 82.00 448 SER A O 1
ATOM 3557 N N . SER A 1 449 ? -17.746 18.864 18.725 1.00 76.75 449 SER A N 1
ATOM 3558 C CA . SER A 1 449 ? -18.369 18.006 17.707 1.00 76.75 449 SER A CA 1
ATOM 3559 C C . SER A 1 449 ? -17.435 16.908 17.185 1.00 76.75 449 SER A C 1
ATOM 3561 O O . SER A 1 449 ? -17.923 15.901 16.690 1.00 76.75 449 SER A O 1
ATOM 3563 N N . GLN A 1 450 ? -16.114 17.042 17.361 1.00 74.06 450 GLN A N 1
ATOM 3564 C CA . GLN A 1 450 ? -15.116 16.095 16.827 1.00 74.06 450 GLN A CA 1
ATOM 3565 C C . GLN A 1 450 ? -15.244 14.669 17.393 1.00 74.06 450 GLN A C 1
ATOM 3567 O O . GLN A 1 450 ? -14.652 13.718 16.894 1.00 74.06 450 GLN A O 1
ATOM 3572 N N . GLY A 1 451 ? -16.008 14.479 18.473 1.00 66.00 451 GLY A N 1
ATOM 3573 C CA . GLY A 1 451 ? -16.234 13.148 19.036 1.00 66.00 451 GLY A CA 1
ATOM 3574 C C . GLY A 1 451 ? -17.248 12.292 18.265 1.00 66.00 451 GLY A C 1
ATOM 3575 O O . GLY A 1 451 ? -17.381 11.109 18.598 1.00 66.00 451 GLY A O 1
ATOM 3576 N N . SER A 1 452 ? -17.970 12.866 17.290 1.00 68.50 452 SER A N 1
ATOM 3577 C CA . SER A 1 452 ? -19.035 12.200 16.520 1.00 68.50 452 SER A CA 1
ATOM 3578 C C . SER A 1 452 ? -18.712 11.922 15.050 1.00 68.50 452 SER A C 1
ATOM 3580 O O . SER A 1 452 ? -19.589 11.422 14.359 1.00 68.50 452 SER A O 1
ATOM 3582 N N . ASP A 1 453 ? -17.494 12.193 14.578 1.00 64.38 453 ASP A N 1
ATOM 3583 C CA . ASP A 1 453 ? -17.144 12.269 13.143 1.00 64.38 453 ASP A CA 1
ATOM 3584 C C . ASP A 1 453 ? -17.267 10.948 12.334 1.00 64.38 453 ASP A C 1
ATOM 3586 O O . ASP A 1 453 ? -16.935 10.913 11.153 1.00 64.38 453 ASP A O 1
ATOM 3590 N N . ASN A 1 454 ? -17.811 9.875 12.925 1.00 52.72 454 ASN A N 1
ATOM 3591 C CA . ASN A 1 454 ? -17.989 8.553 12.306 1.00 52.72 454 ASN A CA 1
ATOM 3592 C C . ASN A 1 454 ? -19.458 8.186 12.008 1.00 52.72 454 ASN A C 1
ATOM 3594 O O . ASN A 1 454 ? -19.757 7.001 11.838 1.00 52.72 454 ASN A O 1
ATOM 3598 N N . SER A 1 455 ? -20.385 9.151 12.006 1.00 40.41 455 SER A N 1
ATOM 3599 C CA . SER A 1 455 ? -21.810 8.922 11.692 1.00 40.41 455 SER A CA 1
ATOM 3600 C C . SER A 1 455 ? -22.250 9.528 10.373 1.00 40.41 455 SER A C 1
ATOM 3602 O O . SER A 1 455 ? -21.958 10.732 10.193 1.00 40.41 455 SER A O 1
#

Foldseek 3Di:
DDDDDDDDDDDDDPDDPDPVVVVVVVVVVVVVVVVVVVCCVVCVVPDPDVLVVVVVVVVVLQCVQQVQKFFPDKAFDDDDPVLVVLLVVVQVVLCVVVVHWDKAKFWWQAALVDDVVVCVVPLPPPQPRGQDCDLAGRFTKTWRHCLQCVAFRWHQDCVVPVLSQKTKIWMKIFRQRAEDEPEPPRPHHNADDPVGQKYKYWQDRPPLRDCVVQPADDGPSGTIMITGHPPRRGIDTRIMTIIGRPSCSVVCVSQVDSGSVVSVVVPFPDDDPQLVVLLVQLLVCVLVQPLVSNVVSVVSNVVSVPPVVSVVVSLVVLQVFLLQKFFFQCVLLDVVVQCVQCVQQVDNWDFLVSVCCSQAVPPVCNHQQQQGQASNPRDGAYFQLSSDDPLGMGGAPEEDDDDRGDISVRVSVVSVVVCVVVVHDRSPHGYDDCNRRFRVCCCPVVVHPVSPVND

Radius of gyration: 35.21 Å; chains: 1; bounding box: 73×58×112 Å

pLDDT: mean 87.52, std 14.2, range [32.81, 98.62]